Protein AF-0000000079102203 (afdb_homodimer)

Structure (mmCIF, N/CA/C/O backbone):
data_AF-0000000079102203-model_v1
#
loop_
_entity.id
_entity.type
_entity.pdbx_description
1 polymer 'LAS1-like protein'
#
loop_
_atom_site.group_PDB
_atom_site.id
_atom_site.type_symbol
_atom_site.label_atom_id
_atom_site.label_alt_id
_atom_site.label_comp_id
_atom_site.label_asym_id
_atom_site.label_entity_id
_atom_site.label_seq_id
_atom_site.pdbx_PDB_ins_code
_atom_site.Cartn_x
_atom_site.Cartn_y
_atom_site.Cartn_z
_atom_site.occupancy
_atom_site.B_iso_or_equiv
_atom_site.auth_seq_id
_atom_site.auth_comp_id
_atom_site.auth_asym_id
_atom_site.auth_atom_id
_atom_site.pdbx_PDB_model_num
ATOM 1 N N . MET A 1 1 ? -0.448 58.562 21.469 1 28.11 1 MET A N 1
ATOM 2 C CA . MET A 1 1 ? -1.255 57.844 20.484 1 28.11 1 MET A CA 1
ATOM 3 C C . MET A 1 1 ? -0.781 56.406 20.359 1 28.11 1 MET A C 1
ATOM 5 O O . MET A 1 1 ? 0.325 56.125 19.875 1 28.11 1 MET A O 1
ATOM 9 N N . LYS A 1 2 ? -1.13 55.5 21.234 1 33.19 2 LYS A N 1
ATOM 10 C CA . LYS A 1 2 ? -0.641 54.156 21.516 1 33.19 2 LYS A CA 1
ATOM 11 C C . LYS A 1 2 ? -0.864 53.219 20.328 1 33.19 2 LYS A C 1
ATOM 13 O O . LYS A 1 2 ? -1.946 53.219 19.734 1 33.19 2 LYS A O 1
ATOM 18 N N . LYS A 1 3 ? 0.173 52.969 19.484 1 35.94 3 LYS A N 1
ATOM 19 C CA . LYS A 1 3 ? 0.248 52.094 18.344 1 35.94 3 LYS A CA 1
ATOM 20 C C . LYS A 1 3 ? -0.412 50.75 18.641 1 35.94 3 LYS A C 1
ATOM 22 O O . LYS A 1 3 ? -0.075 50.094 19.625 1 35.94 3 LYS A O 1
ATOM 27 N N . ARG A 1 4 ? -1.721 50.625 18.359 1 34 4 ARG A N 1
ATOM 28 C CA . ARG A 1 4 ? -2.488 49.406 18.453 1 34 4 ARG A CA 1
ATOM 29 C C . ARG A 1 4 ? -1.663 48.219 17.953 1 34 4 ARG A C 1
ATOM 31 O O . ARG A 1 4 ? -1.161 48.219 16.828 1 34 4 ARG A O 1
ATOM 38 N N . SER A 1 5 ? -0.929 47.594 18.812 1 31 5 SER A N 1
ATOM 39 C CA . SER A 1 5 ? -0.184 46.375 18.547 1 31 5 SER A CA 1
ATOM 40 C C . SER A 1 5 ? -0.985 45.406 17.672 1 31 5 SER A C 1
ATOM 42 O O . SER A 1 5 ? -2.139 45.094 17.984 1 31 5 SER A O 1
ATOM 44 N N . ALA A 1 6 ? -0.836 45.5 16.375 1 34.16 6 ALA A N 1
ATOM 45 C CA . ALA A 1 6 ? -1.381 44.594 15.359 1 34.16 6 ALA A CA 1
ATOM 46 C C . ALA A 1 6 ? -1.396 43.156 15.867 1 34.16 6 ALA A C 1
ATOM 48 O O . ALA A 1 6 ? -0.342 42.562 16.156 1 34.16 6 ALA A O 1
ATOM 49 N N . GLU A 1 7 ? -2.279 42.875 16.812 1 32.47 7 GLU A N 1
ATOM 50 C CA . GLU A 1 7 ? -2.506 41.469 17.172 1 32.47 7 GLU A CA 1
ATOM 51 C C . GLU A 1 7 ? -2.424 40.562 15.953 1 32.47 7 GLU A C 1
ATOM 53 O O . GLU A 1 7 ? -3.174 40.75 14.992 1 32.47 7 GLU A O 1
ATOM 58 N N . LYS A 1 8 ? -1.341 40.344 15.469 1 34.75 8 LYS A N 1
ATOM 59 C CA . LYS A 1 8 ? -1.077 39.312 14.453 1 34.75 8 LYS A CA 1
ATOM 60 C C . LYS A 1 8 ? -2.014 38.125 14.609 1 34.75 8 LYS A C 1
ATOM 62 O O . LYS A 1 8 ? -1.978 37.438 15.633 1 34.75 8 LYS A O 1
ATOM 67 N N . ARG A 1 9 ? -3.256 38.312 14.297 1 35.44 9 ARG A N 1
ATOM 68 C CA . ARG A 1 9 ? -4.168 37.188 14.148 1 35.44 9 ARG A CA 1
ATOM 69 C C . ARG A 1 9 ? -3.445 35.969 13.57 1 35.44 9 ARG A C 1
ATOM 71 O O . ARG A 1 9 ? -2.891 36.031 12.469 1 35.44 9 ARG A O 1
ATOM 78 N N . ARG A 1 10 ? -2.697 35.312 14.359 1 38.47 10 ARG A N 1
ATOM 79 C CA . ARG A 1 10 ? -2.053 34.031 14.062 1 38.47 10 ARG A CA 1
ATOM 80 C C . ARG A 1 10 ? -2.941 33.156 13.172 1 38.47 10 ARG A C 1
ATOM 82 O O . ARG A 1 10 ? -4.051 32.781 13.57 1 38.47 10 ARG A O 1
ATOM 89 N N . HIS A 1 11 ? -3.072 33.5 11.969 1 37 11 HIS A N 1
ATOM 90 C CA . HIS A 1 11 ? -3.807 32.688 11 1 37 11 HIS A CA 1
ATOM 91 C C . HIS A 1 11 ? -3.469 31.203 11.141 1 37 11 HIS A C 1
ATOM 93 O O . HIS A 1 11 ? -2.383 30.766 10.75 1 37 11 HIS A O 1
ATOM 99 N N . VAL A 1 12 ? -3.523 30.578 12.266 1 45.22 12 VAL A N 1
ATOM 100 C CA . VAL A 1 12 ? -3.615 29.125 12.258 1 45.22 12 VAL A CA 1
ATOM 101 C C . VAL A 1 12 ? -4.355 28.656 11.008 1 45.22 12 VAL A C 1
ATOM 103 O O . VAL A 1 12 ? -5.262 29.344 10.523 1 45.22 12 VAL A O 1
ATOM 106 N N . VAL A 1 13 ? -3.803 27.641 10.227 1 52.44 13 VAL A N 1
ATOM 107 C CA . VAL A 1 13 ? -4.484 27.156 9.023 1 52.44 13 VAL A CA 1
ATOM 108 C C . VAL A 1 13 ? -5.996 27.188 9.242 1 52.44 13 VAL A C 1
ATOM 110 O O . VAL A 1 13 ? -6.469 27.094 10.375 1 52.44 13 VAL A O 1
ATOM 113 N N . ALA A 1 14 ? -6.707 27.844 8.32 1 53.03 14 ALA A N 1
ATOM 114 C CA . ALA A 1 14 ? -8.141 28.125 8.305 1 53.03 14 ALA A CA 1
ATOM 115 C C . ALA A 1 14 ? -8.922 27 8.992 1 53.03 14 ALA A C 1
ATOM 117 O O . ALA A 1 14 ? -10.102 27.172 9.328 1 53.03 14 ALA A O 1
ATOM 118 N N . TRP A 1 15 ? -8.359 25.766 9.07 1 54.78 15 TRP A N 1
ATOM 119 C CA . TRP A 1 15 ? -9.25 24.641 9.359 1 54.78 15 TRP A CA 1
ATOM 120 C C . TRP A 1 15 ? -9.367 24.406 10.859 1 54.78 15 TRP A C 1
ATOM 122 O O . TRP A 1 15 ? -10.211 23.625 11.305 1 54.78 15 TRP A O 1
ATOM 132 N N . THR A 1 16 ? -8.438 24.859 11.719 1 63.5 16 THR A N 1
ATOM 133 C CA . THR A 1 16 ? -8.648 24.547 13.125 1 63.5 16 THR A CA 1
ATOM 134 C C . THR A 1 16 ? -8.062 25.641 14.016 1 63.5 16 THR A C 1
ATOM 136 O O . THR A 1 16 ? -7.18 26.391 13.586 1 63.5 16 THR A O 1
ATOM 139 N N . ASN A 1 17 ? -8.695 25.891 15.109 1 77.81 17 ASN A N 1
ATOM 140 C CA . ASN A 1 17 ? -8.094 26.781 16.078 1 77.81 17 ASN A CA 1
ATOM 141 C C . ASN A 1 17 ? -6.824 26.188 16.688 1 77.81 17 ASN A C 1
ATOM 143 O O . ASN A 1 17 ? -6.613 24.969 16.609 1 77.81 17 ASN A O 1
ATOM 147 N N . LYS A 1 18 ? -5.961 26.969 17.156 1 82.06 18 LYS A N 1
ATOM 148 C CA . LYS A 1 18 ? -4.648 26.578 17.656 1 82.06 18 LYS A CA 1
ATOM 149 C C . LYS A 1 18 ? -4.777 25.578 18.797 1 82.06 18 LYS A C 1
ATOM 151 O O . LYS A 1 18 ? -3.979 24.641 18.906 1 82.06 18 LYS A O 1
ATOM 156 N N . ALA A 1 19 ? -5.715 25.812 19.625 1 86.12 19 ALA A N 1
ATOM 157 C CA . ALA A 1 19 ? -5.906 24.906 20.75 1 86.12 19 ALA A CA 1
ATOM 158 C C . ALA A 1 19 ? -6.238 23.5 20.281 1 86.12 19 ALA A C 1
ATOM 160 O O . ALA A 1 19 ? -5.699 22.516 20.812 1 86.12 19 ALA A O 1
ATOM 161 N N . GLU A 1 20 ? -7.082 23.438 19.344 1 87.94 20 GLU A N 1
ATOM 162 C CA . GLU A 1 20 ? -7.441 22.125 18.797 1 87.94 20 GLU A CA 1
ATOM 163 C C . GLU A 1 20 ? -6.246 21.469 18.125 1 87.94 20 GLU A C 1
ATOM 165 O O . GLU A 1 20 ? -6.043 20.266 18.25 1 87.94 20 GLU A O 1
ATOM 170 N N . TRP A 1 21 ? -5.555 22.266 17.484 1 87.69 21 TRP A N 1
ATOM 171 C CA . TRP A 1 21 ? -4.363 21.781 16.797 1 87.69 21 TRP A CA 1
ATOM 172 C C . TRP A 1 21 ? -3.381 21.156 17.781 1 87.69 21 TRP A C 1
ATOM 174 O O . TRP A 1 21 ? -2.92 20.031 17.594 1 87.69 21 TRP A O 1
ATOM 184 N N . ASP A 1 22 ? -3.121 21.844 18.859 1 90.06 22 ASP A N 1
ATOM 185 C CA . ASP A 1 22 ? -2.178 21.375 19.875 1 90.06 22 ASP A CA 1
ATOM 186 C C . ASP A 1 22 ? -2.678 20.109 20.547 1 90.06 22 ASP A C 1
ATOM 188 O O . ASP A 1 22 ? -1.892 19.203 20.844 1 90.06 22 ASP A O 1
ATOM 192 N N . GLN A 1 23 ? -3.895 20.125 20.781 1 93.12 23 GLN A N 1
ATOM 193 C CA . GLN A 1 23 ? -4.484 18.953 21.422 1 93.12 23 GLN A CA 1
ATOM 194 C C . GLN A 1 23 ? -4.379 17.734 20.516 1 93.12 23 GLN A C 1
ATOM 196 O O . GLN A 1 23 ? -4.031 16.641 20.984 1 93.12 23 GLN A O 1
ATOM 201 N N . VAL A 1 24 ? -4.727 17.906 19.25 1 93.94 24 VAL A N 1
ATOM 202 C CA . VAL A 1 24 ? -4.66 16.812 18.297 1 93.94 24 VAL A CA 1
ATOM 203 C C . VAL A 1 24 ? -3.221 16.312 18.172 1 93.94 24 VAL A C 1
ATOM 205 O O . VAL A 1 24 ? -2.977 15.109 18.156 1 93.94 24 VAL A O 1
ATOM 208 N N . LEU A 1 25 ? -2.336 17.25 18.141 1 93.81 25 LEU A N 1
ATOM 209 C CA . LEU A 1 25 ? -0.928 16.875 18.078 1 93.81 25 LEU A CA 1
ATOM 210 C C . LEU A 1 25 ? -0.533 16.047 19.297 1 93.81 25 LEU A C 1
ATOM 212 O O . LEU A 1 25 ? 0.079 14.984 19.156 1 93.81 25 LEU A O 1
ATOM 216 N N . GLU A 1 26 ? -0.83 16.484 20.438 1 95.25 26 GLU A N 1
ATOM 217 C CA . GLU A 1 26 ? -0.5 15.789 21.672 1 95.25 26 GLU A CA 1
ATOM 218 C C . GLU A 1 26 ? -1.1 14.383 21.703 1 95.25 26 GLU A C 1
ATOM 220 O O . GLU A 1 26 ? -0.438 13.422 22.109 1 95.25 26 GLU A O 1
ATOM 225 N N . TYR A 1 27 ? -2.305 14.297 21.266 1 97.06 27 TYR A N 1
ATOM 226 C CA . TYR A 1 27 ? -3.014 13.016 21.312 1 97.06 27 TYR A CA 1
ATOM 227 C C . TYR A 1 27 ? -2.486 12.062 20.25 1 97.06 27 TYR A C 1
ATOM 229 O O . TYR A 1 27 ? -2.436 10.852 20.469 1 97.06 27 TYR A O 1
ATOM 237 N N . LEU A 1 28 ? -2.066 12.539 19.109 1 96.75 28 LEU A N 1
ATOM 238 C CA . LEU A 1 28 ? -1.5 11.719 18.047 1 96.75 28 LEU A CA 1
ATOM 239 C C . LEU A 1 28 ? -0.235 11.008 18.516 1 96.75 28 LEU A C 1
ATOM 241 O O . LEU A 1 28 ? 0.002 9.852 18.172 1 96.75 28 LEU A O 1
ATOM 245 N N . TYR A 1 29 ? 0.5 11.742 19.281 1 96.62 29 TYR A N 1
ATOM 246 C CA . TYR A 1 29 ? 1.805 11.219 19.672 1 96.62 29 TYR A CA 1
ATOM 247 C C . TYR A 1 29 ? 1.761 10.641 21.078 1 96.62 29 TYR A C 1
ATOM 249 O O . TYR A 1 29 ? 2.805 10.406 21.688 1 96.62 29 TYR A O 1
ATOM 257 N N . SER A 1 30 ? 0.544 10.445 21.547 1 96.75 30 SER A N 1
ATOM 258 C CA . SER A 1 30 ? 0.355 9.82 22.844 1 96.75 30 SER A CA 1
ATOM 259 C C . SER A 1 30 ? 0.557 8.305 22.766 1 96.75 30 SER A C 1
ATOM 261 O O . SER A 1 30 ? 0.446 7.719 21.688 1 96.75 30 SER A O 1
ATOM 263 N N . LYS A 1 31 ? 0.833 7.621 23.875 1 93.88 31 LYS A N 1
ATOM 264 C CA . LYS A 1 31 ? 0.969 6.168 23.938 1 93.88 31 LYS A CA 1
ATOM 265 C C . LYS A 1 31 ? -0.377 5.5 24.203 1 93.88 31 LYS A C 1
ATOM 267 O O . LYS A 1 31 ? -0.498 4.277 24.125 1 93.88 31 LYS A O 1
ATOM 272 N N . ASP A 1 32 ? -1.382 6.277 24.422 1 95.94 32 ASP A N 1
ATOM 273 C CA . ASP A 1 32 ? -2.721 5.77 24.703 1 95.94 32 ASP A CA 1
ATOM 274 C C . ASP A 1 32 ? -3.551 5.676 23.422 1 95.94 32 ASP A C 1
ATOM 276 O O . ASP A 1 32 ? -3.908 6.695 22.828 1 95.94 32 ASP A O 1
ATOM 280 N N . PRO A 1 33 ? -3.945 4.465 23.125 1 95.62 33 PRO A N 1
ATOM 281 C CA . PRO A 1 33 ? -4.699 4.293 21.891 1 95.62 33 PRO A CA 1
ATOM 282 C C . PRO A 1 33 ? -6.027 5.051 21.891 1 95.62 33 PRO A C 1
ATOM 284 O O . PRO A 1 33 ? -6.504 5.477 20.844 1 95.62 33 PRO A O 1
ATOM 287 N N . ALA A 1 34 ? -6.617 5.23 23.031 1 96.69 34 ALA A N 1
ATOM 288 C CA . ALA A 1 34 ? -7.887 5.949 23.109 1 96.69 34 ALA A CA 1
ATOM 289 C C . ALA A 1 34 ? -7.711 7.414 22.703 1 96.69 34 ALA A C 1
ATOM 291 O O . ALA A 1 34 ? -8.547 7.973 22 1 96.69 34 ALA A O 1
ATOM 292 N N . LEU A 1 35 ? -6.648 7.941 23.234 1 97.44 35 LEU A N 1
ATOM 293 C CA . LEU A 1 35 ? -6.352 9.32 22.875 1 97.44 35 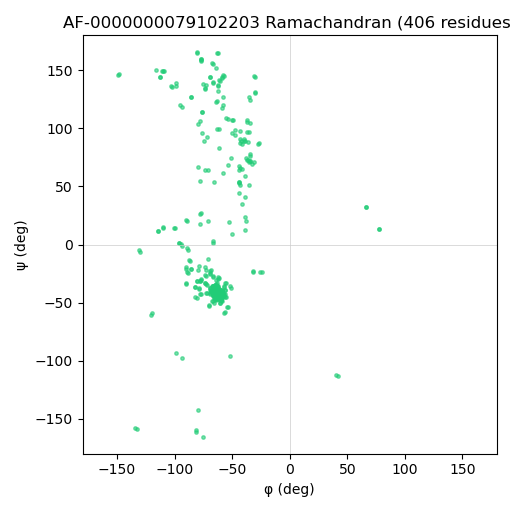LEU A CA 1
ATOM 294 C C . LEU A 1 35 ? -6 9.438 21.391 1 97.44 35 LEU A C 1
ATOM 296 O O . LEU A 1 35 ? -6.402 10.391 20.719 1 97.44 35 LEU A O 1
ATOM 300 N N . GLN A 1 36 ? -5.277 8.5 20.891 1 97.5 36 GLN A N 1
ATOM 301 C CA . GLN A 1 36 ? -4.953 8.484 19.469 1 97.5 36 GLN A CA 1
ATOM 302 C C . GLN A 1 36 ? -6.215 8.383 18.609 1 97.5 36 GLN A C 1
ATOM 304 O O . GLN A 1 36 ? -6.344 9.07 17.594 1 97.5 36 GLN A O 1
ATOM 309 N N . ARG A 1 37 ? -7.129 7.57 19.031 1 95.88 37 ARG A N 1
ATOM 310 C CA . ARG A 1 37 ? -8.383 7.406 18.297 1 95.88 37 ARG A CA 1
ATOM 311 C C . ARG A 1 37 ? -9.172 8.711 18.266 1 95.88 37 ARG A C 1
ATOM 313 O O . ARG A 1 37 ? -9.773 9.055 17.25 1 95.88 37 ARG A O 1
ATOM 320 N N . TYR A 1 38 ? -9.156 9.328 19.391 1 96.38 38 TYR A N 1
ATOM 321 C CA . TYR A 1 38 ? -9.836 10.625 19.438 1 96.38 38 TYR A CA 1
ATOM 322 C C . TYR A 1 38 ? -9.211 11.602 18.453 1 96.38 38 TYR A C 1
ATOM 324 O O . TYR A 1 38 ? -9.93 12.297 17.719 1 96.38 38 TYR A O 1
ATOM 332 N N . ALA A 1 39 ? -7.914 11.688 18.438 1 96.5 39 ALA A N 1
ATOM 333 C CA . ALA A 1 39 ? -7.211 12.57 17.516 1 96.5 39 ALA A CA 1
ATOM 334 C C . ALA A 1 39 ? -7.52 12.219 16.078 1 96.5 39 ALA A C 1
ATOM 336 O O . ALA A 1 39 ? -7.719 13.102 15.234 1 96.5 39 ALA A O 1
ATOM 337 N N . LEU A 1 40 ? -7.566 10.961 15.789 1 95.06 40 LEU A N 1
ATOM 338 C CA . LEU A 1 40 ? -7.871 10.5 14.438 1 95.06 40 LEU A CA 1
ATOM 339 C C . LEU A 1 40 ? -9.289 10.906 14.031 1 95.06 40 LEU A C 1
ATOM 341 O O . LEU A 1 40 ? -9.531 11.258 12.883 1 95.06 40 LEU A O 1
ATOM 345 N N . GLN A 1 41 ? -10.18 10.828 14.906 1 94.12 41 GLN A N 1
ATOM 346 C CA . GLN A 1 41 ? -11.555 11.266 14.641 1 94.12 41 GLN A CA 1
ATOM 347 C C . GLN A 1 41 ? -11.609 12.758 14.352 1 94.12 41 GLN A C 1
ATOM 349 O O . GLN A 1 41 ? -12.359 13.203 13.477 1 94.12 41 GLN A O 1
ATOM 354 N N . ARG A 1 42 ? -10.852 13.477 15.086 1 92.75 42 ARG A N 1
ATOM 355 C CA . ARG A 1 42 ? -10.805 14.922 14.867 1 92.75 42 ARG A CA 1
ATOM 356 C C . ARG A 1 42 ? -10.242 15.242 13.484 1 92.75 42 ARG A C 1
ATOM 358 O O . ARG A 1 42 ? -10.766 16.109 12.781 1 92.75 42 ARG A O 1
ATOM 365 N N . ILE A 1 43 ? -9.188 14.555 13.141 1 90.94 43 ILE A N 1
ATOM 366 C CA . ILE A 1 43 ? -8.594 14.766 11.82 1 90.94 43 ILE A CA 1
ATOM 367 C C . ILE A 1 43 ? -9.602 14.398 10.734 1 90.94 43 ILE A C 1
ATOM 369 O O . ILE A 1 43 ? -9.695 15.078 9.711 1 90.94 43 ILE A O 1
ATOM 373 N N . SER A 1 44 ? -10.344 13.328 10.93 1 89.5 44 SER A N 1
ATOM 374 C CA . SER A 1 44 ? -11.391 12.938 9.984 1 89.5 44 SER A CA 1
ATOM 375 C C . SER A 1 44 ? -12.43 14.039 9.828 1 89.5 44 SER A C 1
ATOM 377 O O . SER A 1 44 ? -12.906 14.297 8.727 1 89.5 44 SER A O 1
ATOM 379 N N . ALA A 1 45 ? -12.781 14.633 10.906 1 88.5 45 ALA A N 1
ATOM 380 C CA . ALA A 1 45 ? -13.727 15.742 10.867 1 88.5 45 ALA A CA 1
ATOM 381 C C . ALA A 1 45 ? -13.156 16.922 10.109 1 88.5 45 ALA A C 1
ATOM 383 O O . ALA A 1 45 ? -13.875 17.594 9.359 1 88.5 45 ALA A O 1
ATOM 384 N N . TRP A 1 46 ? -11.812 17.188 10.328 1 85.5 46 TRP A N 1
ATOM 385 C CA . TRP A 1 46 ? -11.141 18.25 9.578 1 85.5 46 TRP A CA 1
ATOM 386 C C . TRP A 1 46 ? -11.227 17.984 8.078 1 85.5 46 TRP A C 1
ATOM 388 O O . TRP A 1 46 ? -11.508 18.891 7.297 1 85.5 46 TRP A O 1
ATOM 398 N N . ARG A 1 47 ? -10.992 16.781 7.688 1 82.75 47 ARG A N 1
ATOM 399 C CA . ARG A 1 47 ? -10.984 16.375 6.285 1 82.75 47 ARG A CA 1
ATOM 400 C C . ARG A 1 47 ? -12.367 16.562 5.656 1 82.75 47 ARG A C 1
ATOM 402 O O . ARG A 1 47 ? -12.477 16.953 4.492 1 82.75 47 ARG A O 1
ATOM 409 N N . GLY A 1 48 ? -13.406 16.203 6.375 1 80.56 48 GLY A N 1
ATOM 410 C CA . GLY A 1 48 ? -14.766 16.391 5.898 1 80.56 48 GLY A CA 1
ATOM 411 C C . GLY A 1 48 ? -15.117 17.859 5.676 1 80.56 48 GLY A C 1
ATOM 412 O O . GLY A 1 48 ? -15.852 18.188 4.742 1 80.56 48 GLY A O 1
ATOM 413 N N . ARG A 1 49 ? -14.609 18.656 6.508 1 79 49 ARG A N 1
ATOM 414 C CA . ARG A 1 49 ? -14.938 20.078 6.445 1 79 49 ARG A CA 1
ATOM 415 C C . ARG A 1 49 ? -14.148 20.766 5.344 1 79 49 ARG A C 1
ATOM 417 O O . ARG A 1 49 ? -14.664 21.672 4.676 1 79 49 ARG A O 1
ATOM 424 N N . TYR A 1 50 ? -12.906 20.359 5.191 1 70.25 50 TYR A N 1
ATOM 425 C CA . TYR A 1 50 ? -12.047 21.109 4.285 1 70.25 50 TYR A CA 1
ATOM 426 C C . TYR A 1 50 ? -11.742 20.297 3.025 1 70.25 50 TYR A C 1
ATOM 428 O O . TYR A 1 50 ? -11.07 20.781 2.115 1 70.25 50 TYR A O 1
ATOM 436 N N . ALA A 1 51 ? -12.461 19.297 2.85 1 61.03 51 ALA A N 1
ATOM 437 C CA . ALA A 1 51 ? -12.422 18.422 1.686 1 61.03 51 ALA A CA 1
ATOM 438 C C . ALA A 1 51 ? -10.984 18.141 1.25 1 61.03 51 ALA A C 1
ATOM 440 O O . ALA A 1 51 ? -10.188 17.625 2.025 1 61.03 51 ALA A O 1
ATOM 441 N N . ASN A 1 52 ? -10.594 18.641 0.055 1 61.88 52 ASN A N 1
ATOM 442 C CA . ASN A 1 52 ? -9.359 18.312 -0.66 1 61.88 52 ASN A CA 1
ATOM 443 C C . ASN A 1 52 ? -8.219 19.25 -0.266 1 61.88 52 ASN A C 1
ATOM 445 O O . ASN A 1 52 ? -7.148 19.219 -0.876 1 61.88 52 ASN A O 1
ATOM 449 N N . SER A 1 53 ? -8.398 19.891 0.945 1 68.19 53 SER A N 1
ATOM 450 C CA . SER A 1 53 ? -7.383 20.891 1.27 1 68.19 53 SER A CA 1
ATOM 451 C C . SER A 1 53 ? -6.559 20.469 2.482 1 68.19 53 SER A C 1
ATOM 453 O O . SER A 1 53 ? -5.719 21.219 2.965 1 68.19 53 SER A O 1
ATOM 455 N N . SER A 1 54 ? -6.703 19.281 2.863 1 76.69 54 SER A N 1
ATOM 456 C CA . SER A 1 54 ? -5.922 18.875 4.027 1 76.69 54 SER A CA 1
ATOM 457 C C . SER A 1 54 ? -4.449 18.703 3.674 1 76.69 54 SER A C 1
ATOM 459 O O . SER A 1 54 ? -4.113 18.109 2.646 1 76.69 54 SER A O 1
ATOM 461 N N . PRO A 1 55 ? -3.559 19.25 4.551 1 83.56 55 PRO A N 1
ATOM 462 C CA . PRO A 1 55 ? -2.129 19.094 4.277 1 83.56 55 PRO A CA 1
ATOM 463 C C . PRO A 1 55 ? -1.695 17.625 4.25 1 83.56 55 PRO A C 1
ATOM 465 O O . PRO A 1 55 ? -2.166 16.828 5.062 1 83.56 55 PRO A O 1
ATOM 468 N N . VAL A 1 56 ? -0.866 17.375 3.381 1 87.69 56 VAL A N 1
ATOM 469 C CA . VAL A 1 56 ? -0.357 16.016 3.172 1 87.69 56 VAL A CA 1
ATOM 470 C C . VAL A 1 56 ? 0.255 15.492 4.469 1 87.69 56 VAL A C 1
ATOM 472 O O . VAL A 1 56 ? 0.091 14.32 4.805 1 87.69 56 VAL A O 1
ATOM 475 N N . ALA A 1 57 ? 0.893 16.375 5.211 1 90.44 57 ALA A N 1
ATOM 476 C CA . ALA A 1 57 ? 1.554 15.969 6.449 1 90.44 57 ALA A CA 1
ATOM 477 C C . ALA A 1 57 ? 0.541 15.469 7.477 1 90.44 57 ALA A C 1
ATOM 479 O O . ALA A 1 57 ? 0.818 14.531 8.227 1 90.44 57 ALA A O 1
ATOM 480 N N . VAL A 1 58 ? -0.598 16.094 7.52 1 91 58 VAL A N 1
ATOM 481 C CA . VAL A 1 58 ? -1.646 15.68 8.453 1 91 58 VAL A CA 1
ATOM 482 C C . VAL A 1 58 ? -2.197 14.312 8.047 1 91 58 VAL A C 1
ATOM 484 O O . VAL A 1 58 ? -2.352 13.43 8.891 1 91 58 VAL A O 1
ATOM 487 N N . ASP A 1 59 ? -2.365 14.117 6.801 1 90.44 59 ASP A N 1
ATOM 488 C CA . ASP A 1 59 ? -2.887 12.852 6.285 1 90.44 59 ASP A CA 1
ATOM 489 C C . ASP A 1 59 ? -1.908 11.711 6.539 1 90.44 59 ASP A C 1
ATOM 491 O O . ASP A 1 59 ? -2.309 10.625 6.98 1 90.44 59 ASP A O 1
ATOM 495 N N . CYS A 1 60 ? -0.709 11.992 6.293 1 94.19 60 CYS A N 1
ATOM 496 C CA . CYS A 1 60 ? 0.306 10.969 6.512 1 94.19 60 CYS A CA 1
ATOM 497 C C . CYS A 1 60 ? 0.41 10.609 7.988 1 94.19 60 CYS A C 1
ATOM 499 O O . CYS A 1 60 ? 0.526 9.43 8.336 1 94.19 60 CYS A O 1
ATOM 501 N N . THR A 1 61 ? 0.369 11.609 8.836 1 96.5 61 THR A N 1
ATOM 502 C CA . THR A 1 61 ? 0.432 11.352 10.273 1 96.5 61 THR A CA 1
ATOM 503 C C . THR A 1 61 ? -0.744 10.492 10.719 1 96.5 61 THR A C 1
ATOM 505 O O . THR A 1 61 ? -0.563 9.523 11.469 1 96.5 61 THR A O 1
ATOM 508 N N . ALA A 1 62 ? -1.875 10.859 10.203 1 94.94 62 ALA A N 1
ATOM 509 C CA . ALA A 1 62 ? -3.072 10.109 10.57 1 94.94 62 ALA A CA 1
ATOM 510 C C . ALA A 1 62 ? -2.957 8.648 10.141 1 94.94 62 ALA A C 1
ATOM 512 O O . ALA A 1 62 ? -3.295 7.738 10.906 1 94.94 62 ALA A O 1
ATOM 513 N N . ASP A 1 63 ? -2.488 8.398 8.977 1 94.44 63 ASP A N 1
ATOM 514 C CA . ASP A 1 63 ? -2.35 7.047 8.453 1 94.44 63 ASP A CA 1
ATOM 515 C C . ASP A 1 63 ? -1.377 6.227 9.297 1 94.44 63 ASP A C 1
ATOM 517 O O . ASP A 1 63 ? -1.65 5.07 9.617 1 94.44 63 ASP A O 1
ATOM 521 N N . LEU A 1 64 ? -0.311 6.832 9.656 1 97.19 64 LEU A N 1
ATOM 522 C CA . LEU A 1 64 ? 0.708 6.133 10.43 1 97.19 64 LEU A CA 1
ATOM 523 C C . LEU A 1 64 ? 0.211 5.832 11.844 1 97.19 64 LEU A C 1
ATOM 525 O O . LEU A 1 64 ? 0.421 4.734 12.359 1 97.19 64 LEU A O 1
ATOM 529 N N . VAL A 1 65 ? -0.443 6.777 12.438 1 97.69 65 VAL A N 1
ATOM 530 C CA . VAL A 1 65 ? -0.972 6.59 13.781 1 97.69 65 VAL A CA 1
ATOM 531 C C . VAL A 1 65 ? -2.068 5.527 13.766 1 97.69 65 VAL A C 1
ATOM 533 O O . VAL A 1 65 ? -2.174 4.723 14.695 1 97.69 65 VAL A O 1
ATOM 536 N N . ARG A 1 66 ? -2.842 5.504 12.727 1 95.12 66 ARG A N 1
ATOM 537 C CA . ARG A 1 66 ? -3.855 4.469 12.578 1 95.12 66 ARG A CA 1
ATOM 538 C C . ARG A 1 66 ? -3.225 3.078 12.586 1 95.12 66 ARG A C 1
ATOM 540 O O . ARG A 1 66 ? -3.744 2.156 13.219 1 95.12 66 ARG A O 1
ATOM 547 N N . CYS A 1 67 ? -2.145 2.977 11.867 1 95.75 67 CYS A N 1
ATOM 548 C CA . CYS A 1 67 ? -1.434 1.704 11.844 1 95.75 67 CYS A CA 1
ATOM 549 C C . CYS A 1 67 ? -0.984 1.31 13.25 1 95.75 67 CYS A C 1
ATOM 551 O O . CYS A 1 67 ? -1.092 0.144 13.633 1 95.75 67 CYS A O 1
ATOM 553 N N . GLN A 1 68 ? -0.513 2.27 14 1 96.75 68 GLN A N 1
ATOM 554 C CA . GLN A 1 68 ? -0.068 1.993 15.359 1 96.75 68 GLN A CA 1
AT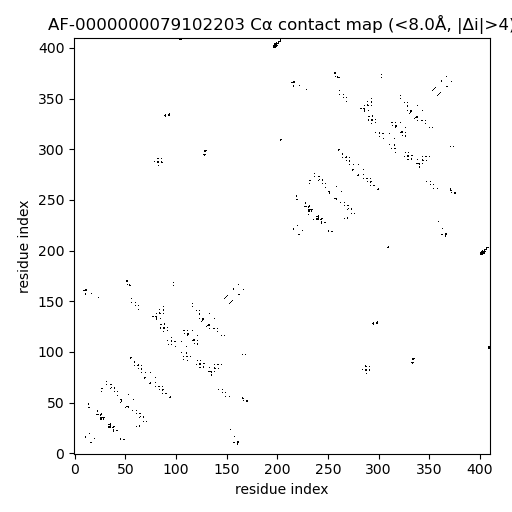OM 555 C C . GLN A 1 68 ? -1.223 1.502 16.234 1 96.75 68 GLN A C 1
ATOM 557 O O . GLN A 1 68 ? -1.063 0.563 17.016 1 96.75 68 GLN A O 1
ATOM 562 N N . VAL A 1 69 ? -2.342 2.146 16.109 1 95.69 69 VAL A N 1
ATOM 563 C CA . VAL A 1 69 ? -3.518 1.787 16.891 1 95.69 69 VAL A CA 1
ATOM 564 C C . VAL A 1 69 ? -3.949 0.362 16.562 1 95.69 69 VAL A C 1
ATOM 566 O O . VAL A 1 69 ? -4.234 -0.435 17.453 1 95.69 69 VAL A O 1
ATOM 569 N N . LEU A 1 70 ? -3.951 0.025 15.32 1 93.25 70 LEU A N 1
ATOM 570 C CA . LEU A 1 70 ? -4.32 -1.316 14.883 1 93.25 70 LEU A CA 1
ATOM 571 C C . LEU A 1 70 ? -3.305 -2.346 15.359 1 93.25 70 LEU A C 1
ATOM 573 O O . LEU A 1 70 ? -3.68 -3.443 15.781 1 93.25 70 LEU A O 1
ATOM 577 N N . ASP A 1 71 ? -2.1 -1.981 15.289 1 95.56 71 ASP A N 1
ATOM 578 C CA . ASP A 1 71 ? -1.025 -2.859 15.734 1 95.56 71 ASP A CA 1
ATOM 579 C C . ASP A 1 71 ? -1.169 -3.184 17.219 1 95.56 71 ASP A C 1
ATOM 581 O O . ASP A 1 71 ? -1.067 -4.344 17.625 1 95.56 71 ASP A O 1
ATOM 585 N N . ARG A 1 72 ? -1.47 -2.207 18 1 94.5 72 ARG A N 1
ATOM 586 C CA . ARG A 1 72 ? -1.572 -2.365 19.438 1 94.5 72 ARG A CA 1
ATOM 587 C C . ARG A 1 72 ? -2.832 -3.137 19.812 1 94.5 72 ARG A C 1
ATOM 589 O O . ARG A 1 72 ? -2.898 -3.738 20.891 1 94.5 72 ARG A O 1
ATOM 596 N N . SER A 1 73 ? -3.803 -3.055 18.984 1 91.56 73 SER A N 1
ATOM 597 C CA . SER A 1 73 ? -5.047 -3.762 19.266 1 91.56 73 SER A CA 1
ATOM 598 C C . SER A 1 73 ? -4.848 -5.273 19.219 1 91.56 73 SER A C 1
ATOM 600 O O . SER A 1 73 ? -5.629 -6.027 19.797 1 91.56 73 SER A O 1
ATOM 602 N N . GLY A 1 74 ? -3.873 -5.785 18.422 1 89.56 74 GLY A N 1
ATOM 603 C CA . GLY A 1 74 ? -3.568 -7.203 18.328 1 89.56 74 GLY A CA 1
ATOM 604 C C . GLY A 1 74 ? -4.555 -7.969 17.469 1 89.56 74 GLY A C 1
ATOM 605 O O . GLY A 1 74 ? -4.551 -9.203 17.469 1 89.56 74 GLY A O 1
ATOM 606 N N . GLN A 1 75 ? -5.328 -7.285 16.75 1 84.88 75 GLN A N 1
ATOM 607 C CA . GLN A 1 75 ? -6.387 -7.918 15.969 1 84.88 75 GLN A CA 1
ATOM 608 C C . GLN A 1 75 ? -5.871 -8.398 14.609 1 84.88 75 GLN A C 1
ATOM 610 O O . GLN A 1 75 ? -6.469 -9.266 13.984 1 84.88 75 GLN A O 1
ATOM 615 N N . LEU A 1 76 ? -4.793 -7.852 14.156 1 88.06 76 LEU A N 1
ATOM 616 C CA . LEU A 1 76 ? -4.281 -8.148 12.82 1 88.06 76 LEU A CA 1
ATOM 617 C C . LEU A 1 76 ? -3.004 -8.977 12.906 1 88.06 76 LEU A C 1
ATOM 619 O O . LEU A 1 76 ? -2.219 -8.828 13.844 1 88.06 76 LEU A O 1
ATOM 623 N N . ASP A 1 77 ? -2.861 -9.797 11.836 1 87.94 77 ASP A N 1
ATOM 624 C CA . ASP A 1 77 ? -1.635 -10.586 11.758 1 87.94 77 ASP A CA 1
ATOM 625 C C . ASP A 1 77 ? -0.479 -9.75 11.211 1 87.94 77 ASP A C 1
ATOM 627 O O . ASP A 1 77 ? -0.684 -8.641 10.734 1 87.94 77 ASP A O 1
ATOM 631 N N . GLY A 1 78 ? 0.69 -10.289 11.398 1 90.19 78 GLY A N 1
ATOM 632 C CA . GLY A 1 78 ? 1.892 -9.586 10.969 1 90.19 78 GLY A CA 1
ATOM 633 C C . GLY A 1 78 ? 1.88 -9.234 9.5 1 90.19 78 GLY A C 1
ATOM 634 O O . GLY A 1 78 ? 2.291 -8.133 9.117 1 90.19 78 GLY A O 1
ATOM 635 N N . ASP A 1 79 ? 1.4 -10.078 8.719 1 85.56 79 ASP A N 1
ATOM 636 C CA . ASP A 1 79 ? 1.379 -9.852 7.273 1 85.56 79 ASP A CA 1
ATOM 637 C C . ASP A 1 79 ? 0.463 -8.688 6.914 1 85.56 79 ASP A C 1
ATOM 639 O O . ASP A 1 79 ? 0.795 -7.875 6.047 1 85.56 79 ASP A O 1
ATOM 643 N N . ASP A 1 80 ? -0.645 -8.664 7.602 1 88.75 80 ASP A N 1
ATOM 644 C CA . ASP A 1 80 ? -1.588 -7.578 7.371 1 88.75 80 ASP A CA 1
ATOM 645 C C . ASP A 1 80 ? -1.003 -6.242 7.82 1 88.75 80 ASP A C 1
ATOM 647 O O . ASP A 1 80 ? -1.167 -5.227 7.141 1 88.75 80 ASP A O 1
ATOM 651 N N . LEU A 1 81 ? -0.312 -6.316 8.914 1 93.75 81 LEU A N 1
ATOM 652 C CA . LEU A 1 81 ? 0.288 -5.102 9.461 1 93.75 81 LEU A CA 1
ATOM 653 C C . LEU A 1 81 ? 1.384 -4.578 8.539 1 93.75 81 LEU A C 1
ATOM 655 O O . LEU A 1 81 ? 1.518 -3.365 8.352 1 93.75 81 LEU A O 1
ATOM 659 N N . VAL A 1 82 ? 2.092 -5.473 7.969 1 94.12 82 VAL A N 1
ATOM 660 C CA . VAL A 1 82 ? 3.145 -5.078 7.039 1 94.12 82 VAL A CA 1
ATOM 661 C C . VAL A 1 82 ? 2.531 -4.348 5.844 1 94.12 82 VAL A C 1
ATOM 663 O O . VAL A 1 82 ? 3.072 -3.342 5.383 1 94.12 82 VAL A O 1
ATOM 666 N N . LEU A 1 83 ? 1.455 -4.84 5.422 1 92.12 83 LEU A N 1
ATOM 667 C CA . LEU A 1 83 ? 0.785 -4.207 4.293 1 92.12 83 LEU A CA 1
ATOM 668 C C . LEU A 1 83 ? 0.275 -2.82 4.672 1 92.12 83 LEU A C 1
ATOM 670 O O . LEU A 1 83 ? 0.425 -1.868 3.902 1 92.12 83 LEU A O 1
ATOM 674 N N . LEU A 1 84 ? -0.236 -2.686 5.832 1 94.31 84 LEU A N 1
ATOM 675 C CA . LEU A 1 84 ? -0.775 -1.409 6.285 1 94.31 84 LEU A CA 1
ATOM 676 C C . LEU A 1 84 ? 0.342 -0.396 6.512 1 94.31 84 LEU A C 1
ATOM 678 O O . LEU A 1 84 ? 0.309 0.705 5.957 1 94.31 84 LEU A O 1
ATOM 682 N N . TYR A 1 85 ? 1.355 -0.8 7.305 1 96.69 85 TYR A N 1
ATOM 683 C CA . TYR A 1 85 ? 2.5 0.068 7.551 1 96.69 85 TYR A CA 1
ATOM 684 C C . TYR A 1 85 ? 3.209 0.421 6.246 1 96.69 85 TYR A C 1
ATOM 686 O O . TYR A 1 85 ? 3.561 1.581 6.02 1 96.69 85 TYR A O 1
ATOM 694 N N . GLY A 1 86 ? 3.43 -0.611 5.48 1 96.19 86 GLY A N 1
ATOM 695 C CA . GLY A 1 86 ? 4.098 -0.394 4.207 1 96.19 86 GLY A CA 1
ATOM 696 C C . GLY A 1 86 ? 3.369 0.593 3.314 1 96.19 86 GLY A C 1
ATOM 697 O O . GLY A 1 86 ? 3.994 1.47 2.713 1 96.19 86 GLY A O 1
ATOM 698 N N . ALA A 1 87 ? 2.082 0.454 3.236 1 95.25 87 ALA A N 1
ATOM 699 C CA . ALA A 1 87 ? 1.27 1.358 2.426 1 95.25 87 ALA A CA 1
ATOM 700 C C . ALA A 1 87 ? 1.373 2.793 2.934 1 95.25 87 ALA A C 1
ATOM 702 O O . ALA A 1 87 ? 1.533 3.729 2.146 1 95.25 87 ALA A O 1
ATOM 703 N N . ALA A 1 88 ? 1.255 2.918 4.227 1 96.19 88 ALA A N 1
ATOM 704 C CA . ALA A 1 88 ? 1.331 4.25 4.82 1 96.19 88 ALA A CA 1
ATOM 705 C C . ALA A 1 88 ? 2.701 4.879 4.582 1 96.19 88 ALA A C 1
ATOM 707 O O . ALA A 1 88 ? 2.799 6.055 4.23 1 96.19 88 ALA A O 1
ATOM 708 N N . LEU A 1 89 ? 3.754 4.113 4.754 1 96.75 89 LEU A N 1
ATOM 709 C CA . LEU A 1 89 ? 5.117 4.594 4.559 1 96.75 89 LEU A CA 1
ATOM 710 C C . LEU A 1 89 ? 5.367 4.941 3.096 1 96.75 89 LEU A C 1
ATOM 712 O O . LEU A 1 89 ? 5.969 5.973 2.791 1 96.75 89 LEU A O 1
ATOM 716 N N . MET A 1 90 ? 4.902 4.086 2.254 1 95.38 90 MET A N 1
ATOM 717 C CA . MET A 1 90 ? 5.035 4.328 0.82 1 95.38 90 MET A CA 1
ATOM 718 C C . MET A 1 90 ? 4.324 5.617 0.419 1 95.38 90 MET A C 1
ATOM 720 O O . MET A 1 90 ? 4.887 6.445 -0.299 1 95.38 90 MET A O 1
ATOM 724 N N . ARG A 1 91 ? 3.188 5.801 0.848 1 94.06 91 ARG A N 1
ATOM 725 C CA . ARG A 1 91 ? 2.424 7 0.526 1 94.06 91 ARG A CA 1
ATOM 726 C C . ARG A 1 91 ? 3.107 8.25 1.076 1 94.06 91 ARG A C 1
ATOM 728 O O . ARG A 1 91 ? 3.164 9.281 0.403 1 94.06 91 ARG A O 1
ATOM 735 N N . PHE A 1 92 ? 3.557 8.125 2.324 1 96.06 92 PHE A N 1
ATOM 736 C CA . PHE A 1 92 ? 4.289 9.242 2.906 1 96.06 92 PHE A CA 1
ATOM 737 C C . PHE A 1 92 ? 5.449 9.656 2.008 1 96.06 92 PHE A C 1
ATOM 739 O O . PHE A 1 92 ? 5.578 10.828 1.655 1 96.06 92 PHE A O 1
ATOM 746 N N . VAL A 1 93 ? 6.324 8.711 1.646 1 95.31 93 VAL A N 1
ATOM 747 C CA . VAL A 1 93 ? 7.512 8.984 0.844 1 95.31 93 VAL A CA 1
ATOM 748 C C . VAL A 1 93 ? 7.098 9.578 -0.502 1 95.31 93 VAL A C 1
ATOM 750 O O . VAL A 1 93 ? 7.652 10.586 -0.939 1 95.31 93 VAL A O 1
ATOM 753 N N . ASN A 1 94 ? 6.078 9.016 -1.102 1 92.19 94 ASN A N 1
ATOM 754 C CA . ASN A 1 94 ? 5.625 9.477 -2.41 1 92.19 94 ASN A CA 1
ATOM 755 C C . ASN A 1 94 ? 5.047 10.883 -2.342 1 92.19 94 ASN A C 1
ATOM 757 O O . ASN A 1 94 ? 5.453 11.766 -3.1 1 92.19 94 ASN A O 1
ATOM 761 N N . LEU A 1 95 ? 4.215 11.109 -1.444 1 90.5 95 LEU A N 1
ATOM 762 C CA . LEU A 1 95 ? 3.479 12.367 -1.388 1 90.5 95 LEU A CA 1
ATOM 763 C C . LEU A 1 95 ? 4.387 13.516 -0.952 1 90.5 95 LEU A C 1
ATOM 765 O O . LEU A 1 95 ? 4.324 14.609 -1.509 1 90.5 95 LEU A O 1
ATOM 769 N N . ILE A 1 96 ? 5.207 13.195 0.032 1 91.06 96 ILE A N 1
ATOM 770 C CA . ILE A 1 96 ? 6.055 14.242 0.585 1 91.06 96 ILE A CA 1
ATOM 771 C C . ILE A 1 96 ? 7.113 14.648 -0.438 1 91.06 96 ILE A C 1
ATOM 773 O O . ILE A 1 96 ? 7.484 15.82 -0.529 1 91.06 96 ILE A O 1
ATOM 777 N N . THR A 1 97 ? 7.645 13.719 -1.189 1 90.62 97 THR A N 1
ATOM 778 C CA . THR A 1 97 ? 8.695 14 -2.166 1 90.62 97 THR A CA 1
ATOM 779 C C . THR A 1 97 ? 8.102 14.617 -3.43 1 90.62 97 THR A C 1
ATOM 781 O O . THR A 1 97 ? 8.781 15.359 -4.141 1 90.62 97 THR A O 1
ATOM 784 N N . GLU A 1 98 ? 6.895 14.242 -3.736 1 86.88 98 GLU A N 1
ATOM 785 C CA . GLU A 1 98 ? 6.223 14.812 -4.902 1 86.88 98 GLU A CA 1
ATOM 786 C C . GLU A 1 98 ? 6.172 16.328 -4.824 1 86.88 98 GLU A C 1
ATOM 788 O O . GLU A 1 98 ? 6.246 17.016 -5.848 1 86.88 98 GLU A O 1
ATOM 793 N N . ARG A 1 99 ? 6.078 16.781 -3.695 1 81.31 99 ARG A N 1
ATOM 794 C CA . ARG A 1 99 ? 6 18.219 -3.48 1 81.31 99 ARG A CA 1
ATOM 795 C C . ARG A 1 99 ? 7.324 18.906 -3.822 1 81.31 99 ARG A C 1
ATOM 797 O O . ARG A 1 99 ? 7.367 20.109 -4.062 1 81.31 99 ARG A O 1
ATOM 804 N N . GLN A 1 100 ? 8.289 18.141 -3.789 1 82.38 100 GLN A N 1
ATOM 805 C CA . GLN A 1 100 ? 9.617 18.672 -4.074 1 82.38 100 GLN A CA 1
ATOM 806 C C . GLN A 1 100 ? 9.977 18.484 -5.543 1 82.38 100 GLN A C 1
ATOM 808 O O . GLN A 1 100 ? 11.039 18.922 -5.988 1 82.38 100 GLN A O 1
ATOM 813 N N . GLN A 1 101 ? 8.914 17.859 -6.203 1 80.75 101 GLN A N 1
ATOM 814 C CA . GLN A 1 101 ? 9.211 17.594 -7.605 1 80.75 101 GLN A CA 1
ATOM 815 C C . GLN A 1 101 ? 9.109 18.859 -8.438 1 80.75 101 GLN A C 1
ATOM 817 O O . GLN A 1 101 ? 8.133 19.609 -8.32 1 80.75 101 GLN A O 1
ATOM 822 N N . GLY A 1 102 ? 10.172 19.391 -9.023 1 73.94 102 GLY A N 1
ATOM 823 C CA . GLY A 1 102 ? 10.211 20.547 -9.914 1 73.94 102 GLY A CA 1
ATOM 824 C C . GLY A 1 102 ? 9.836 20.203 -11.344 1 73.94 102 GLY A C 1
ATOM 825 O O . GLY A 1 102 ? 9.062 19.281 -11.586 1 73.94 102 GLY A O 1
ATOM 826 N N . LYS A 1 103 ? 10.156 20.969 -12.164 1 74.75 103 LYS A N 1
ATOM 827 C CA . LYS A 1 103 ? 9.844 20.828 -1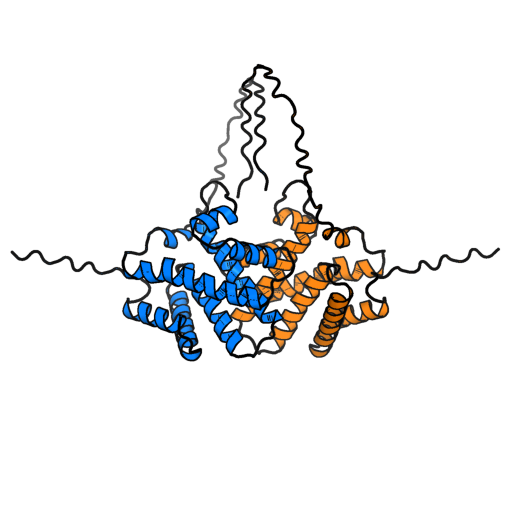3.586 1 74.75 103 LYS A CA 1
ATOM 828 C C . LYS A 1 103 ? 10.508 19.594 -14.172 1 74.75 103 LYS A C 1
ATOM 830 O O . LYS A 1 103 ? 9.945 18.938 -15.055 1 74.75 103 LYS A O 1
ATOM 835 N N . THR A 1 104 ? 11.672 19.297 -13.648 1 72.88 104 THR A N 1
ATOM 836 C CA . THR A 1 104 ? 12.375 18.109 -14.109 1 72.88 104 THR A CA 1
ATOM 837 C C . THR A 1 104 ? 12.234 16.969 -13.102 1 72.88 104 THR A C 1
ATOM 839 O O . THR A 1 104 ? 12.391 17.188 -11.898 1 72.88 104 THR A O 1
ATOM 842 N N . ALA A 1 105 ? 11.977 15.898 -13.711 1 77.75 105 ALA A N 1
ATOM 843 C CA . ALA A 1 105 ? 11.836 14.719 -12.852 1 77.75 105 ALA A CA 1
ATOM 844 C C . ALA A 1 105 ? 13.148 14.406 -12.133 1 77.75 105 ALA A C 1
ATOM 846 O O . ALA A 1 105 ? 14.211 14.359 -12.758 1 77.75 105 ALA A O 1
ATOM 847 N N . ARG A 1 106 ? 13.07 14.367 -10.812 1 84.81 106 ARG A N 1
ATOM 848 C CA . ARG A 1 106 ? 14.219 14.031 -9.977 1 84.81 106 ARG A CA 1
ATOM 849 C C . ARG A 1 106 ? 14 12.695 -9.266 1 84.81 106 ARG A C 1
ATOM 851 O O . ARG A 1 106 ? 12.867 12.352 -8.922 1 84.81 106 ARG A O 1
ATOM 858 N N . PRO A 1 107 ? 15.133 11.938 -9.133 1 86.81 107 PRO A N 1
ATOM 859 C CA . PRO A 1 107 ? 15 10.664 -8.422 1 86.81 107 PRO A CA 1
ATOM 860 C C . PRO A 1 107 ? 14.477 10.836 -6.996 1 86.81 107 PRO A C 1
ATOM 862 O O . PRO A 1 107 ? 14.828 11.805 -6.32 1 86.81 107 PRO A O 1
ATOM 865 N N . LEU A 1 108 ? 13.727 9.969 -6.59 1 88.56 108 LEU A N 1
ATOM 866 C CA . LEU A 1 108 ? 13.07 9.992 -5.289 1 88.56 108 LEU A CA 1
ATOM 867 C C . LEU A 1 108 ? 14.102 10.031 -4.164 1 88.56 108 LEU A C 1
ATOM 869 O O . LEU A 1 108 ? 13.922 10.742 -3.172 1 88.56 108 LEU A O 1
ATOM 873 N N . ARG A 1 109 ? 15.133 9.273 -4.285 1 90.19 109 ARG A N 1
ATOM 874 C CA . ARG A 1 109 ? 16.156 9.219 -3.25 1 90.19 109 ARG A CA 1
ATOM 875 C C . ARG A 1 109 ? 16.766 10.594 -3.002 1 90.19 109 ARG A C 1
ATOM 877 O O . ARG A 1 109 ? 17.016 10.969 -1.854 1 90.19 109 ARG A O 1
ATOM 884 N N . ARG A 1 110 ? 17.016 11.305 -4.07 1 90.38 110 ARG A N 1
ATOM 885 C CA . ARG A 1 110 ? 17.562 12.656 -3.963 1 90.38 110 ARG A CA 1
ATOM 886 C C . ARG A 1 110 ? 16.578 13.594 -3.297 1 90.38 110 ARG A C 1
ATOM 888 O O . ARG A 1 110 ? 16.938 14.359 -2.402 1 90.38 110 ARG A O 1
ATOM 895 N N . LEU A 1 111 ? 15.359 13.531 -3.727 1 90.75 111 LEU A N 1
ATOM 896 C CA . LEU A 1 111 ? 14.32 14.375 -3.158 1 90.75 111 LEU A CA 1
ATOM 897 C C . LEU A 1 111 ? 14.164 14.117 -1.663 1 90.75 111 LEU A C 1
ATOM 899 O O . LEU A 1 111 ? 14.039 15.055 -0.875 1 90.75 111 LEU A O 1
ATOM 903 N N . ALA A 1 112 ? 14.234 12.844 -1.298 1 92.75 112 ALA A N 1
ATOM 904 C CA . ALA A 1 112 ? 14.117 12.469 0.108 1 92.75 112 ALA A CA 1
ATOM 905 C C . ALA A 1 112 ? 15.312 12.977 0.911 1 92.75 112 ALA A C 1
ATOM 907 O O . ALA A 1 112 ? 15.164 13.391 2.061 1 92.75 112 ALA A O 1
ATOM 908 N N . GLY A 1 113 ? 16.453 12.898 0.269 1 91.81 113 GLY A N 1
ATOM 909 C CA . GLY A 1 113 ? 17.641 13.438 0.903 1 91.81 113 GLY A CA 1
ATOM 910 C C . GLY A 1 113 ? 17.531 14.914 1.224 1 91.81 113 GLY A C 1
ATOM 911 O O . GLY A 1 113 ? 17.938 15.352 2.303 1 91.81 113 GLY A O 1
ATOM 912 N N . ASN A 1 114 ? 16.938 15.672 0.365 1 90.38 114 ASN A N 1
ATOM 913 C CA . ASN A 1 114 ? 16.719 17.094 0.573 1 90.38 114 ASN A CA 1
ATOM 914 C C . ASN A 1 114 ? 15.82 17.359 1.782 1 90.38 114 ASN A C 1
ATOM 916 O O . ASN A 1 114 ? 15.891 18.438 2.393 1 90.38 114 ASN A O 1
ATOM 920 N N . LEU A 1 115 ? 15 16.469 2.078 1 92.62 115 LEU A N 1
ATOM 921 C CA . LEU A 1 115 ? 14.039 16.609 3.168 1 92.62 115 LEU A CA 1
ATOM 922 C C . LEU A 1 115 ? 14.562 15.961 4.445 1 92.62 115 LEU A C 1
ATOM 924 O O . LEU A 1 115 ? 13.844 15.883 5.445 1 92.62 115 LEU A O 1
ATOM 928 N N . ASN A 1 116 ? 15.789 15.414 4.395 1 93.62 116 ASN A N 1
ATOM 929 C CA . ASN A 1 116 ? 16.438 14.773 5.535 1 93.62 116 ASN A CA 1
ATOM 930 C C . ASN A 1 116 ? 15.703 13.508 5.953 1 93.62 116 ASN A C 1
ATOM 932 O O . ASN A 1 116 ? 15.57 13.227 7.148 1 93.62 116 ASN A O 1
ATOM 936 N N . ILE A 1 117 ? 15.117 12.82 5.055 1 94.75 117 ILE A N 1
ATOM 937 C CA . ILE A 1 117 ? 14.531 11.508 5.285 1 94.75 117 ILE A CA 1
ATOM 938 C C . ILE A 1 117 ? 15.602 10.43 5.125 1 94.75 117 ILE A C 1
ATOM 940 O O . ILE A 1 117 ? 16.266 10.352 4.09 1 94.75 117 ILE A O 1
ATOM 944 N N . PRO A 1 118 ? 15.742 9.609 6.102 1 95.31 118 PRO A N 1
ATOM 945 C CA . PRO A 1 118 ? 16.781 8.586 6.016 1 95.31 118 PRO A CA 1
ATOM 946 C C . PRO A 1 118 ? 16.625 7.695 4.781 1 95.31 118 PRO A C 1
ATOM 948 O O . PRO A 1 118 ? 15.508 7.328 4.414 1 95.31 118 PRO A O 1
ATOM 951 N N . ALA A 1 119 ? 17.75 7.277 4.223 1 94.88 119 ALA A N 1
ATOM 952 C CA . ALA A 1 119 ? 17.781 6.492 2.99 1 94.88 119 ALA A CA 1
ATOM 953 C C . ALA A 1 119 ? 17.078 5.148 3.188 1 94.88 119 ALA A C 1
ATOM 955 O O . ALA A 1 119 ? 16.438 4.637 2.273 1 94.88 119 ALA A O 1
ATOM 956 N N . TRP A 1 120 ? 17.219 4.625 4.293 1 95.06 120 TRP A N 1
ATOM 957 C CA . TRP A 1 120 ? 16.672 3.295 4.535 1 95.06 120 TRP A CA 1
ATOM 958 C C . TRP A 1 120 ? 15.148 3.33 4.547 1 95.06 120 TRP A C 1
ATOM 960 O O . TRP A 1 120 ? 14.5 2.32 4.273 1 95.06 120 TRP A O 1
ATOM 970 N N . VAL A 1 121 ? 14.508 4.469 4.855 1 96.12 121 VAL A N 1
ATOM 971 C CA . VAL A 1 121 ? 13.062 4.621 4.75 1 96.12 121 VAL A CA 1
ATOM 972 C C . VAL A 1 121 ? 12.633 4.559 3.287 1 96.12 121 VAL A C 1
ATOM 974 O O . VAL A 1 121 ? 11.625 3.938 2.951 1 96.12 121 VAL A O 1
ATOM 977 N N . VAL A 1 122 ? 13.438 5.176 2.492 1 95.25 122 VAL A N 1
ATOM 978 C CA . VAL A 1 122 ? 13.188 5.148 1.055 1 95.25 122 VAL A CA 1
ATOM 979 C C . VAL A 1 122 ? 13.359 3.727 0.528 1 95.25 122 VAL A C 1
ATOM 981 O O . VAL A 1 122 ? 12.609 3.287 -0.346 1 95.25 122 VAL A O 1
ATOM 984 N N . ASP A 1 123 ? 14.297 3.031 1.095 1 94.56 123 ASP A N 1
ATOM 985 C CA . ASP A 1 123 ? 14.492 1.635 0.72 1 94.56 123 ASP A CA 1
ATOM 986 C C . ASP A 1 123 ? 13.289 0.783 1.109 1 94.56 123 ASP A C 1
ATOM 988 O O . ASP A 1 123 ? 12.938 -0.161 0.4 1 94.56 123 ASP A O 1
ATOM 992 N N . LEU A 1 124 ? 12.664 1.104 2.223 1 94.81 124 LEU A N 1
ATOM 993 C CA . LEU A 1 124 ? 11.469 0.381 2.633 1 94.81 124 LEU A CA 1
ATOM 994 C C . LEU A 1 124 ? 10.352 0.537 1.599 1 94.81 124 LEU A C 1
ATOM 996 O O . LEU A 1 124 ? 9.672 -0.432 1.266 1 94.81 124 LEU A O 1
ATOM 1000 N N . ARG A 1 125 ? 10.227 1.72 1.195 1 93.69 125 ARG A N 1
ATOM 1001 C CA . ARG A 1 125 ? 9.234 1.989 0.158 1 93.69 125 ARG A CA 1
ATOM 1002 C C . ARG A 1 125 ? 9.523 1.174 -1.099 1 93.69 125 ARG A C 1
ATOM 1004 O O . ARG A 1 125 ? 8.609 0.608 -1.7 1 93.69 125 ARG A O 1
ATOM 1011 N N . HIS A 1 126 ? 10.773 1.161 -1.507 1 91.12 126 HIS A N 1
ATOM 1012 C CA . HIS A 1 126 ? 11.172 0.397 -2.686 1 91.12 126 HIS A CA 1
ATOM 1013 C C . HIS A 1 126 ? 10.875 -1.088 -2.502 1 91.12 126 HIS A C 1
ATOM 1015 O O . HIS A 1 126 ? 10.305 -1.726 -3.389 1 91.12 126 HIS A O 1
ATOM 1021 N N . ASP A 1 127 ? 11.266 -1.583 -1.389 1 91.56 127 ASP A N 1
ATOM 1022 C CA . ASP A 1 127 ? 11.016 -2.988 -1.08 1 91.56 127 ASP A CA 1
ATOM 1023 C C . ASP A 1 127 ? 9.523 -3.303 -1.128 1 91.56 127 ASP A C 1
ATOM 1025 O O . ASP A 1 127 ? 9.109 -4.293 -1.733 1 91.56 127 ASP A O 1
ATOM 1029 N N . PHE A 1 128 ? 8.766 -2.473 -0.593 1 92.94 128 PHE A N 1
ATOM 1030 C CA . PHE A 1 128 ? 7.316 -2.66 -0.517 1 92.94 128 PHE A CA 1
ATOM 1031 C C . PHE A 1 128 ? 6.695 -2.65 -1.908 1 92.94 128 PHE A C 1
ATOM 1033 O O . PHE A 1 128 ? 5.715 -3.354 -2.16 1 92.94 128 PHE A O 1
ATOM 1040 N N . THR A 1 129 ? 7.227 -1.876 -2.785 1 90.12 129 THR A N 1
ATOM 1041 C CA . THR A 1 129 ? 6.613 -1.66 -4.09 1 90.12 129 THR A CA 1
ATOM 1042 C C . THR A 1 129 ? 7.125 -2.678 -5.105 1 90.12 129 THR A C 1
ATOM 1044 O O . THR A 1 129 ? 6.402 -3.064 -6.023 1 90.12 129 THR A O 1
ATOM 1047 N N . HIS A 1 130 ? 8.352 -3.121 -5.051 1 82.38 130 HIS A N 1
ATOM 1048 C CA . HIS A 1 130 ? 8.93 -3.857 -6.168 1 82.38 130 HIS A CA 1
ATOM 1049 C C . HIS A 1 130 ? 9.578 -5.156 -5.695 1 82.38 130 HIS A C 1
ATOM 1051 O O . HIS A 1 130 ? 10.008 -5.973 -6.512 1 82.38 130 HIS A O 1
ATOM 1057 N N . ARG A 1 131 ? 9.664 -5.395 -4.441 1 74.62 131 ARG A N 1
ATOM 1058 C CA . ARG A 1 131 ? 10.422 -6.551 -3.984 1 74.62 131 ARG A CA 1
ATOM 1059 C C . ARG A 1 131 ? 9.641 -7.348 -2.947 1 74.62 131 ARG A C 1
ATOM 1061 O O . ARG A 1 131 ? 8.414 -7.422 -3.012 1 74.62 131 ARG A O 1
ATOM 1068 N N . LYS A 1 132 ? 10.477 -8.062 -2.246 1 81.5 132 LYS A N 1
ATOM 1069 C CA . LYS A 1 132 ? 9.891 -8.758 -1.1 1 81.5 132 LYS A CA 1
ATOM 1070 C C . LYS A 1 132 ? 9.477 -7.766 -0.014 1 81.5 132 LYS A C 1
ATOM 1072 O O . LYS A 1 132 ? 10.172 -6.781 0.237 1 81.5 132 LYS A O 1
ATOM 1077 N N . LEU A 1 133 ? 8.461 -8.109 0.552 1 88.5 133 LEU A N 1
ATOM 1078 C CA . LEU A 1 133 ? 7.918 -7.25 1.593 1 88.5 133 LEU A CA 1
ATOM 1079 C C . LEU A 1 133 ? 8.898 -7.117 2.758 1 88.5 133 LEU A C 1
ATOM 1081 O O . LEU A 1 133 ? 9.555 -8.094 3.135 1 88.5 133 LEU A O 1
ATOM 1085 N N . PRO A 1 134 ? 9.039 -5.906 3.252 1 92.12 134 PRO A N 1
ATOM 1086 C CA . PRO A 1 134 ? 9.867 -5.742 4.453 1 92.12 134 PRO A CA 1
ATOM 1087 C C . PRO A 1 134 ? 9.297 -6.48 5.664 1 92.12 134 PRO A C 1
ATOM 1089 O O . PRO A 1 134 ? 8.156 -6.953 5.625 1 92.12 134 PRO A O 1
ATOM 1092 N N . THR A 1 135 ? 10.125 -6.625 6.629 1 93.94 135 THR A N 1
ATOM 1093 C CA . THR A 1 135 ? 9.656 -7.242 7.867 1 93.94 135 THR A CA 1
ATOM 1094 C C . THR A 1 135 ? 8.844 -6.25 8.688 1 93.94 135 THR A C 1
ATOM 1096 O O . THR A 1 135 ? 8.992 -5.035 8.531 1 93.94 135 THR A O 1
ATOM 1099 N N . LEU A 1 136 ? 8.055 -6.805 9.539 1 95.75 136 LEU A N 1
ATOM 1100 C CA . LEU A 1 136 ? 7.215 -5.98 10.398 1 95.75 136 LEU A CA 1
ATOM 1101 C C . LEU A 1 136 ? 8.07 -5.086 11.297 1 95.75 136 LEU A C 1
ATOM 1103 O O . LEU A 1 136 ? 7.711 -3.938 11.555 1 95.75 136 LEU A O 1
ATOM 1107 N N . LYS A 1 137 ? 9.148 -5.637 11.773 1 97.38 137 LYS A N 1
ATOM 1108 C CA . LYS A 1 137 ? 10.062 -4.875 12.625 1 97.38 137 LYS A CA 1
ATOM 1109 C C . LYS A 1 137 ? 10.516 -3.592 11.938 1 97.38 137 LYS A C 1
ATOM 1111 O O . LYS A 1 137 ? 10.492 -2.514 12.531 1 97.38 137 LYS A O 1
ATOM 1116 N N . TRP A 1 138 ? 10.875 -3.688 10.711 1 96.69 138 TRP A N 1
ATOM 1117 C CA . TRP A 1 138 ? 11.359 -2.535 9.961 1 96.69 138 TRP A CA 1
ATOM 1118 C C . TRP A 1 138 ? 10.219 -1.577 9.633 1 96.69 138 TRP A C 1
ATOM 1120 O O . TRP A 1 138 ? 10.414 -0.359 9.609 1 96.69 138 TRP A O 1
ATOM 1130 N N . CYS A 1 139 ? 9.047 -2.111 9.398 1 97.19 139 CYS A N 1
ATOM 1131 C CA . CYS A 1 139 ? 7.879 -1.269 9.172 1 97.19 139 CYS A CA 1
ATOM 1132 C C . CYS A 1 139 ? 7.547 -0.449 10.414 1 97.19 139 CYS A C 1
ATOM 1134 O O . CYS A 1 139 ? 7.27 0.747 10.32 1 97.19 139 CYS A O 1
ATOM 1136 N N . ARG A 1 140 ? 7.652 -1.131 11.516 1 97.88 140 ARG A N 1
ATOM 1137 C CA . ARG A 1 140 ? 7.414 -0.456 12.789 1 97.88 140 ARG A CA 1
ATOM 1138 C C . ARG A 1 140 ? 8.445 0.638 13.031 1 97.88 140 ARG A C 1
ATOM 1140 O O . ARG A 1 140 ? 8.102 1.749 13.438 1 97.88 140 ARG A O 1
ATOM 1147 N N . LYS A 1 141 ? 9.664 0.324 12.812 1 98.19 141 LYS A N 1
ATOM 1148 C CA . LYS A 1 141 ? 10.734 1.301 12.977 1 98.19 141 LYS A CA 1
ATOM 1149 C C . LYS A 1 141 ? 10.555 2.479 12.023 1 98.19 141 LYS A C 1
ATOM 1151 O O . LYS A 1 141 ? 10.727 3.635 12.414 1 98.19 141 LYS A O 1
ATOM 1156 N N . GLY A 1 142 ? 10.266 2.125 10.766 1 98.12 142 GLY A N 1
ATOM 1157 C CA . GLY A 1 142 ? 10 3.176 9.797 1 98.12 142 GLY A CA 1
ATOM 1158 C C . GLY A 1 142 ? 8.867 4.098 10.203 1 98.12 142 GLY A C 1
ATOM 1159 O O . GLY A 1 142 ? 8.969 5.316 10.055 1 98.12 142 GLY A O 1
ATOM 1160 N N . CYS A 1 143 ? 7.832 3.529 10.711 1 98.06 143 CYS A N 1
ATOM 1161 C CA . CYS A 1 143 ? 6.691 4.305 11.188 1 98.06 143 CYS A CA 1
ATOM 1162 C C . CYS A 1 143 ? 7.117 5.293 12.266 1 98.06 143 CYS A C 1
ATOM 1164 O O . CYS A 1 143 ? 6.742 6.469 12.227 1 98.06 143 CYS A O 1
ATOM 1166 N N . LYS A 1 144 ? 7.922 4.855 13.188 1 97.81 144 LYS A N 1
ATOM 1167 C CA . LYS A 1 144 ? 8.398 5.703 14.281 1 97.81 144 LYS A CA 1
ATOM 1168 C C . LYS A 1 144 ? 9.25 6.852 13.758 1 97.81 144 LYS A C 1
ATOM 1170 O O . LYS A 1 144 ? 9.039 8.008 14.117 1 97.81 144 LYS A O 1
ATOM 1175 N N . VAL A 1 145 ? 10.148 6.57 12.93 1 98 145 VAL A N 1
ATOM 1176 C CA . VAL A 1 145 ? 11.086 7.555 12.398 1 98 145 VAL A CA 1
ATOM 1177 C C . VAL A 1 145 ? 10.32 8.609 11.602 1 98 145 VAL A C 1
ATOM 1179 O O . VAL A 1 145 ? 10.586 9.805 11.734 1 98 145 VAL A O 1
ATOM 1182 N N . VAL A 1 146 ? 9.391 8.188 10.812 1 97.94 146 VAL A N 1
ATOM 1183 C CA . VAL A 1 146 ? 8.633 9.102 9.961 1 97.94 146 VAL A CA 1
ATOM 1184 C C . VAL A 1 146 ? 7.73 9.977 10.828 1 97.94 146 VAL A C 1
ATOM 1186 O O . VAL A 1 146 ? 7.582 11.172 10.562 1 97.94 146 VAL A O 1
ATOM 1189 N N . LEU A 1 147 ? 7.148 9.383 11.844 1 98 147 LEU A N 1
ATOM 1190 C CA . LEU A 1 147 ? 6.316 10.172 12.75 1 98 147 LEU A CA 1
ATOM 1191 C C . LEU A 1 147 ? 7.141 11.25 13.445 1 98 147 LEU A C 1
ATOM 1193 O O . LEU A 1 147 ? 6.68 12.383 13.609 1 98 147 LEU A O 1
ATOM 1197 N N . GLU A 1 148 ? 8.32 10.898 13.805 1 97.06 148 GLU A N 1
ATOM 1198 C CA . GLU A 1 148 ? 9.211 11.883 14.414 1 97.06 148 GLU A CA 1
ATOM 1199 C C . GLU A 1 148 ? 9.586 12.984 13.422 1 97.06 148 GLU A C 1
ATOM 1201 O O . GLU A 1 148 ? 9.609 14.164 13.781 1 97.06 148 GLU A O 1
ATOM 1206 N N . TRP A 1 149 ? 9.836 12.578 12.281 1 96.56 149 TRP A N 1
ATOM 1207 C CA . TRP A 1 149 ? 10.133 13.531 11.219 1 96.56 149 TRP A CA 1
ATOM 1208 C C . TRP A 1 149 ? 8.969 14.5 11.016 1 96.56 149 TRP A C 1
ATOM 1210 O O . TRP A 1 149 ? 9.172 15.711 10.945 1 96.56 149 TRP A O 1
ATOM 1220 N N . LEU A 1 150 ? 7.809 13.984 10.914 1 96.06 150 LEU A N 1
ATOM 1221 C CA . LEU A 1 150 ? 6.605 14.789 10.711 1 96.06 150 LEU A CA 1
ATOM 1222 C C . LEU A 1 150 ? 6.387 15.742 11.875 1 96.06 150 LEU A C 1
ATOM 1224 O O . LEU A 1 150 ? 5.977 16.891 11.68 1 96.06 150 LEU A O 1
ATOM 1228 N N . GLN A 1 151 ? 6.629 15.234 13.039 1 94.69 151 GLN A N 1
ATOM 1229 C CA . GLN A 1 151 ? 6.473 16.062 14.227 1 94.69 151 GLN A CA 1
ATOM 1230 C C . GLN A 1 151 ? 7.434 17.25 14.195 1 94.69 151 GLN A C 1
ATOM 1232 O O . GLN A 1 151 ? 7.027 18.391 14.422 1 94.69 151 GLN A O 1
ATOM 1237 N N . HIS A 1 152 ? 8.609 17.016 13.844 1 92.62 152 HIS A N 1
ATOM 1238 C CA . HIS A 1 152 ? 9.656 18.047 13.867 1 92.62 152 HIS A CA 1
ATOM 1239 C C . HIS A 1 152 ? 9.539 18.984 12.672 1 92.62 152 HIS A C 1
ATOM 1241 O O . HIS A 1 152 ? 9.641 20.203 12.828 1 92.62 152 HIS A O 1
ATOM 1247 N N . GLU A 1 153 ? 9.289 18.422 11.523 1 89.56 153 GLU A N 1
ATOM 1248 C CA . GLU A 1 153 ? 9.398 19.203 10.297 1 89.56 153 GLU A CA 1
ATOM 1249 C C . GLU A 1 153 ? 8.078 19.906 9.969 1 89.56 153 GLU A C 1
ATOM 1251 O O . GLU A 1 153 ? 8.07 20.984 9.352 1 89.56 153 GLU A O 1
ATOM 1256 N N . TYR A 1 154 ? 7.047 19.406 10.43 1 87.38 154 TYR A N 1
ATOM 1257 C CA . TYR A 1 154 ? 5.766 19.984 10.039 1 87.38 154 TYR A CA 1
ATOM 1258 C C . TYR A 1 154 ? 5.008 20.5 11.258 1 87.38 154 TYR A C 1
ATOM 1260 O O . TYR A 1 154 ? 4.688 21.688 11.344 1 87.38 154 TYR A O 1
ATOM 1268 N N . TRP A 1 155 ? 4.727 19.625 12.188 1 87.94 155 TRP A N 1
ATOM 1269 C CA . TRP A 1 155 ? 3.82 19.953 13.281 1 87.94 155 TRP A CA 1
ATOM 1270 C C . TRP A 1 155 ? 4.438 21 14.195 1 87.94 155 TRP A C 1
ATOM 1272 O O . TRP A 1 155 ? 3.738 21.891 14.688 1 87.94 155 TRP A O 1
ATOM 1282 N N . SER A 1 156 ? 5.688 20.984 14.422 1 83.31 156 SER A N 1
ATOM 1283 C CA . SER A 1 156 ? 6.367 21.938 15.297 1 83.31 156 SER A CA 1
ATOM 1284 C C . SER A 1 156 ? 6.543 23.281 14.609 1 83.31 156 SER A C 1
ATOM 1286 O O . SER A 1 156 ? 6.648 24.312 15.281 1 83.31 156 SER A O 1
ATOM 1288 N N . ARG A 1 157 ? 6.66 23.312 13.305 1 75.12 157 ARG A N 1
ATOM 1289 C CA . ARG A 1 157 ? 6.867 24.562 12.562 1 75.12 157 ARG A CA 1
ATOM 1290 C C . ARG A 1 157 ? 5.547 25.281 12.328 1 75.12 157 ARG A C 1
ATOM 1292 O O . ARG A 1 157 ? 5.52 26.516 12.211 1 75.12 157 ARG A O 1
ATOM 1299 N N . GLN A 1 158 ? 4.523 24.625 11.922 1 62.31 158 GLN A N 1
ATOM 1300 C CA . GLN A 1 158 ? 3.229 25.234 11.672 1 62.31 158 GLN A CA 1
ATOM 1301 C C . GLN A 1 158 ? 2.764 26.062 12.867 1 62.31 158 GLN A C 1
ATOM 1303 O O . GLN A 1 158 ? 2.027 27.031 12.719 1 62.31 158 GLN A O 1
ATOM 1308 N N . LEU A 1 159 ? 3.02 25.688 14.109 1 53.91 159 LEU A N 1
ATOM 1309 C CA . LEU A 1 159 ? 2.658 26.516 15.25 1 53.91 159 LEU A CA 1
ATOM 1310 C C . LEU A 1 159 ? 3.301 27.891 15.141 1 53.91 159 LEU A C 1
ATOM 1312 O O . LEU A 1 159 ? 2.697 28.891 15.531 1 53.91 159 LEU A O 1
ATOM 1316 N N . GLY A 1 160 ? 4.73 27.875 15.062 1 44.94 160 GLY A N 1
ATOM 1317 C CA . GLY A 1 160 ? 5.387 29.156 15.234 1 44.94 160 GLY A CA 1
ATOM 1318 C C . GLY A 1 160 ? 5.102 30.141 14.109 1 44.94 160 GLY A C 1
ATOM 1319 O O . GLY A 1 160 ? 5.195 31.359 14.297 1 44.94 160 GLY A O 1
ATOM 1320 N N . GLY A 1 161 ? 5.129 29.766 12.617 1 44.59 161 GLY A N 1
ATOM 1321 C CA . GLY A 1 161 ? 4.957 30.609 11.453 1 44.59 161 GLY A CA 1
ATOM 1322 C C . GLY A 1 161 ? 3.734 30.266 10.625 1 44.59 161 GLY A C 1
ATOM 1323 O O . GLY A 1 161 ? 3.117 29.219 10.844 1 44.59 161 GLY A O 1
ATOM 1324 N N . GLY A 1 162 ? 2.959 31.234 9.82 1 42.5 162 GLY A N 1
ATOM 1325 C CA . GLY A 1 162 ? 1.932 31.094 8.805 1 42.5 162 GLY A CA 1
ATOM 1326 C C . GLY A 1 162 ? 2.078 29.828 7.988 1 42.5 162 GLY A C 1
ATOM 1327 O O . GLY A 1 162 ? 3.115 29.156 8.047 1 42.5 162 GLY A O 1
ATOM 1328 N N . PRO A 1 163 ? 0.925 29.172 7.551 1 44.81 163 PRO A N 1
ATOM 1329 C CA . PRO A 1 163 ? 1.088 28.031 6.641 1 44.81 163 PRO A CA 1
ATOM 1330 C C . PRO A 1 163 ? 2.357 28.141 5.797 1 44.81 163 PRO A C 1
ATOM 1332 O O . PRO A 1 163 ? 2.611 29.172 5.176 1 44.81 163 PRO A O 1
ATOM 1335 N N . SER A 1 164 ? 3.383 27.75 6.195 1 43.66 164 SER A N 1
ATOM 1336 C CA . SER A 1 164 ? 4.48 27.797 5.23 1 43.66 164 SER A CA 1
ATOM 1337 C C . SER A 1 164 ? 3.998 27.453 3.828 1 43.66 164 SER A C 1
ATOM 1339 O O . SER A 1 164 ? 3.23 26.5 3.646 1 43.66 164 SER A O 1
ATOM 1341 N N . GLU A 1 165 ? 3.871 28.359 2.891 1 45.84 165 GLU A N 1
ATOM 1342 C CA . GLU A 1 165 ? 3.516 28.344 1.476 1 45.84 165 GLU A CA 1
ATOM 1343 C C . GLU A 1 165 ? 3.84 26.984 0.853 1 45.84 165 GLU A C 1
ATOM 1345 O O . GLU A 1 165 ? 3.199 26.562 -0.115 1 45.84 165 GLU A O 1
ATOM 1350 N N . ASP A 1 166 ? 4.719 26.297 1.419 1 48.41 166 ASP A N 1
ATOM 1351 C CA . ASP A 1 166 ? 5.316 25.203 0.662 1 48.41 166 ASP A CA 1
ATOM 1352 C C . ASP A 1 166 ? 4.434 23.953 0.716 1 48.41 166 ASP A C 1
ATOM 1354 O O . ASP A 1 166 ? 4.363 23.203 -0.252 1 48.41 166 ASP A O 1
ATOM 1358 N N . TRP A 1 167 ? 3.787 23.672 1.838 1 54.84 167 TRP A N 1
ATOM 1359 C CA . TRP A 1 167 ? 3.096 22.391 1.897 1 54.84 167 TRP A CA 1
ATOM 1360 C C . TRP A 1 167 ? 1.684 22.5 1.333 1 54.84 167 TRP A C 1
ATOM 1362 O O . TRP A 1 167 ? 1.023 21.484 1.087 1 54.84 167 TRP A O 1
ATOM 1372 N N . GLU A 1 168 ? 1.121 23.781 1.112 1 47.44 168 GLU A N 1
ATOM 1373 C CA . GLU A 1 168 ? -0.253 23.953 0.65 1 47.44 168 GLU A CA 1
ATOM 1374 C C . GLU A 1 168 ? -0.356 23.75 -0.859 1 47.44 168 GLU A C 1
ATOM 1376 O O . GLU A 1 168 ? -1.455 23.609 -1.399 1 47.44 168 GLU A O 1
ATOM 1381 N N . SER A 1 169 ? 0.688 24.078 -1.701 1 42.34 169 SER A N 1
ATOM 1382 C CA . SER A 1 169 ? 0.515 24.297 -3.133 1 42.34 169 SER A CA 1
ATOM 1383 C C . SER A 1 169 ? 0.127 23.016 -3.852 1 42.34 169 SER A C 1
ATOM 1385 O O . SER A 1 169 ? 0.017 23 -5.078 1 42.34 169 SER A O 1
ATOM 1387 N N . GLU A 1 170 ? -0.018 22.062 -3.291 1 42.03 170 GLU A N 1
ATOM 1388 C CA . GLU A 1 170 ? -0.06 20.953 -4.242 1 42.03 170 GLU A CA 1
ATOM 1389 C C . GLU A 1 170 ? -1.377 20.938 -5.012 1 42.03 170 GLU A C 1
ATOM 1391 O O . GLU A 1 170 ? -1.555 20.125 -5.93 1 42.03 170 GLU A O 1
ATOM 1396 N N . SER A 1 171 ? -2.461 21.562 -4.578 1 39.47 171 SER A N 1
ATOM 1397 C CA . SER A 1 171 ? -3.688 21.109 -5.219 1 39.47 171 SER A CA 1
ATOM 1398 C C . SER A 1 171 ? -3.855 21.734 -6.602 1 39.47 171 SER A C 1
ATOM 1400 O O . SER A 1 171 ? -4.871 21.516 -7.266 1 39.47 171 SER A O 1
ATOM 1402 N N . ASP A 1 172 ? -3.23 22.797 -7 1 33.94 172 ASP A N 1
ATOM 1403 C CA . ASP A 1 172 ? -3.684 23.359 -8.273 1 33.94 172 ASP A CA 1
ATOM 1404 C C . ASP A 1 172 ? -3.23 22.5 -9.445 1 33.94 172 ASP A C 1
ATOM 1406 O O . ASP A 1 172 ? -2.057 22.516 -9.82 1 33.94 172 ASP A O 1
ATOM 1410 N N . GLY A 1 173 ? -3.66 21.359 -9.523 1 32.84 173 GLY A N 1
ATOM 1411 C CA . GLY A 1 173 ? -3.463 20.656 -10.789 1 32.84 173 GLY A CA 1
ATOM 1412 C C . GLY A 1 173 ? -3.723 21.547 -12 1 32.84 173 GLY A C 1
ATOM 1413 O O . GLY A 1 173 ? -4.758 22.203 -12.078 1 32.84 173 GLY A O 1
ATOM 1414 N N . GLU A 1 174 ? -2.732 22.297 -12.547 1 29.69 174 GLU A N 1
ATOM 1415 C CA . GLU A 1 174 ? -2.818 22.906 -13.867 1 29.69 174 GLU A CA 1
ATOM 1416 C C . GLU A 1 174 ? -3.549 21.984 -14.852 1 29.69 174 GLU A C 1
ATOM 1418 O O . GLU A 1 174 ? -3.186 20.828 -15.008 1 29.69 174 GLU A O 1
ATOM 1423 N N . ASP A 1 175 ? -4.867 22.188 -15.078 1 28.66 175 ASP A N 1
ATOM 1424 C CA . ASP A 1 175 ? -5.672 21.828 -16.234 1 28.66 175 ASP A CA 1
ATOM 1425 C C . ASP A 1 175 ? -4.941 22.141 -17.531 1 28.66 175 ASP A C 1
ATOM 1427 O O . ASP A 1 175 ? -4.691 23.312 -17.844 1 28.66 175 ASP A O 1
ATOM 1431 N N . GLU A 1 176 ? -3.873 21.562 -17.922 1 28.25 176 GLU A N 1
ATOM 1432 C CA . GLU A 1 176 ? -3.418 21.703 -19.297 1 28.25 176 GLU A CA 1
ATOM 1433 C C . GLU A 1 176 ? -4.578 21.562 -20.281 1 28.25 176 GLU A C 1
ATOM 1435 O O . GLU A 1 176 ? -5 20.438 -20.594 1 28.25 176 GLU A O 1
ATOM 1440 N N . ASP A 1 177 ? -5.672 22.281 -20.172 1 24.66 177 ASP A N 1
ATOM 1441 C CA . ASP A 1 177 ? -6.582 22.5 -21.297 1 24.66 177 ASP A CA 1
ATOM 1442 C C . ASP A 1 177 ? -5.828 23 -22.516 1 24.66 177 ASP A C 1
ATOM 1444 O O . ASP A 1 177 ? -5.312 24.125 -22.516 1 24.66 177 ASP A O 1
ATOM 1448 N N . ALA A 1 178 ? -5.102 22.109 -23.172 1 22.27 178 ALA A N 1
ATOM 1449 C CA . ALA A 1 178 ? -4.676 22.344 -24.547 1 22.27 178 ALA A CA 1
ATOM 1450 C C . ALA A 1 178 ? -5.836 22.828 -25.406 1 22.27 178 ALA A C 1
ATOM 1452 O O . ALA A 1 178 ? -6.898 22.203 -25.438 1 22.27 178 ALA A O 1
ATOM 1453 N N . ASP A 1 179 ? -5.996 24.031 -25.562 1 23.92 179 ASP A N 1
ATOM 1454 C CA . ASP A 1 179 ? -6.672 24.766 -26.609 1 23.92 179 ASP A CA 1
ATOM 1455 C C . ASP A 1 179 ? -6.312 24.203 -27.984 1 23.92 179 ASP A C 1
ATOM 1457 O O . ASP A 1 179 ? -5.152 24.25 -28.406 1 23.92 179 ASP A O 1
ATOM 1461 N N . LEU A 1 180 ? -6.777 22.922 -28.281 1 21.41 180 LEU A N 1
ATOM 1462 C CA . LEU A 1 180 ? -6.945 22.531 -29.688 1 21.41 180 LEU A CA 1
ATOM 1463 C C . LEU A 1 180 ? -7.559 23.672 -30.5 1 21.41 180 LEU A C 1
ATOM 1465 O O . LEU A 1 180 ? -8.594 23.484 -31.141 1 21.41 180 LEU A O 1
ATOM 1469 N N . LYS A 1 181 ? -7.242 24.844 -30.203 1 22.03 181 LYS A N 1
ATOM 1470 C CA . LYS A 1 181 ? -7.574 25.766 -31.281 1 22.03 181 LYS A CA 1
ATOM 1471 C C . LYS A 1 181 ? -7.035 25.266 -32.625 1 22.03 181 LYS A C 1
ATOM 1473 O O . LYS A 1 181 ? -5.891 24.812 -32.688 1 22.03 181 LYS A O 1
ATOM 1478 N N . GLY A 1 182 ? -7.949 24.75 -33.562 1 19.61 182 GLY A N 1
ATOM 1479 C CA . GLY A 1 182 ? -7.965 24.438 -35 1 19.61 182 GLY A CA 1
ATOM 1480 C C . GLY A 1 182 ? -7.203 25.438 -35.844 1 19.61 182 GLY A C 1
ATOM 1481 O O . GLY A 1 182 ? -7.477 25.594 -37.031 1 19.61 182 GLY A O 1
ATOM 1482 N N . GLY A 1 183 ? -6.312 26.172 -35.188 1 17.86 183 GLY A N 1
ATOM 1483 C CA . GLY A 1 183 ? -5.652 27.078 -36.125 1 17.86 183 GLY A CA 1
ATOM 1484 C C . GLY A 1 183 ? -5.07 26.359 -37.312 1 17.86 183 GLY A C 1
ATOM 1485 O O . GLY A 1 183 ? -4.66 25.203 -37.219 1 17.86 183 GLY A O 1
ATOM 1486 N N . GLY A 1 184 ? -5.777 26.578 -38.5 1 17.89 184 GLY A N 1
ATOM 1487 C CA . GLY A 1 184 ? -5.461 26.469 -39.906 1 17.89 184 GLY A CA 1
ATOM 1488 C C . GLY A 1 184 ? -4.031 26.859 -40.25 1 17.89 184 GLY A C 1
ATOM 1489 O O . GLY A 1 184 ? -3.695 28.047 -40.25 1 17.89 184 GLY A O 1
ATOM 1490 N N . ALA A 1 185 ? -3.15 26.297 -39.562 1 17.94 185 ALA A N 1
ATOM 1491 C CA . ALA A 1 185 ? -1.851 26.625 -40.156 1 17.94 185 ALA A CA 1
ATOM 1492 C C . ALA A 1 185 ? -1.84 26.359 -41.656 1 17.94 185 ALA A C 1
ATOM 1494 O O . ALA A 1 185 ? -2.391 25.359 -42.125 1 17.94 185 ALA A O 1
ATOM 1495 N N . HIS A 1 186 ? -2.094 27.453 -42.469 1 16.92 186 HIS A N 1
ATOM 1496 C CA . HIS A 1 186 ? -1.535 27.578 -43.812 1 16.92 186 HIS A CA 1
ATOM 1497 C C . HIS A 1 186 ? -0.144 26.969 -43.875 1 16.92 186 HIS A C 1
ATOM 1499 O O . HIS A 1 186 ? 0.668 27.141 -42.969 1 16.92 186 HIS A O 1
ATOM 1505 N N . CYS A 1 187 ? -0.176 25.781 -44.5 1 16.47 187 CYS A N 1
ATOM 1506 C CA . CYS A 1 187 ? 0.954 24.984 -44.969 1 16.47 187 CYS A CA 1
ATOM 1507 C C . CYS A 1 187 ? 2.039 25.875 -45.562 1 16.47 187 CYS A C 1
ATOM 1509 O O . CYS A 1 187 ? 1.963 26.25 -46.75 1 16.47 187 CYS A O 1
ATOM 1511 N N . LYS A 1 188 ? 2.213 27.016 -44.812 1 16.39 188 LYS A N 1
ATOM 1512 C CA . LYS A 1 188 ? 3.279 27.578 -45.625 1 16.39 188 LYS A CA 1
ATOM 1513 C C . LYS A 1 188 ? 4.469 26.625 -45.719 1 16.39 188 LYS A C 1
ATOM 1515 O O . LYS A 1 188 ? 4.832 25.984 -44.75 1 16.39 188 LYS A O 1
ATOM 1520 N N . ALA A 1 189 ? 4.746 26.266 -46.875 1 15.6 189 ALA A N 1
ATOM 1521 C CA . ALA A 1 189 ? 5.691 25.391 -47.562 1 15.6 189 ALA A CA 1
ATOM 1522 C C . ALA A 1 189 ? 7.121 25.656 -47.125 1 15.6 189 ALA A C 1
ATOM 1524 O O . ALA A 1 189 ? 8.07 25.062 -47.625 1 15.6 189 ALA A O 1
ATOM 1525 N N . LYS A 1 190 ? 7.254 26.547 -46 1 16.69 190 LYS A N 1
ATOM 1526 C CA . LYS A 1 190 ? 8.617 26.891 -46.406 1 16.69 190 LYS A CA 1
ATOM 1527 C C . LYS A 1 190 ? 9.547 25.688 -46.281 1 16.69 190 LYS A C 1
ATOM 1529 O O . LYS A 1 190 ? 9.336 24.812 -45.406 1 16.69 190 LYS A O 1
ATOM 1534 N N . ARG A 1 191 ? 10.43 25.484 -47.188 1 15.88 191 ARG A N 1
ATOM 1535 C CA . ARG A 1 191 ? 11.375 24.547 -47.781 1 15.88 191 ARG A CA 1
ATOM 1536 C C . ARG A 1 191 ? 12.461 24.156 -46.781 1 15.88 191 ARG A C 1
ATOM 1538 O O . ARG A 1 191 ? 12.93 23.016 -46.781 1 15.88 191 ARG A O 1
ATOM 1545 N N . ASN A 1 192 ? 12.953 25.172 -45.938 1 16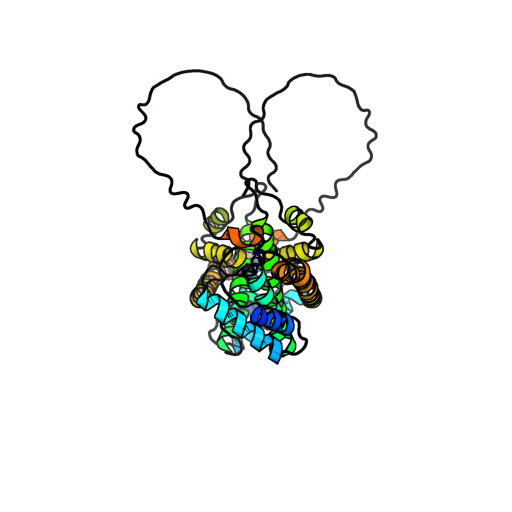.02 192 ASN A N 1
ATOM 1546 C CA . ASN A 1 192 ? 14.391 24.984 -46.125 1 16.02 192 ASN A CA 1
ATOM 1547 C C . ASN A 1 192 ? 14.906 23.812 -45.281 1 16.02 192 ASN A C 1
ATOM 1549 O O . ASN A 1 192 ? 14.211 23.328 -44.375 1 16.02 192 ASN A O 1
ATOM 1553 N N . GLY A 1 193 ? 16.141 23.969 -44.719 1 16.42 193 GLY A N 1
ATOM 1554 C CA . GLY A 1 193 ? 17.438 23.297 -44.812 1 16.42 193 GLY A CA 1
ATOM 1555 C C . GLY A 1 193 ? 17.688 22.312 -43.688 1 16.42 193 GLY A C 1
ATOM 1556 O O . GLY A 1 193 ? 18 21.141 -43.938 1 16.42 193 GLY A O 1
ATOM 1557 N N . SER A 1 194 ? 18.359 22.703 -42.531 1 17.44 194 SER A N 1
ATOM 1558 C CA . SER A 1 194 ? 19.641 22.156 -42.094 1 17.44 194 SER A CA 1
ATOM 1559 C C . SER A 1 194 ? 19.422 21.094 -41.031 1 17.44 194 SER A C 1
ATOM 1561 O O . SER A 1 194 ? 18.469 21.156 -40.25 1 17.44 194 SER A O 1
ATOM 1563 N N . LEU 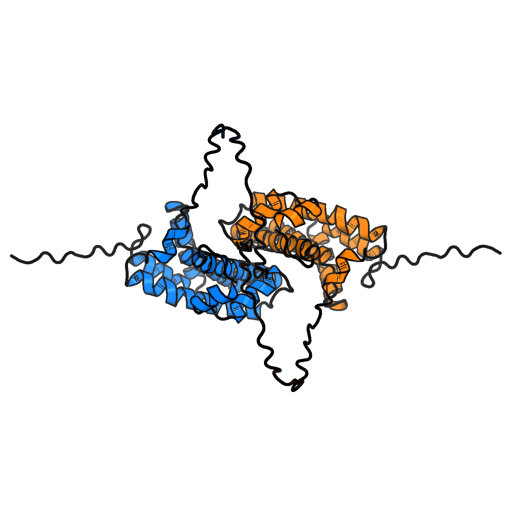A 1 195 ? 20.109 19.953 -41.094 1 17.41 195 LEU A N 1
ATOM 1564 C CA . LEU A 1 195 ? 20.297 18.562 -40.656 1 17.41 195 LEU A CA 1
ATOM 1565 C C . LEU A 1 195 ? 20.797 18.531 -39.219 1 17.41 195 LEU A C 1
ATOM 1567 O O . LEU A 1 195 ? 21.094 17.453 -38.688 1 17.41 195 LEU A O 1
ATOM 1571 N N . GLN A 1 196 ? 20.688 19.547 -38.312 1 16.92 196 GLN A N 1
ATOM 1572 C CA . GLN A 1 196 ? 21.734 19.406 -37.312 1 16.92 196 GLN A CA 1
ATOM 1573 C C . GLN A 1 196 ? 21.406 18.281 -36.344 1 16.92 196 GLN A C 1
ATOM 1575 O O . GLN A 1 196 ? 20.234 18.078 -36 1 16.92 196 GLN A O 1
ATOM 1580 N N . GLU A 1 197 ? 22.422 17.406 -35.938 1 17.03 197 GLU A N 1
ATOM 1581 C CA . GLU A 1 197 ? 22.75 16.109 -35.344 1 17.03 197 GLU A CA 1
ATOM 1582 C C . GLU A 1 197 ? 22.578 16.141 -33.844 1 17.03 197 GLU A C 1
ATOM 1584 O O . GLU A 1 197 ? 22.891 15.156 -33.156 1 17.03 197 GLU A O 1
ATOM 1589 N N . CYS A 1 198 ? 21.406 16.516 -33.219 1 16.88 198 CYS A N 1
ATOM 1590 C CA . CYS A 1 198 ? 21.531 16.719 -31.781 1 16.88 198 CYS A CA 1
ATOM 1591 C C . CYS A 1 198 ? 21.562 15.375 -31.047 1 16.88 198 CYS A C 1
ATOM 1593 O O . CYS A 1 198 ? 20.688 14.539 -31.234 1 16.88 198 CYS A O 1
ATOM 1595 N N . THR A 1 199 ? 22.688 14.859 -30.516 1 17.5 199 THR A N 1
ATOM 1596 C CA . THR A 1 199 ? 23.141 13.617 -29.891 1 17.5 199 THR A CA 1
ATOM 1597 C C . THR A 1 199 ? 22.672 13.531 -28.438 1 17.5 199 THR A C 1
ATOM 1599 O O . THR A 1 199 ? 22.953 12.547 -27.75 1 17.5 199 THR A O 1
ATOM 1602 N N . GLY A 1 200 ? 21.688 14.25 -27.891 1 16.81 200 GLY A N 1
ATOM 1603 C CA . GLY A 1 200 ? 21.797 14.289 -26.438 1 16.81 200 GLY A CA 1
ATOM 1604 C C . GLY A 1 200 ? 21.266 13.039 -25.766 1 16.81 200 GLY A C 1
ATOM 1605 O O . GLY A 1 200 ? 20.188 12.547 -26.125 1 16.81 200 GLY A O 1
ATOM 1606 N N . ALA A 1 201 ? 22.062 12.047 -25.25 1 17.53 201 ALA A N 1
ATOM 1607 C CA . ALA A 1 201 ? 21.891 10.758 -24.578 1 17.53 201 ALA A CA 1
ATOM 1608 C C . ALA A 1 201 ? 21.25 10.938 -23.203 1 17.53 201 ALA A C 1
ATOM 1610 O O . ALA A 1 201 ? 21.906 11.398 -22.266 1 17.53 201 ALA A O 1
ATOM 1611 N N . ALA A 1 202 ? 20.109 11.578 -22.984 1 18.27 202 ALA A N 1
ATOM 1612 C CA . ALA A 1 202 ? 19.656 11.852 -21.625 1 18.27 202 ALA A CA 1
ATOM 1613 C C . ALA A 1 202 ? 19.375 10.555 -20.859 1 18.27 202 ALA A C 1
ATOM 1615 O O . ALA A 1 202 ? 19.078 9.523 -21.469 1 18.27 202 ALA A O 1
ATOM 1616 N N . ASP A 1 203 ? 19.516 10.578 -19.453 1 17.75 203 ASP A N 1
ATOM 1617 C CA . ASP A 1 203 ? 19.625 9.742 -18.266 1 17.75 203 ASP A CA 1
ATOM 1618 C C . ASP A 1 203 ? 18.281 9.086 -17.938 1 17.75 203 ASP A C 1
ATOM 1620 O O . ASP A 1 203 ? 17.266 9.773 -17.75 1 17.75 203 ASP A O 1
ATOM 1624 N N . ILE A 1 204 ? 17.859 7.918 -18.328 1 19.77 204 ILE A N 1
ATOM 1625 C CA . ILE A 1 204 ? 16.703 7.035 -18.312 1 19.77 204 ILE A CA 1
ATOM 1626 C C . ILE A 1 204 ? 16.406 6.59 -16.875 1 19.77 204 ILE A C 1
ATOM 1628 O O . ILE A 1 204 ? 15.273 6.273 -16.531 1 19.77 204 ILE A O 1
ATOM 1632 N N . LEU A 1 205 ? 17.328 6.316 -15.914 1 18.25 205 LEU A N 1
ATOM 1633 C CA . LEU A 1 205 ? 16.828 5.594 -14.742 1 18.25 205 LEU A CA 1
ATOM 1634 C C . LEU A 1 205 ? 16.031 6.52 -13.836 1 18.25 205 LEU A C 1
ATOM 1636 O O . LEU A 1 205 ? 16.438 7.664 -13.594 1 18.25 205 LEU A O 1
ATOM 1640 N N . MET B 1 1 ? 8.156 -52.781 -32.594 1 28.27 1 MET B N 1
ATOM 1641 C CA . MET B 1 1 ? 8.922 -52.062 -31.578 1 28.27 1 MET B CA 1
ATOM 1642 C C . MET B 1 1 ? 8.156 -50.812 -31.094 1 28.27 1 MET B C 1
ATOM 1644 O O . MET B 1 1 ? 7.902 -49.906 -31.875 1 28.27 1 MET B O 1
ATOM 1648 N N . LYS B 1 2 ? 7.25 -50.969 -30.172 1 34.03 2 LYS B N 1
ATOM 1649 C CA . LYS B 1 2 ? 6.227 -50.031 -29.688 1 34.03 2 LYS B CA 1
ATOM 1650 C C . LYS B 1 2 ? 6.855 -48.781 -29.094 1 34.03 2 LYS B C 1
ATOM 1652 O O . LYS B 1 2 ? 7.805 -48.844 -28.312 1 34.03 2 LYS B O 1
ATOM 1657 N N . LYS B 1 3 ? 6.91 -47.688 -29.859 1 36.72 3 LYS B N 1
ATOM 1658 C CA . LYS B 1 3 ? 7.387 -46.344 -29.531 1 36.72 3 LYS B CA 1
ATOM 1659 C C . LYS B 1 3 ? 6.891 -45.906 -28.141 1 36.72 3 LYS B C 1
ATOM 1661 O O . LYS B 1 3 ? 5.688 -45.938 -27.875 1 36.72 3 LYS B O 1
ATOM 1666 N N . ARG B 1 4 ? 7.656 -46.25 -27.078 1 34.09 4 ARG B N 1
ATOM 1667 C CA . ARG B 1 4 ? 7.441 -45.781 -25.719 1 34.09 4 ARG B CA 1
ATOM 1668 C C . ARG B 1 4 ? 6.961 -44.344 -25.688 1 34.09 4 ARG B C 1
ATOM 1670 O O . ARG B 1 4 ? 7.621 -43.469 -26.234 1 34.09 4 ARG B O 1
ATOM 1677 N N . SER B 1 5 ? 5.695 -44.156 -25.766 1 30.77 5 SER B N 1
ATOM 1678 C CA . SER B 1 5 ? 5.055 -42.844 -25.609 1 30.77 5 SER B CA 1
ATOM 1679 C C . SER B 1 5 ? 5.719 -42.031 -24.516 1 30.77 5 SER B C 1
ATOM 1681 O O . SER B 1 5 ? 5.879 -42.5 -23.391 1 30.77 5 SER B O 1
ATOM 1683 N N . ALA B 1 6 ? 6.734 -41.25 -24.828 1 34.34 6 ALA B N 1
ATOM 1684 C CA . ALA B 1 6 ? 7.41 -40.281 -23.969 1 34.34 6 ALA B CA 1
ATOM 1685 C C . ALA B 1 6 ? 6.43 -39.625 -23.016 1 34.34 6 ALA B C 1
ATOM 1687 O O . ALA B 1 6 ? 5.477 -38.938 -23.438 1 34.34 6 ALA B O 1
ATOM 1688 N N . GLU B 1 7 ? 5.969 -40.375 -22.016 1 32.53 7 GLU B N 1
ATOM 1689 C CA . GLU B 1 7 ? 5.219 -39.75 -20.922 1 32.53 7 GLU B CA 1
ATOM 1690 C C . GLU B 1 7 ? 5.781 -38.375 -20.578 1 32.53 7 GLU B C 1
ATOM 1692 O O . GLU B 1 7 ? 6.953 -38.25 -20.234 1 32.53 7 GLU B O 1
ATOM 1697 N N . LYS B 1 8 ? 5.598 -37.438 -21.344 1 35.25 8 LYS B N 1
ATOM 1698 C CA . LYS B 1 8 ? 5.875 -36.062 -21.047 1 35.25 8 LYS B CA 1
ATOM 1699 C C . LYS B 1 8 ? 5.656 -35.75 -19.562 1 35.25 8 LYS B C 1
ATOM 1701 O O . LYS B 1 8 ? 4.535 -35.844 -19.062 1 35.25 8 LYS B O 1
ATOM 1706 N N . ARG B 1 9 ? 6.504 -36.281 -18.719 1 35.72 9 ARG B N 1
ATOM 1707 C CA . ARG B 1 9 ? 6.547 -35.844 -17.328 1 35.72 9 ARG B CA 1
ATOM 1708 C C . ARG B 1 9 ? 6.242 -34.344 -17.219 1 35.72 9 ARG B C 1
ATOM 1710 O O . ARG B 1 9 ? 6.957 -33.531 -17.797 1 35.72 9 ARG B O 1
ATOM 1717 N N . ARG B 1 10 ? 5.027 -34 -17.312 1 38.94 10 ARG B N 1
ATOM 1718 C CA . ARG B 1 10 ? 4.504 -32.656 -17.094 1 38.94 10 ARG B CA 1
ATOM 1719 C C . ARG B 1 10 ? 5.234 -31.953 -15.938 1 38.94 10 ARG B C 1
ATOM 1721 O O . ARG B 1 10 ? 5.203 -32.438 -14.805 1 38.94 10 ARG B O 1
ATOM 1728 N N . HIS B 1 11 ? 6.402 -31.531 -16.141 1 37.53 11 HIS B N 1
ATOM 1729 C CA . HIS B 1 11 ? 7.152 -30.766 -15.148 1 37.53 11 HIS B CA 1
ATOM 1730 C C . HIS B 1 11 ? 6.273 -29.703 -14.5 1 37.53 11 HIS B C 1
ATOM 1732 O O . HIS B 1 11 ? 5.973 -28.672 -15.109 1 37.53 11 HIS B O 1
ATOM 1738 N N . VAL B 1 12 ? 5.121 -29.969 -13.938 1 45.94 12 VAL B N 1
ATOM 1739 C CA . VAL B 1 12 ? 4.539 -29.047 -12.977 1 45.94 12 VAL B CA 1
ATOM 1740 C C . VAL B 1 12 ? 5.648 -28.312 -12.227 1 45.94 12 VAL B C 1
ATOM 1742 O O . VAL B 1 12 ? 6.711 -28.891 -11.969 1 45.94 12 VAL B O 1
ATOM 1745 N N . VAL B 1 13 ? 5.598 -26.922 -12.117 1 52.94 13 VAL B N 1
ATOM 1746 C CA . VAL B 1 13 ? 6.625 -26.172 -11.398 1 52.94 13 VAL B CA 1
ATOM 1747 C C . VAL B 1 13 ? 7.121 -26.984 -10.203 1 52.94 13 VAL B C 1
ATOM 1749 O O . VAL B 1 13 ? 6.383 -27.797 -9.648 1 52.94 13 VAL B O 1
ATOM 1752 N N . ALA B 1 14 ? 8.414 -27.203 -10.148 1 53.72 14 ALA B N 1
ATOM 1753 C CA . ALA B 1 14 ? 9.156 -28.016 -9.18 1 53.72 14 ALA B CA 1
ATOM 1754 C C . ALA B 1 14 ? 8.484 -28 -7.812 1 53.72 14 ALA B C 1
ATOM 1756 O O . ALA B 1 14 ? 8.758 -28.844 -6.965 1 53.72 14 ALA B O 1
ATOM 1757 N N . TRP B 1 15 ? 7.664 -26.953 -7.52 1 55.56 15 TRP B N 1
ATOM 1758 C CA . TRP B 1 15 ? 7.328 -26.766 -6.113 1 55.56 15 TRP B CA 1
ATOM 1759 C C . TRP B 1 15 ? 6.066 -27.531 -5.742 1 55.56 15 TRP B C 1
ATOM 1761 O O . TRP B 1 15 ? 5.738 -27.672 -4.559 1 55.56 15 TRP B O 1
ATOM 1771 N N . THR B 1 16 ? 5.191 -27.938 -6.707 1 63.56 16 THR B N 1
ATOM 1772 C CA . THR B 1 16 ? 4.008 -28.641 -6.238 1 63.56 16 THR B CA 1
ATOM 1773 C C . THR B 1 16 ? 3.547 -29.672 -7.27 1 63.56 16 THR B C 1
ATOM 1775 O O . THR B 1 16 ? 3.857 -29.547 -8.453 1 63.56 16 THR B O 1
ATOM 1778 N N . ASN B 1 17 ? 3.021 -30.75 -6.801 1 78.25 17 ASN B N 1
ATOM 1779 C CA . ASN B 1 17 ? 2.383 -31.672 -7.734 1 78.25 17 ASN B CA 1
ATOM 1780 C C . ASN B 1 17 ? 1.118 -31.062 -8.336 1 78.25 17 ASN B C 1
ATOM 1782 O O . ASN B 1 17 ? 0.562 -30.109 -7.797 1 78.25 17 ASN B O 1
ATOM 1786 N N . LYS B 1 18 ? 0.72 -31.5 -9.445 1 82.19 18 LYS B N 1
ATOM 1787 C CA . LYS B 1 18 ? -0.398 -30.969 -10.211 1 82.19 18 LYS B CA 1
ATOM 1788 C C . LYS B 1 18 ? -1.693 -31.016 -9.406 1 82.19 18 LYS B C 1
ATOM 1790 O O . LYS B 1 18 ? -2.514 -30.094 -9.484 1 82.19 18 LYS B O 1
ATOM 1795 N N . ALA B 1 19 ? -1.866 -32.062 -8.695 1 86.12 19 ALA B N 1
ATOM 1796 C CA . ALA B 1 19 ? -3.082 -32.188 -7.898 1 86.12 19 ALA B CA 1
ATOM 1797 C C . ALA B 1 19 ? -3.176 -31.094 -6.844 1 86.12 19 ALA B C 1
ATOM 1799 O O . ALA B 1 19 ? -4.238 -30.5 -6.648 1 86.12 19 ALA B O 1
ATOM 1800 N N . GLU B 1 20 ? -2.096 -30.875 -6.227 1 88.06 20 GLU B N 1
ATOM 1801 C CA . GLU B 1 20 ? -2.07 -29.812 -5.223 1 88.06 20 GLU B CA 1
ATOM 1802 C C . GLU B 1 20 ? -2.299 -28.438 -5.855 1 88.06 20 GLU B C 1
ATOM 1804 O O . GLU B 1 20 ? -3.004 -27.609 -5.293 1 88.06 20 GLU B O 1
ATOM 1809 N N . TRP B 1 21 ? -1.738 -28.312 -6.945 1 87.81 21 TRP B N 1
ATOM 1810 C CA . TRP B 1 21 ? -1.888 -27.062 -7.68 1 87.81 21 TRP B CA 1
ATOM 1811 C C . TRP B 1 21 ? -3.354 -26.797 -8 1 87.81 21 TRP B C 1
ATOM 1813 O O . TRP B 1 21 ? -3.867 -25.703 -7.727 1 87.81 21 TRP B O 1
ATOM 1823 N N . ASP B 1 22 ? -4.02 -27.781 -8.5 1 90.06 22 ASP B N 1
ATOM 1824 C CA . ASP B 1 22 ? -5.422 -27.656 -8.883 1 90.06 22 ASP B CA 1
ATOM 1825 C C . ASP B 1 22 ? -6.305 -27.406 -7.664 1 90.06 22 ASP B C 1
ATOM 1827 O O . ASP B 1 22 ? -7.254 -26.609 -7.734 1 90.06 22 ASP B O 1
ATOM 1831 N N . GLN B 1 23 ? -5.98 -28.078 -6.688 1 93.19 23 GLN B N 1
ATOM 1832 C CA . GLN B 1 23 ? -6.75 -27.906 -5.461 1 93.19 23 GLN B CA 1
ATOM 1833 C C . GLN B 1 23 ? -6.598 -26.484 -4.906 1 93.19 23 GLN B C 1
ATOM 1835 O O . GLN B 1 23 ? -7.578 -25.859 -4.496 1 93.19 23 GLN B O 1
ATOM 1840 N N . VAL B 1 24 ? -5.367 -26.031 -4.863 1 94 24 VAL B N 1
ATOM 1841 C CA . VAL B 1 24 ? -5.09 -24.688 -4.363 1 94 24 VAL B CA 1
ATOM 1842 C C . VAL B 1 24 ? -5.809 -23.656 -5.234 1 94 24 VAL B C 1
ATOM 1844 O O . VAL B 1 24 ? -6.414 -22.719 -4.719 1 94 24 VAL B O 1
ATOM 1847 N N . LEU B 1 25 ? -5.742 -23.891 -6.496 1 93.81 25 LEU B N 1
ATOM 1848 C CA . LEU B 1 25 ? -6.438 -22.984 -7.41 1 93.81 25 LEU B CA 1
ATOM 1849 C C . LEU B 1 25 ? -7.934 -22.969 -7.121 1 93.81 25 LEU B C 1
ATOM 1851 O O . LEU B 1 25 ? -8.531 -21.891 -7 1 93.81 25 LEU B O 1
ATOM 1855 N N . GLU B 1 26 ? -8.531 -24.062 -7.031 1 95.31 26 GLU B N 1
ATOM 1856 C CA . GLU B 1 26 ? -9.961 -24.172 -6.766 1 95.31 26 GLU B CA 1
ATOM 1857 C C . GLU B 1 26 ? -10.336 -23.484 -5.457 1 95.31 26 GLU B C 1
ATOM 1859 O O . GLU B 1 26 ? -11.344 -22.781 -5.383 1 95.31 26 GLU B O 1
ATOM 1864 N N . TYR B 1 27 ? -9.539 -23.688 -4.48 1 97.06 27 TYR B N 1
ATOM 1865 C CA . TYR B 1 27 ? -9.836 -23.156 -3.154 1 97.06 27 TYR B CA 1
ATOM 1866 C C . TYR B 1 27 ? -9.609 -21.641 -3.111 1 97.06 27 TYR B C 1
ATOM 1868 O O . TYR B 1 27 ? -10.328 -20.922 -2.412 1 97.06 27 TYR B O 1
ATOM 1876 N N . LEU B 1 28 ? -8.656 -21.125 -3.844 1 96.81 28 LEU B N 1
ATOM 1877 C CA . LEU B 1 28 ? -8.398 -19.688 -3.91 1 96.81 28 LEU B CA 1
ATOM 1878 C C . LEU B 1 28 ? -9.609 -18.938 -4.461 1 96.81 28 LEU B C 1
ATOM 1880 O O . LEU B 1 28 ? -9.93 -17.844 -4 1 96.81 28 LEU B O 1
ATOM 1884 N N . TYR B 1 29 ? -10.195 -19.562 -5.406 1 96.62 29 TYR B N 1
ATOM 1885 C CA . TYR B 1 29 ? -11.273 -18.875 -6.105 1 96.62 29 TYR B CA 1
ATOM 1886 C C . TYR B 1 29 ? -12.633 -19.328 -5.598 1 96.62 29 TYR B C 1
ATOM 1888 O O . TYR B 1 29 ? -13.664 -19.078 -6.234 1 96.62 29 TYR B O 1
ATOM 1896 N N . SER B 1 30 ? -12.586 -20 -4.461 1 96.69 30 SER B N 1
ATOM 1897 C CA . SER B 1 30 ? -13.828 -20.422 -3.814 1 96.69 30 SER B CA 1
ATOM 1898 C C . SER B 1 30 ? -14.5 -19.25 -3.094 1 96.69 30 SER B C 1
ATOM 1900 O O . SER B 1 30 ? -13.844 -18.266 -2.754 1 96.69 30 SER B O 1
ATOM 1902 N N . LYS B 1 31 ? -15.781 -19.328 -2.805 1 93.88 31 LYS B N 1
ATOM 1903 C CA . LYS B 1 31 ? -16.516 -18.312 -2.053 1 93.88 31 LYS B CA 1
ATOM 1904 C C . LYS B 1 31 ? -16.469 -18.594 -0.554 1 93.88 31 LYS B C 1
ATOM 1906 O O . LYS B 1 31 ? -16.875 -17.75 0.255 1 93.88 31 LYS B O 1
ATOM 1911 N N . ASP B 1 32 ? -15.875 -19.672 -0.181 1 95.88 32 ASP B N 1
ATOM 1912 C CA . ASP B 1 32 ? -15.766 -20.062 1.22 1 95.88 32 ASP B CA 1
ATOM 1913 C C . ASP B 1 32 ? -14.438 -19.609 1.817 1 95.88 32 ASP B C 1
ATOM 1915 O O . ASP B 1 32 ? -13.375 -20.125 1.446 1 95.88 32 ASP B O 1
ATOM 1919 N N . PRO B 1 33 ? -14.57 -18.797 2.822 1 95.69 33 PRO B N 1
ATOM 1920 C CA . PRO B 1 33 ? -13.336 -18.266 3.408 1 95.69 33 PRO B CA 1
ATOM 1921 C C . PRO B 1 33 ? -12.469 -19.375 4.023 1 95.69 33 PRO B C 1
ATOM 1923 O O . PRO B 1 33 ? -11.242 -19.25 4.051 1 95.69 33 PRO B O 1
ATOM 1926 N N . ALA B 1 34 ? -13.062 -20.406 4.504 1 96.69 34 ALA B N 1
ATOM 1927 C CA . ALA B 1 34 ? -12.289 -21.484 5.105 1 96.69 34 ALA B CA 1
ATOM 1928 C C . ALA B 1 34 ? -11.414 -22.188 4.062 1 96.69 34 ALA B C 1
ATOM 1930 O O . ALA B 1 34 ? -10.258 -22.5 4.336 1 96.69 34 ALA B O 1
ATOM 1931 N N . LEU B 1 35 ? -12.047 -22.391 2.949 1 97.44 35 LEU B N 1
ATOM 1932 C CA . LEU B 1 35 ? -11.289 -23 1.861 1 97.44 35 LEU B CA 1
ATOM 1933 C C . LEU B 1 35 ? -10.195 -22.047 1.37 1 97.44 35 LEU B C 1
ATOM 1935 O O . LEU B 1 35 ? -9.086 -22.484 1.062 1 97.44 35 LEU B O 1
ATOM 1939 N N . GLN B 1 36 ? -10.492 -20.797 1.294 1 97.56 36 GLN B N 1
ATOM 1940 C CA . GLN B 1 36 ? -9.492 -19.812 0.908 1 97.56 36 GLN B CA 1
ATOM 1941 C C . GLN B 1 36 ? -8.328 -19.797 1.899 1 97.56 36 GLN B C 1
ATOM 1943 O O . GLN B 1 36 ? -7.168 -19.719 1.499 1 97.56 36 GLN B O 1
ATOM 1948 N N . ARG B 1 37 ? -8.633 -19.875 3.158 1 95.94 37 ARG B N 1
ATOM 1949 C CA . ARG B 1 37 ? -7.602 -19.875 4.188 1 95.94 37 ARG B CA 1
ATOM 1950 C C . ARG B 1 37 ? -6.691 -21.094 4.051 1 95.94 37 ARG B C 1
ATOM 1952 O O . ARG B 1 37 ? -5.477 -20.984 4.227 1 95.94 37 ARG B O 1
ATOM 1959 N N . TYR B 1 38 ? -7.324 -22.156 3.773 1 96.44 38 TYR B N 1
ATOM 1960 C CA . TYR B 1 38 ? -6.535 -23.375 3.555 1 96.44 38 TYR B CA 1
ATOM 1961 C C . TYR B 1 38 ? -5.574 -23.188 2.389 1 96.44 38 TYR B C 1
ATOM 1963 O O . TYR B 1 38 ? -4.398 -23.547 2.484 1 96.44 38 TYR B O 1
ATOM 1971 N N . ALA B 1 39 ? -6.074 -22.672 1.299 1 96.56 39 ALA B N 1
ATOM 1972 C CA . ALA B 1 39 ? -5.242 -22.438 0.122 1 96.56 39 ALA B CA 1
ATOM 1973 C C . ALA B 1 39 ? -4.102 -21.484 0.443 1 96.56 39 ALA B C 1
ATOM 1975 O O . ALA B 1 39 ? -2.967 -21.688 -0 1 96.56 39 ALA B O 1
ATOM 1976 N N . LEU B 1 40 ? -4.398 -20.484 1.192 1 95.19 40 LEU B N 1
ATOM 1977 C CA . LEU B 1 40 ? -3.383 -19.516 1.579 1 95.19 40 LEU B CA 1
ATOM 1978 C C . LEU B 1 40 ? -2.305 -20.156 2.438 1 95.19 40 LEU B C 1
ATOM 1980 O O . LEU B 1 40 ? -1.123 -19.828 2.314 1 95.19 40 LEU B O 1
ATOM 1984 N N . GLN B 1 41 ? -2.664 -21 3.279 1 94.19 41 GLN B N 1
ATOM 1985 C CA . GLN B 1 41 ? -1.705 -21.734 4.098 1 94.19 41 GLN B CA 1
ATOM 1986 C C . GLN B 1 41 ? -0.805 -22.609 3.232 1 94.19 41 GLN B C 1
ATOM 1988 O O . GLN B 1 41 ? 0.396 -22.719 3.49 1 94.19 41 GLN B O 1
ATOM 1993 N N . ARG B 1 42 ? -1.394 -23.203 2.27 1 92.75 42 ARG B N 1
ATOM 1994 C CA . ARG B 1 42 ? -0.618 -24.047 1.356 1 92.75 42 ARG B CA 1
ATOM 1995 C C . ARG B 1 42 ? 0.397 -23.203 0.583 1 92.75 42 ARG B C 1
ATOM 1997 O O . ARG B 1 42 ? 1.551 -23.609 0.424 1 92.75 42 ARG B O 1
ATOM 2004 N N . ILE B 1 43 ? -0.051 -22.094 0.112 1 91.06 43 ILE B N 1
ATOM 2005 C CA . ILE B 1 43 ? 0.851 -21.203 -0.613 1 91.06 43 ILE B CA 1
ATOM 2006 C C . ILE B 1 43 ? 1.982 -20.75 0.308 1 91.06 43 ILE B C 1
ATOM 2008 O O . ILE B 1 43 ? 3.137 -20.641 -0.118 1 91.06 43 ILE B O 1
ATOM 2012 N N . SER B 1 44 ? 1.672 -20.453 1.561 1 89.5 44 SER B N 1
ATOM 2013 C CA . SER B 1 44 ? 2.693 -20.078 2.535 1 89.5 44 SER B CA 1
ATOM 2014 C C . SER B 1 44 ? 3.721 -21.203 2.707 1 89.5 44 SER B C 1
ATOM 2016 O O . SER B 1 44 ? 4.918 -20.922 2.83 1 89.5 44 SER B O 1
ATOM 2018 N N . ALA B 1 45 ? 3.26 -22.375 2.73 1 88.62 45 ALA B N 1
ATOM 2019 C CA . ALA B 1 45 ? 4.156 -23.516 2.832 1 88.62 45 ALA B CA 1
ATOM 2020 C C . ALA B 1 45 ? 5.043 -23.641 1.596 1 88.62 45 ALA B C 1
ATOM 2022 O O . ALA B 1 45 ? 6.227 -23.969 1.701 1 88.62 45 ALA B O 1
ATOM 2023 N N . TRP B 1 46 ? 4.418 -23.359 0.392 1 85.56 46 TRP B N 1
ATOM 2024 C CA . TRP B 1 46 ? 5.195 -23.344 -0.842 1 85.56 46 TRP B CA 1
ATOM 2025 C C . TRP B 1 46 ? 6.324 -22.328 -0.762 1 85.56 46 TRP B C 1
ATOM 2027 O O . TRP B 1 46 ? 7.457 -22.609 -1.152 1 85.56 46 TRP B O 1
ATOM 2037 N N . ARG B 1 47 ? 6.02 -21.172 -0.275 1 82.81 47 ARG B N 1
ATOM 2038 C CA . ARG B 1 47 ? 6.973 -20.062 -0.179 1 82.81 47 ARG B CA 1
ATOM 2039 C C . ARG B 1 47 ? 8.125 -20.422 0.752 1 82.81 47 ARG B C 1
ATOM 2041 O O . ARG B 1 47 ? 9.273 -20.047 0.5 1 82.81 47 ARG B O 1
ATOM 2048 N N . GLY B 1 48 ? 7.832 -21.062 1.869 1 81 48 GLY B N 1
ATOM 2049 C CA . GLY B 1 48 ? 8.859 -21.5 2.801 1 81 48 GLY B CA 1
ATOM 2050 C C . GLY B 1 48 ? 9.812 -22.516 2.199 1 81 48 GLY B C 1
ATOM 2051 O O . GLY B 1 48 ? 11.008 -22.516 2.508 1 81 48 GLY B O 1
ATOM 2052 N N . ARG B 1 49 ? 9.273 -23.328 1.396 1 79.12 49 ARG B N 1
ATOM 2053 C CA . ARG B 1 49 ? 10.062 -24.406 0.812 1 79.12 49 ARG B CA 1
ATOM 2054 C C . ARG B 1 49 ? 10.922 -23.891 -0.339 1 79.12 49 ARG B C 1
ATOM 2056 O O . ARG B 1 49 ? 12.055 -24.344 -0.522 1 79.12 49 ARG B O 1
ATOM 2063 N N . TYR B 1 50 ? 10.344 -22.969 -1.095 1 70.25 50 TYR B N 1
ATOM 2064 C CA . TYR B 1 50 ? 11.039 -22.578 -2.314 1 70.25 50 TYR B CA 1
ATOM 2065 C C . TYR B 1 50 ? 11.578 -21.156 -2.201 1 70.25 50 TYR B C 1
ATOM 2067 O O . TYR B 1 50 ? 12.211 -20.656 -3.129 1 70.25 50 TYR B O 1
ATOM 2075 N N . ALA B 1 51 ? 11.617 -20.688 -1.066 1 61.06 51 ALA B N 1
ATOM 2076 C CA . ALA B 1 51 ? 12.156 -19.391 -0.688 1 61.06 51 ALA B CA 1
ATOM 2077 C C . ALA B 1 51 ? 11.789 -18.328 -1.72 1 61.06 51 ALA B C 1
ATOM 2079 O O . ALA B 1 51 ? 10.609 -18.078 -1.977 1 61.06 51 ALA B O 1
ATOM 2080 N N . ASN B 1 52 ? 12.805 -17.797 -2.463 1 62 52 ASN B N 1
ATOM 2081 C CA . ASN B 1 52 ? 12.742 -16.625 -3.322 1 62 52 ASN B CA 1
ATOM 2082 C C . ASN B 1 52 ? 12.336 -17 -4.75 1 62 52 ASN B C 1
ATOM 2084 O O . ASN B 1 52 ? 12.383 -16.156 -5.648 1 62 52 ASN B O 1
ATOM 2088 N N . SER B 1 53 ? 11.703 -18.203 -4.867 1 68.38 53 SER B N 1
ATOM 2089 C CA . SER B 1 53 ? 11.445 -18.641 -6.238 1 68.38 53 SER B CA 1
ATOM 2090 C C . SER B 1 53 ? 9.945 -18.703 -6.527 1 68.38 53 SER B C 1
ATOM 2092 O O . SER B 1 53 ? 9.531 -19.125 -7.605 1 68.38 53 SER B O 1
ATOM 2094 N N . SER B 1 54 ? 9.195 -18.172 -5.672 1 76.81 54 SER B N 1
ATOM 2095 C CA . SER B 1 54 ? 7.762 -18.234 -5.938 1 76.81 54 SER B CA 1
ATOM 2096 C C . SER B 1 54 ? 7.363 -17.281 -7.055 1 76.81 54 SER B C 1
ATOM 2098 O O . SER B 1 54 ? 7.801 -16.125 -7.074 1 76.81 54 SER B O 1
ATOM 2100 N N . PRO B 1 55 ? 6.527 -17.797 -8.016 1 83.62 55 PRO B N 1
ATOM 2101 C CA . PRO B 1 55 ? 6.082 -16.906 -9.086 1 83.62 55 PRO B CA 1
ATOM 2102 C C . PRO B 1 55 ? 5.293 -15.711 -8.57 1 83.62 55 PRO B C 1
ATOM 2104 O O . PRO B 1 55 ? 4.492 -15.844 -7.641 1 83.62 55 PRO B O 1
ATOM 2107 N N . VAL B 1 56 ? 5.539 -14.664 -9.164 1 87.56 56 VAL B N 1
ATOM 2108 C CA . VAL B 1 56 ? 4.918 -13.398 -8.789 1 87.56 56 VAL B CA 1
ATOM 2109 C C . VAL B 1 56 ? 3.396 -13.531 -8.844 1 87.56 56 VAL B C 1
ATOM 2111 O O . VAL B 1 56 ? 2.688 -13 -7.984 1 87.56 56 VAL B O 1
ATOM 2114 N N . ALA B 1 57 ? 2.916 -14.297 -9.805 1 90.38 57 ALA B N 1
ATOM 2115 C CA . ALA B 1 57 ? 1.476 -14.469 -9.977 1 90.38 57 ALA B CA 1
ATOM 2116 C C . ALA B 1 57 ? 0.855 -15.164 -8.773 1 90.38 57 ALA B C 1
ATOM 2118 O O . ALA B 1 57 ? -0.266 -14.852 -8.367 1 90.38 57 ALA B O 1
ATOM 2119 N N . VAL B 1 58 ? 1.556 -16.109 -8.211 1 91 58 VAL B N 1
ATOM 2120 C CA . VAL B 1 58 ? 1.069 -16.828 -7.043 1 91 58 VAL B CA 1
ATOM 2121 C C . VAL B 1 58 ? 1.032 -15.898 -5.832 1 91 58 VAL B C 1
ATOM 2123 O O . VAL B 1 58 ? 0.038 -15.852 -5.105 1 91 58 VAL B O 1
ATOM 2126 N N . ASP B 1 59 ? 2.02 -15.094 -5.707 1 90.38 59 ASP B N 1
ATOM 2127 C CA . ASP B 1 59 ? 2.105 -14.156 -4.594 1 90.38 59 ASP B CA 1
ATOM 2128 C C . ASP B 1 59 ? 1.007 -13.102 -4.68 1 90.38 59 ASP B C 1
ATOM 2130 O O . ASP B 1 59 ? 0.357 -12.789 -3.678 1 90.38 59 ASP B O 1
ATOM 2134 N N . CYS B 1 60 ? 0.83 -12.641 -5.824 1 94.19 60 CYS B N 1
ATOM 2135 C CA . CYS B 1 60 ? -0.203 -11.625 -6.016 1 94.19 60 CYS B CA 1
ATOM 2136 C C . CYS B 1 60 ? -1.588 -12.203 -5.742 1 94.19 60 CYS B C 1
ATOM 2138 O O . CYS B 1 60 ? -2.42 -11.555 -5.105 1 94.19 60 CYS B O 1
ATOM 2140 N N . THR B 1 61 ? -1.816 -13.391 -6.215 1 96.56 61 THR B 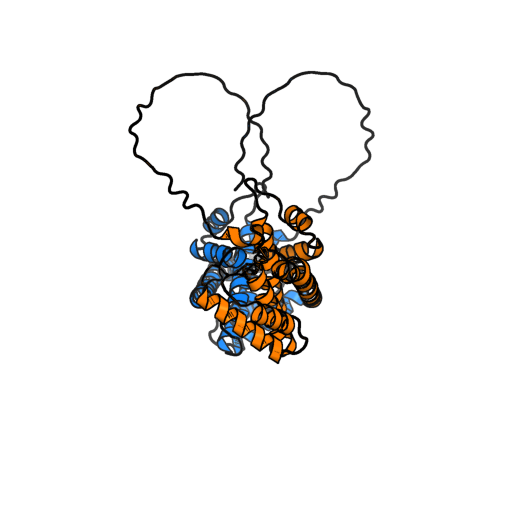N 1
ATOM 2141 C CA . THR B 1 61 ? -3.105 -14.031 -5.977 1 96.56 61 THR B CA 1
ATOM 2142 C C . THR B 1 61 ? -3.352 -14.211 -4.484 1 96.56 61 THR B C 1
ATOM 2144 O O . THR B 1 61 ? -4.441 -13.914 -3.986 1 96.56 61 THR B O 1
ATOM 2147 N N . ALA B 1 62 ? -2.318 -14.656 -3.846 1 94.94 62 ALA B N 1
ATOM 2148 C CA . ALA B 1 62 ? -2.441 -14.875 -2.408 1 94.94 62 ALA B CA 1
ATOM 2149 C C . ALA B 1 62 ? -2.771 -13.578 -1.681 1 94.94 62 ALA B C 1
ATOM 2151 O O . ALA B 1 62 ? -3.635 -13.555 -0.801 1 94.94 62 ALA B O 1
ATOM 2152 N N . ASP B 1 63 ? -2.127 -12.523 -2.023 1 94.38 63 ASP B N 1
ATOM 2153 C CA . ASP B 1 63 ? -2.344 -11.227 -1.386 1 94.38 63 ASP B CA 1
ATOM 2154 C C . ASP B 1 63 ? -3.775 -10.742 -1.599 1 94.38 63 ASP B C 1
ATOM 2156 O O . ASP B 1 63 ? -4.418 -10.258 -0.665 1 94.38 63 ASP B O 1
ATOM 2160 N N . LEU B 1 64 ? -4.25 -10.906 -2.773 1 97.19 64 LEU B N 1
ATOM 2161 C CA . LEU B 1 64 ? -5.594 -10.445 -3.104 1 97.19 64 LEU B CA 1
ATOM 2162 C C . LEU B 1 64 ? -6.648 -11.281 -2.391 1 97.19 64 LEU B C 1
ATOM 2164 O O . LEU B 1 64 ? -7.625 -10.742 -1.859 1 97.19 64 LEU B O 1
ATOM 2168 N N . VAL B 1 65 ? -6.441 -12.555 -2.363 1 97.69 65 VAL B N 1
ATOM 2169 C CA . VAL B 1 65 ? -7.387 -13.453 -1.698 1 97.69 65 VAL B CA 1
ATOM 2170 C C . VAL B 1 65 ? -7.375 -13.188 -0.195 1 97.69 65 VAL B C 1
ATOM 2172 O O . VAL B 1 65 ? -8.422 -13.227 0.455 1 97.69 65 VAL B O 1
ATOM 2175 N N . ARG B 1 66 ? -6.234 -12.898 0.343 1 95.12 66 ARG B N 1
ATOM 2176 C CA . ARG B 1 66 ? -6.145 -12.547 1.755 1 95.12 66 ARG B CA 1
ATOM 2177 C C . ARG B 1 66 ? -7.008 -11.328 2.066 1 95.12 66 ARG B C 1
ATOM 2179 O O . ARG B 1 66 ? -7.695 -11.289 3.088 1 95.12 66 ARG B O 1
ATOM 2186 N N . CYS B 1 67 ? -6.918 -10.367 1.188 1 95.75 67 CYS B N 1
ATOM 2187 C CA . CYS B 1 67 ? -7.746 -9.18 1.367 1 95.75 67 CYS B CA 1
ATOM 2188 C C . CYS B 1 67 ? -9.227 -9.539 1.373 1 95.75 67 CYS B C 1
ATOM 2190 O O . CYS B 1 67 ? -9.992 -9.016 2.184 1 95.75 67 CYS B O 1
ATOM 2192 N N . GLN B 1 68 ? -9.602 -10.438 0.506 1 96.75 68 GLN B N 1
ATOM 2193 C CA . GLN B 1 68 ? -11 -10.859 0.443 1 96.75 68 GLN B CA 1
ATOM 2194 C C . GLN B 1 68 ? -11.43 -11.531 1.743 1 96.75 68 GLN B C 1
ATOM 2196 O O . GLN B 1 68 ? -12.531 -11.281 2.244 1 96.75 68 GLN B O 1
ATOM 2201 N N . VAL B 1 69 ? -10.594 -12.383 2.248 1 95.69 69 VAL B N 1
ATOM 2202 C CA . VAL B 1 69 ? -10.898 -13.109 3.477 1 95.69 69 VAL B CA 1
ATOM 2203 C C . VAL B 1 69 ? -11.062 -12.117 4.633 1 95.69 69 VAL B C 1
ATOM 2205 O O . VAL B 1 69 ? -12.016 -12.227 5.414 1 95.69 69 VAL B O 1
ATOM 2208 N N . LEU B 1 70 ? -10.219 -11.156 4.719 1 93.25 70 LEU B N 1
ATOM 2209 C CA . LEU B 1 70 ? -10.289 -10.141 5.766 1 93.25 70 LEU B CA 1
ATOM 2210 C C . LEU B 1 70 ? -11.539 -9.281 5.602 1 93.25 70 LEU B C 1
ATOM 2212 O O . LEU B 1 70 ? -12.195 -8.938 6.586 1 93.25 70 LEU B O 1
ATOM 2216 N N . ASP B 1 71 ? -11.82 -8.969 4.402 1 95.5 71 ASP B N 1
ATOM 2217 C CA . ASP B 1 71 ? -13 -8.172 4.102 1 95.5 71 ASP B CA 1
ATOM 2218 C C . ASP B 1 71 ? -14.273 -8.883 4.551 1 95.5 71 ASP B C 1
ATOM 2220 O O . ASP B 1 71 ? -15.133 -8.273 5.188 1 95.5 71 ASP B O 1
ATOM 2224 N N . ARG B 1 72 ? -14.336 -10.133 4.297 1 94.56 72 ARG B N 1
ATOM 2225 C CA . ARG B 1 72 ? -15.531 -10.914 4.609 1 94.56 72 ARG B CA 1
ATOM 2226 C C . ARG B 1 72 ? -15.648 -11.156 6.113 1 94.56 72 ARG B C 1
ATOM 2228 O O . ARG B 1 72 ? -16.734 -11.391 6.625 1 94.56 72 ARG B O 1
ATOM 2235 N N . SER B 1 73 ? -14.539 -11.148 6.762 1 91.56 73 SER B N 1
ATOM 2236 C CA . SER B 1 73 ? -14.562 -11.375 8.203 1 91.56 73 SER B CA 1
ATOM 2237 C C . SER B 1 73 ? -15.25 -10.227 8.93 1 91.56 73 SER B C 1
ATOM 2239 O O . SER B 1 73 ? -15.719 -10.398 10.062 1 91.56 73 SER B O 1
ATOM 2241 N N . GLY B 1 74 ? -15.234 -8.977 8.367 1 89.62 74 GLY B N 1
ATOM 2242 C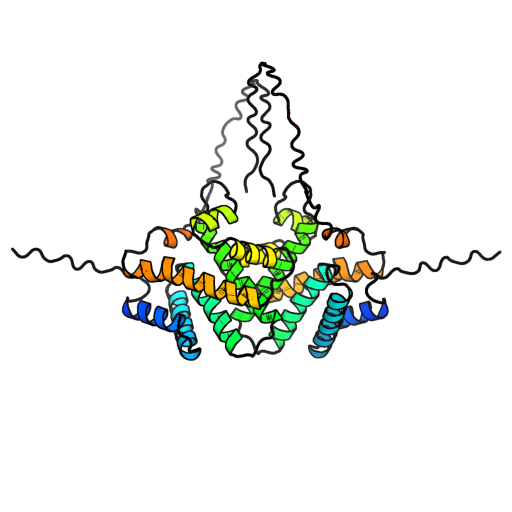 CA . GLY B 1 74 ? -15.891 -7.816 8.961 1 89.62 74 GLY B CA 1
ATOM 2243 C C . GLY B 1 74 ? -15.109 -7.219 10.117 1 89.62 74 GLY B C 1
ATOM 2244 O O . GLY B 1 74 ? -15.625 -6.371 10.852 1 89.62 74 GLY B O 1
ATOM 2245 N N . GLN B 1 75 ? -13.906 -7.605 10.258 1 85.06 75 GLN B N 1
ATOM 2246 C CA . GLN B 1 75 ? -13.109 -7.18 11.398 1 85.06 75 GLN B CA 1
ATOM 2247 C C . GLN B 1 75 ? -12.445 -5.832 11.141 1 85.06 75 GLN B C 1
ATOM 2249 O O . GLN B 1 75 ? -12.055 -5.133 12.078 1 85.06 75 GLN B O 1
ATOM 2254 N N . LEU B 1 76 ? -12.305 -5.465 9.906 1 88.12 76 LEU B N 1
ATOM 2255 C CA . LEU B 1 76 ? -11.578 -4.25 9.547 1 88.12 76 LEU B CA 1
ATOM 2256 C C . LEU B 1 76 ? -12.531 -3.184 9.016 1 88.12 76 LEU B C 1
ATOM 2258 O O . LEU B 1 76 ? -13.539 -3.506 8.391 1 88.12 76 LEU B O 1
ATOM 2262 N N . ASP B 1 77 ? -12.094 -1.932 9.289 1 87.94 77 ASP B N 1
ATOM 2263 C CA . ASP B 1 77 ? -12.883 -0.823 8.766 1 87.94 77 ASP B CA 1
ATOM 2264 C C . ASP B 1 77 ? -12.555 -0.567 7.297 1 87.94 77 ASP B C 1
ATOM 2266 O O . ASP B 1 77 ? -11.602 -1.136 6.758 1 87.94 77 ASP B O 1
ATOM 2270 N N . GLY B 1 78 ? -13.422 0.188 6.684 1 90.25 78 GLY B N 1
ATOM 2271 C CA . GLY B 1 78 ? -13.266 0.482 5.27 1 90.25 78 GLY B CA 1
ATOM 2272 C C . GLY B 1 78 ? -11.93 1.104 4.926 1 90.25 78 GLY B C 1
ATOM 2273 O O . GLY B 1 78 ? -11.312 0.755 3.914 1 90.25 78 GLY B O 1
ATOM 2274 N N . ASP B 1 79 ? -11.469 1.933 5.73 1 85.69 79 ASP B N 1
ATOM 2275 C CA . ASP B 1 79 ? -10.203 2.619 5.477 1 85.69 79 ASP B CA 1
ATOM 2276 C C . ASP B 1 79 ? -9.031 1.639 5.492 1 85.69 79 ASP B C 1
ATOM 2278 O O . ASP B 1 79 ? -8.125 1.735 4.66 1 85.69 79 ASP B O 1
ATOM 2282 N N . ASP B 1 80 ? -9.109 0.747 6.434 1 88.69 80 ASP B N 1
ATOM 2283 C CA . ASP B 1 80 ? -8.07 -0.271 6.527 1 88.69 80 ASP B CA 1
ATOM 2284 C C . ASP B 1 80 ? -8.094 -1.2 5.316 1 88.69 80 ASP B C 1
ATOM 2286 O O . ASP B 1 80 ? -7.047 -1.567 4.785 1 88.69 80 ASP B O 1
ATOM 2290 N N . LEU B 1 81 ? -9.297 -1.494 4.922 1 93.81 81 LEU B N 1
ATOM 2291 C CA . LEU B 1 81 ? -9.461 -2.385 3.781 1 93.81 81 LEU B CA 1
ATOM 2292 C C . LEU B 1 81 ? -8.945 -1.729 2.502 1 93.81 81 LEU B C 1
ATOM 2294 O O . LEU B 1 81 ? -8.336 -2.393 1.662 1 93.81 81 LEU B O 1
ATOM 2298 N N . VAL B 1 82 ? -9.164 -0.475 2.4 1 94.06 82 VAL B N 1
ATOM 2299 C CA . VAL B 1 82 ? -8.68 0.258 1.234 1 94.06 82 VAL B CA 1
ATOM 2300 C C . VAL B 1 82 ? -7.152 0.196 1.182 1 94.06 82 VAL B C 1
ATOM 2302 O O . VAL B 1 82 ? -6.57 0.013 0.111 1 94.06 82 VAL B O 1
ATOM 2305 N N . LEU B 1 83 ? -6.574 0.323 2.289 1 92.12 83 LEU B N 1
ATOM 2306 C CA . LEU B 1 83 ? -5.117 0.261 2.346 1 92.12 83 LEU B CA 1
ATOM 2307 C C . LEU B 1 83 ? -4.617 -1.13 1.973 1 92.12 83 LEU B C 1
ATOM 2309 O O . LEU B 1 83 ? -3.656 -1.264 1.213 1 92.12 83 LEU B O 1
ATOM 2313 N N . LEU B 1 84 ? -5.293 -2.127 2.418 1 94.31 84 LEU B N 1
ATOM 2314 C CA . LEU B 1 84 ? -4.887 -3.5 2.139 1 94.31 84 LEU B CA 1
ATOM 2315 C C . LEU B 1 84 ? -5.094 -3.84 0.667 1 94.31 84 LEU B C 1
ATOM 2317 O O . LEU B 1 84 ? -4.16 -4.277 -0.011 1 94.31 84 LEU B O 1
ATOM 2321 N N . TYR B 1 85 ? -6.324 -3.594 0.17 1 96.62 85 TYR B N 1
ATOM 2322 C CA . TYR B 1 85 ? -6.621 -3.836 -1.237 1 96.62 85 TYR B CA 1
ATOM 2323 C C . TYR B 1 85 ? -5.715 -3.006 -2.139 1 96.62 85 TYR B C 1
ATOM 2325 O O . TYR B 1 85 ? -5.18 -3.514 -3.127 1 96.62 85 TYR B O 1
ATOM 2333 N N . GLY B 1 86 ? -5.629 -1.747 -1.777 1 96.12 86 GLY B N 1
ATOM 2334 C CA . GLY B 1 86 ? -4.789 -0.859 -2.564 1 96.12 86 GLY B CA 1
ATOM 2335 C C . GLY B 1 86 ? -3.348 -1.323 -2.65 1 96.12 86 GLY B C 1
ATOM 2336 O O . GLY B 1 86 ? -2.746 -1.3 -3.727 1 96.12 86 GLY B O 1
ATOM 2337 N N . ALA B 1 87 ? -2.82 -1.739 -1.547 1 95.25 87 ALA B N 1
ATOM 2338 C CA . ALA B 1 87 ? -1.446 -2.232 -1.509 1 95.25 87 ALA B CA 1
ATOM 2339 C C . ALA B 1 87 ? -1.281 -3.467 -2.391 1 95.25 87 ALA B C 1
ATOM 2341 O O . ALA B 1 87 ? -0.313 -3.572 -3.146 1 95.25 87 ALA B O 1
ATOM 2342 N N . ALA B 1 88 ? -2.221 -4.355 -2.244 1 96.19 88 ALA B N 1
ATOM 2343 C CA . ALA B 1 88 ? -2.156 -5.586 -3.033 1 96.19 88 ALA B CA 1
ATOM 2344 C C . ALA B 1 88 ? -2.262 -5.281 -4.527 1 96.19 88 ALA B C 1
ATOM 2346 O O . ALA B 1 88 ? -1.515 -5.84 -5.332 1 96.19 88 ALA B O 1
ATOM 2347 N N . LEU B 1 89 ? -3.168 -4.402 -4.898 1 96.81 89 LEU B N 1
ATOM 2348 C CA . LEU B 1 89 ? -3.367 -4.031 -6.297 1 96.81 89 LEU B CA 1
ATOM 2349 C C . LEU B 1 89 ? -2.146 -3.297 -6.84 1 96.81 89 LEU B C 1
ATOM 2351 O O . LEU B 1 89 ? -1.707 -3.562 -7.961 1 96.81 89 LEU B O 1
ATOM 2355 N N . MET B 1 90 ? -1.648 -2.41 -6.059 1 95.44 90 MET B N 1
ATOM 2356 C CA . MET B 1 90 ? -0.449 -1.677 -6.453 1 95.44 90 MET B CA 1
ATOM 2357 C C . MET B 1 90 ? 0.721 -2.629 -6.68 1 95.44 90 MET B C 1
ATOM 2359 O O . MET B 1 90 ? 1.421 -2.529 -7.688 1 95.44 90 MET B O 1
ATOM 2363 N N . ARG B 1 91 ? 0.915 -3.492 -5.82 1 94.12 91 ARG B N 1
ATOM 2364 C CA . ARG B 1 91 ? 2.006 -4.453 -5.945 1 94.12 91 ARG B CA 1
ATOM 2365 C C . ARG B 1 91 ? 1.816 -5.336 -7.176 1 94.12 91 ARG B C 1
ATOM 2367 O O . ARG B 1 91 ? 2.775 -5.613 -7.898 1 94.12 91 ARG B O 1
ATOM 2374 N N . PHE B 1 92 ? 0.588 -5.793 -7.352 1 95.94 92 PHE B N 1
ATOM 2375 C CA . PHE B 1 92 ? 0.301 -6.586 -8.539 1 95.94 92 PHE B CA 1
ATOM 2376 C C . PHE B 1 92 ? 0.713 -5.836 -9.805 1 95.94 92 PHE B C 1
ATOM 2378 O O . PHE B 1 92 ? 1.455 -6.367 -10.633 1 95.94 92 PHE B O 1
ATOM 2385 N N . VAL B 1 93 ? 0.228 -4.598 -9.992 1 95.25 93 VAL B N 1
ATOM 2386 C CA . VAL B 1 93 ? 0.502 -3.797 -11.188 1 95.25 93 VAL B CA 1
ATOM 2387 C C . VAL B 1 93 ? 2.008 -3.592 -11.336 1 95.25 93 VAL B C 1
ATOM 2389 O O . VAL B 1 93 ? 2.564 -3.787 -12.414 1 95.25 93 VAL B O 1
ATOM 2392 N N . ASN B 1 94 ? 2.682 -3.303 -10.227 1 92.31 94 ASN B N 1
ATOM 2393 C CA . ASN B 1 94 ? 4.117 -3.043 -10.258 1 92.31 94 ASN B CA 1
ATOM 2394 C C . ASN B 1 94 ? 4.906 -4.297 -10.625 1 92.31 94 ASN B C 1
ATOM 2396 O O . ASN B 1 94 ? 5.727 -4.277 -11.547 1 92.31 94 ASN B O 1
ATOM 2400 N N . LEU B 1 95 ? 4.621 -5.344 -10.008 1 90.62 95 LEU B N 1
ATOM 2401 C CA . LEU B 1 95 ? 5.418 -6.555 -10.164 1 90.62 95 LEU B CA 1
ATOM 2402 C C . LEU B 1 95 ? 5.184 -7.195 -11.523 1 90.62 95 LEU B C 1
ATOM 2404 O O . LEU B 1 95 ? 6.129 -7.648 -12.172 1 90.62 95 LEU B O 1
ATOM 2408 N N . ILE B 1 96 ? 3.93 -7.191 -11.891 1 91 96 ILE B N 1
ATOM 2409 C CA . ILE B 1 96 ? 3.588 -7.867 -13.141 1 91 96 ILE B CA 1
ATOM 2410 C C . ILE B 1 96 ? 4.148 -7.082 -14.32 1 91 96 ILE B C 1
ATOM 2412 O O . ILE B 1 96 ? 4.574 -7.668 -15.32 1 91 96 ILE B O 1
ATOM 2416 N N . THR B 1 97 ? 4.129 -5.785 -14.273 1 90.56 97 THR B N 1
ATOM 2417 C CA . THR B 1 97 ? 4.602 -4.949 -15.375 1 90.56 97 THR B CA 1
ATOM 2418 C C . THR B 1 97 ? 6.125 -4.883 -15.391 1 90.56 97 THR B C 1
ATOM 2420 O O . THR B 1 97 ? 6.734 -4.676 -16.438 1 90.56 97 THR B O 1
ATOM 2423 N N . GLU B 1 98 ? 6.715 -4.957 -14.227 1 86.88 98 GLU B N 1
ATOM 2424 C CA . GLU B 1 98 ? 8.172 -4.949 -14.133 1 86.88 98 GLU B CA 1
ATOM 2425 C C . GLU B 1 98 ? 8.781 -6.059 -14.984 1 86.88 98 GLU B C 1
ATOM 2427 O O . GLU B 1 98 ? 9.867 -5.887 -15.555 1 86.88 98 GLU B O 1
ATOM 2432 N N . ARG B 1 99 ? 8.102 -7.066 -15.062 1 81.44 99 ARG B N 1
ATOM 2433 C CA . ARG B 1 99 ? 8.578 -8.211 -15.828 1 81.44 99 ARG B CA 1
ATOM 2434 C C . ARG B 1 99 ? 8.594 -7.906 -17.328 1 81.44 99 ARG B C 1
ATOM 2436 O O . ARG B 1 99 ? 9.281 -8.57 -18.094 1 81.44 99 ARG B O 1
ATOM 2443 N N . GLN B 1 100 ? 7.84 -7.004 -17.641 1 82.56 100 GLN B N 1
ATOM 2444 C CA . GLN B 1 100 ? 7.738 -6.629 -19.047 1 82.56 100 GLN B CA 1
ATOM 2445 C C . GLN B 1 100 ? 8.695 -5.484 -19.375 1 82.56 100 GLN B C 1
ATOM 2447 O O . GLN B 1 100 ? 8.797 -5.066 -20.531 1 82.56 100 GLN B O 1
ATOM 2452 N N . GLN B 1 101 ? 9.383 -5.098 -18.234 1 80.75 101 GLN B N 1
ATOM 2453 C CA . GLN B 1 101 ? 10.273 -3.965 -18.453 1 80.75 101 GLN B CA 1
ATOM 2454 C C . GLN B 1 101 ? 11.539 -4.395 -19.188 1 80.75 101 GLN B C 1
ATOM 2456 O O . GLN B 1 101 ? 12.172 -5.387 -18.828 1 80.75 101 GLN B O 1
ATOM 2461 N N . GLY B 1 102 ? 11.797 -3.977 -20.391 1 74.19 102 GLY B N 1
ATOM 2462 C CA . GLY B 1 102 ? 12.992 -4.23 -21.188 1 74.19 102 GLY B CA 1
ATOM 2463 C C . GLY B 1 102 ? 14.148 -3.314 -20.828 1 74.19 102 GLY B C 1
ATOM 2464 O O . GLY B 1 102 ? 14.273 -2.871 -19.688 1 74.19 102 GLY B O 1
ATOM 2465 N N . LYS B 1 103 ? 14.992 -3.201 -21.641 1 75.25 103 LYS B N 1
ATOM 2466 C CA . LYS B 1 103 ? 16.203 -2.406 -21.453 1 75.25 103 LYS B CA 1
ATOM 2467 C C . LYS B 1 103 ? 15.867 -0.923 -21.297 1 75.25 103 LYS B C 1
ATOM 2469 O O . LYS B 1 103 ? 16.531 -0.205 -20.562 1 75.25 103 LYS B O 1
ATOM 2474 N N . THR B 1 104 ? 14.828 -0.531 -22 1 73.94 104 THR B N 1
ATOM 2475 C CA . THR B 1 104 ? 14.391 0.859 -21.906 1 73.94 104 THR B CA 1
ATOM 2476 C C . THR B 1 104 ? 13.148 0.98 -21.031 1 73.94 104 THR B C 1
ATOM 2478 O O . THR B 1 104 ? 12.219 0.186 -21.156 1 73.94 104 THR B O 1
ATOM 2481 N N . ALA B 1 105 ? 13.281 1.97 -20.266 1 78 105 ALA B N 1
ATOM 2482 C CA . ALA B 1 105 ? 12.148 2.213 -19.375 1 78 105 ALA B CA 1
ATOM 2483 C C . ALA B 1 105 ? 10.898 2.568 -20.156 1 78 105 ALA B C 1
ATOM 2485 O O . ALA B 1 105 ? 10.938 3.428 -21.047 1 78 105 ALA B O 1
ATOM 2486 N N . ARG B 1 106 ? 9.859 1.785 -19.953 1 85.44 106 ARG B N 1
ATOM 2487 C CA . ARG B 1 106 ? 8.57 2.021 -20.594 1 85.44 106 ARG B CA 1
ATOM 2488 C C . ARG B 1 106 ? 7.52 2.42 -19.547 1 85.44 106 ARG B C 1
ATOM 2490 O O . ARG B 1 106 ? 7.562 1.965 -18.406 1 85.44 106 ARG B O 1
ATOM 2497 N N . PRO B 1 107 ? 6.617 3.35 -20.016 1 86.88 107 PRO B N 1
ATOM 2498 C CA . PRO B 1 107 ? 5.562 3.744 -19.078 1 86.88 107 PRO B CA 1
ATOM 2499 C C . PRO B 1 107 ? 4.711 2.564 -18.625 1 86.88 107 PRO B C 1
ATOM 2501 O O . PRO B 1 107 ? 4.434 1.653 -19.406 1 86.88 107 PRO B O 1
ATOM 2504 N N . LEU B 1 108 ? 4.328 2.58 -17.469 1 88.81 108 LEU B N 1
ATOM 2505 C CA . LEU B 1 108 ? 3.564 1.517 -16.828 1 88.81 108 LEU B CA 1
ATOM 2506 C C . LEU B 1 108 ? 2.25 1.271 -17.562 1 88.81 108 LEU B C 1
ATOM 2508 O O . LEU B 1 108 ? 1.834 0.124 -17.734 1 88.81 108 LEU B O 1
ATOM 2512 N N . ARG B 1 109 ? 1.605 2.303 -17.953 1 90.12 109 ARG B N 1
ATOM 2513 C CA . ARG B 1 109 ? 0.323 2.18 -18.641 1 90.12 109 ARG B CA 1
ATOM 2514 C C . ARG B 1 109 ? 0.46 1.354 -19.922 1 90.12 109 ARG B C 1
ATOM 2516 O O . ARG B 1 109 ? -0.397 0.521 -20.219 1 90.12 109 ARG B O 1
ATOM 2523 N N . ARG B 1 110 ? 1.518 1.605 -20.656 1 90.56 110 ARG B N 1
ATOM 2524 C CA . ARG B 1 110 ? 1.779 0.855 -21.875 1 90.56 110 ARG B CA 1
ATOM 2525 C C . ARG B 1 110 ? 2.061 -0.612 -21.562 1 90.56 110 ARG B C 1
ATOM 2527 O O . ARG B 1 110 ? 1.52 -1.503 -22.219 1 90.56 110 ARG B O 1
ATOM 2534 N N . LEU B 1 111 ? 2.871 -0.837 -20.609 1 90.88 111 LEU B N 1
ATOM 2535 C CA . LEU B 1 111 ? 3.209 -2.201 -20.219 1 90.88 111 LEU B CA 1
ATOM 2536 C C . LEU B 1 111 ? 1.963 -2.969 -19.797 1 90.88 111 LEU B C 1
ATOM 2538 O O . LEU B 1 111 ? 1.783 -4.129 -20.172 1 90.88 111 LEU B O 1
ATOM 2542 N N . ALA B 1 112 ? 1.11 -2.289 -19.047 1 92.88 112 ALA B N 1
ATOM 2543 C CA . ALA B 1 112 ? -0.133 -2.906 -18.594 1 92.88 112 ALA B CA 1
ATOM 2544 C C . ALA B 1 112 ? -1.057 -3.207 -19.766 1 92.88 112 ALA B C 1
ATOM 2546 O O . ALA B 1 112 ? -1.739 -4.234 -19.781 1 92.88 112 ALA B O 1
ATOM 2547 N N . GLY B 1 113 ? -1.043 -2.281 -20.703 1 91.88 113 GLY B N 1
ATOM 2548 C CA . GLY B 1 113 ? -1.816 -2.508 -21.906 1 91.88 113 GLY B CA 1
ATOM 2549 C C . GLY B 1 113 ? -1.396 -3.756 -22.656 1 91.88 113 GLY B C 1
ATOM 2550 O O . GLY B 1 113 ? -2.242 -4.516 -23.141 1 91.88 113 GLY B O 1
ATOM 2551 N N . ASN B 1 114 ? -0.138 -4.039 -22.734 1 90.44 114 ASN B N 1
ATOM 2552 C CA . ASN B 1 114 ? 0.394 -5.23 -23.375 1 90.44 114 ASN B CA 1
ATOM 2553 C C . ASN B 1 114 ? -0.097 -6.504 -22.703 1 90.44 114 ASN B C 1
ATOM 2555 O O . ASN B 1 114 ? -0.157 -7.566 -23.328 1 90.44 114 ASN B O 1
ATOM 2559 N N . LEU B 1 115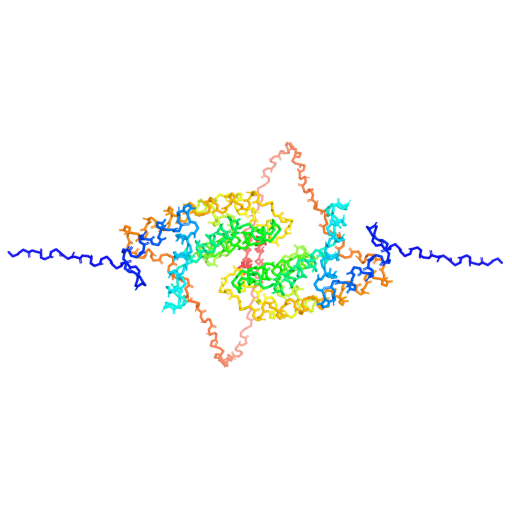 ? -0.375 -6.422 -21.469 1 92.75 115 LEU B N 1
ATOM 2560 C CA . LEU B 1 115 ? -0.788 -7.574 -20.688 1 92.75 115 LEU B CA 1
ATOM 2561 C C . LEU B 1 115 ? -2.307 -7.656 -20.594 1 92.75 115 LEU B C 1
ATOM 2563 O O . LEU B 1 115 ? -2.846 -8.5 -19.875 1 92.75 115 LEU B O 1
ATOM 2567 N N . ASN B 1 116 ? -3.008 -6.711 -21.25 1 93.69 116 ASN B N 1
ATOM 2568 C CA . ASN B 1 116 ? -4.465 -6.66 -21.281 1 93.69 116 ASN B CA 1
ATOM 2569 C C . ASN B 1 116 ? -5.043 -6.355 -19.891 1 93.69 116 ASN B C 1
ATOM 2571 O O . ASN B 1 116 ? -6.07 -6.914 -19.516 1 93.69 116 ASN B O 1
ATOM 2575 N N . ILE B 1 117 ? -4.359 -5.617 -19.125 1 94.75 117 ILE B N 1
ATOM 2576 C CA . ILE B 1 117 ? -4.863 -5.105 -17.859 1 94.75 117 ILE B CA 1
ATOM 2577 C C . ILE B 1 117 ? -5.641 -3.812 -18.094 1 94.75 117 ILE B C 1
ATOM 2579 O O . ILE B 1 117 ? -5.113 -2.863 -18.672 1 94.75 117 ILE B O 1
ATOM 2583 N N . PRO B 1 118 ? -6.836 -3.764 -17.625 1 95.31 118 PRO B N 1
ATOM 2584 C CA . PRO B 1 118 ? -7.637 -2.561 -17.875 1 95.31 118 PRO B CA 1
ATOM 2585 C C . PRO B 1 118 ? -6.965 -1.291 -17.344 1 95.31 118 PRO B C 1
ATOM 2587 O O . PRO B 1 118 ? -6.363 -1.306 -16.266 1 95.31 118 PRO B O 1
ATOM 2590 N N . ALA B 1 119 ? -7.164 -0.201 -18.062 1 94.94 119 ALA B N 1
ATOM 2591 C CA . ALA B 1 119 ? -6.52 1.068 -17.734 1 94.94 119 ALA B CA 1
ATOM 2592 C C . ALA B 1 119 ? -6.969 1.575 -16.359 1 94.94 119 ALA B C 1
ATOM 2594 O O . ALA B 1 119 ? -6.18 2.182 -15.633 1 94.94 119 ALA B O 1
ATOM 2595 N N . TRP B 1 120 ? -8.141 1.344 -16.062 1 95 120 TRP B N 1
ATOM 2596 C CA . TRP B 1 120 ? -8.672 1.875 -14.812 1 95 120 TRP B CA 1
ATOM 2597 C C . TRP B 1 120 ? -8.039 1.183 -13.609 1 95 120 TRP B C 1
ATOM 2599 O O . TRP B 1 120 ? -7.98 1.751 -12.516 1 95 120 TRP B O 1
ATOM 2609 N N . VAL B 1 121 ? -7.531 -0.048 -13.727 1 96.19 121 VAL B N 1
ATOM 2610 C CA . VAL B 1 121 ? -6.785 -0.717 -12.672 1 96.19 121 VAL B CA 1
ATOM 2611 C C . VAL B 1 121 ? -5.457 0.007 -12.438 1 96.19 121 VAL B C 1
ATOM 2613 O O . VAL B 1 121 ? -5.039 0.194 -11.289 1 96.19 121 VAL B O 1
ATOM 2616 N N . VAL B 1 122 ? -4.887 0.404 -13.523 1 95.38 122 VAL B N 1
ATOM 2617 C CA . VAL B 1 122 ? -3.645 1.164 -13.445 1 95.38 122 VAL B CA 1
ATOM 2618 C C . VAL B 1 122 ? -3.906 2.521 -12.797 1 95.38 122 VAL B C 1
ATOM 2620 O O . VAL B 1 122 ? -3.086 3.014 -12.023 1 95.38 122 VAL B O 1
ATOM 2623 N N . ASP B 1 123 ? -5.047 3.061 -13.086 1 94.5 123 ASP B N 1
ATOM 2624 C CA . ASP B 1 123 ? -5.434 4.32 -12.453 1 94.5 123 ASP B CA 1
ATOM 2625 C C . ASP B 1 123 ? -5.613 4.152 -10.945 1 94.5 123 ASP B C 1
ATOM 2627 O O . ASP B 1 123 ? -5.305 5.062 -10.18 1 94.5 123 ASP B O 1
ATOM 2631 N N . LEU B 1 124 ? -6.109 3.006 -10.531 1 94.75 124 LEU B N 1
ATOM 2632 C CA . LEU B 1 124 ? -6.254 2.74 -9.109 1 94.75 124 LEU B CA 1
ATOM 2633 C C . LEU B 1 124 ? -4.898 2.764 -8.406 1 94.75 124 LEU B C 1
ATOM 2635 O O . LEU B 1 124 ? -4.77 3.322 -7.316 1 94.75 124 LEU B O 1
ATOM 2639 N N . ARG B 1 125 ? -4.012 2.141 -9.039 1 93.75 125 ARG B N 1
ATOM 2640 C CA . ARG B 1 125 ? -2.656 2.141 -8.5 1 93.75 125 ARG B CA 1
ATOM 2641 C C . ARG B 1 125 ? -2.119 3.561 -8.367 1 93.75 125 ARG B C 1
ATOM 2643 O O . ARG B 1 125 ? -1.501 3.906 -7.359 1 93.75 125 ARG B O 1
ATOM 2650 N N . HIS B 1 126 ? -2.326 4.359 -9.398 1 91.31 126 HIS B N 1
ATOM 2651 C CA . HIS B 1 126 ? -1.876 5.746 -9.375 1 91.31 126 HIS B CA 1
ATOM 2652 C C . HIS B 1 126 ? -2.543 6.523 -8.242 1 91.31 126 HIS B C 1
ATOM 2654 O O . HIS B 1 126 ? -1.87 7.227 -7.488 1 91.31 126 HIS B O 1
ATOM 2660 N N . ASP B 1 127 ? -3.809 6.371 -8.156 1 91.38 127 ASP B N 1
ATOM 2661 C CA . ASP B 1 127 ? -4.559 7.039 -7.098 1 91.38 127 ASP B CA 1
ATOM 2662 C C . ASP B 1 127 ? -4.039 6.633 -5.719 1 91.38 127 ASP B C 1
ATOM 2664 O O . ASP B 1 127 ? -3.803 7.484 -4.859 1 91.38 127 ASP B O 1
ATOM 2668 N N . PHE B 1 128 ? -3.807 5.418 -5.547 1 92.38 128 PHE B N 1
ATOM 2669 C CA . PHE B 1 128 ? -3.355 4.871 -4.273 1 92.38 128 PHE B CA 1
ATOM 2670 C C . PHE B 1 128 ? -1.979 5.414 -3.906 1 92.38 128 PHE B C 1
ATOM 2672 O O . PHE B 1 128 ? -1.68 5.625 -2.729 1 92.38 128 PHE B O 1
ATOM 2679 N N . THR B 1 129 ? -1.139 5.633 -4.883 1 90.56 129 THR B N 1
ATOM 2680 C CA . THR B 1 129 ? 0.257 5.98 -4.641 1 90.56 129 THR B CA 1
ATOM 2681 C C . THR B 1 129 ? 0.429 7.496 -4.547 1 90.56 129 THR B C 1
ATOM 2683 O O . THR B 1 129 ? 1.305 7.984 -3.83 1 90.56 129 THR B O 1
ATOM 2686 N N . HIS B 1 130 ? -0.333 8.281 -5.258 1 82.69 130 HIS B N 1
ATOM 2687 C CA . HIS B 1 130 ? 0.018 9.688 -5.402 1 82.69 130 HIS B CA 1
ATOM 2688 C C . HIS B 1 130 ? -1.179 10.586 -5.109 1 82.69 130 HIS B C 1
ATOM 2690 O O . HIS B 1 130 ? -1.047 11.812 -5.078 1 82.69 130 HIS B O 1
ATOM 2696 N N . ARG B 1 131 ? -2.318 10.047 -4.879 1 74.75 131 ARG B N 1
ATOM 2697 C CA . ARG B 1 131 ? -3.494 10.898 -4.766 1 74.75 131 ARG B CA 1
ATOM 2698 C C . ARG B 1 131 ? -4.348 10.5 -3.564 1 74.75 131 ARG B C 1
ATOM 2700 O O . ARG B 1 131 ? -3.822 10.07 -2.537 1 74.75 131 ARG B O 1
ATOM 2707 N N . LYS B 1 132 ? -5.559 10.93 -3.766 1 81.44 132 LYS B N 1
ATOM 2708 C CA . LYS B 1 132 ? -6.539 10.477 -2.781 1 81.44 132 LYS B CA 1
ATOM 2709 C C . LYS B 1 132 ? -6.809 8.984 -2.924 1 81.44 132 LYS B C 1
ATOM 2711 O O . LYS B 1 132 ? -6.863 8.461 -4.039 1 81.44 132 LYS B O 1
ATOM 2716 N N . LEU B 1 133 ? -6.992 8.445 -1.851 1 88.62 133 LEU B N 1
ATOM 2717 C CA . LEU B 1 133 ? -7.234 7.008 -1.825 1 88.62 133 LEU B CA 1
ATOM 2718 C C . LEU B 1 133 ? -8.516 6.66 -2.574 1 88.62 133 LEU B C 1
ATOM 2720 O O . LEU B 1 133 ? -9.508 7.387 -2.492 1 88.62 133 LEU B O 1
ATOM 2724 N N . PRO B 1 134 ? -8.438 5.609 -3.367 1 92.12 134 PRO B N 1
ATOM 2725 C CA . PRO B 1 134 ? -9.672 5.145 -4.008 1 92.12 134 PRO B CA 1
ATOM 2726 C C . PRO B 1 134 ? -10.727 4.691 -3.002 1 92.12 134 PRO B C 1
ATOM 2728 O O . PRO B 1 134 ? -10.43 4.543 -1.814 1 92.12 134 PRO B O 1
ATOM 2731 N N . THR B 1 135 ? -11.914 4.578 -3.488 1 93.94 135 THR B N 1
ATOM 2732 C CA . THR B 1 135 ? -12.977 4.066 -2.633 1 93.94 135 THR B CA 1
ATOM 2733 C C . THR B 1 135 ? -12.875 2.551 -2.486 1 93.94 135 THR B C 1
ATOM 2735 O O . THR B 1 135 ? -12.289 1.879 -3.338 1 93.94 135 THR B O 1
ATOM 2738 N N . LEU B 1 136 ? -13.461 2.084 -1.446 1 95.69 136 LEU B N 1
ATOM 2739 C CA . LEU B 1 136 ? -13.453 0.65 -1.181 1 95.69 136 LEU B CA 1
ATOM 2740 C C . LEU B 1 136 ? -14.141 -0.117 -2.305 1 95.69 136 LEU B C 1
ATOM 2742 O O . LEU B 1 136 ? -13.703 -1.212 -2.67 1 95.69 136 LEU B O 1
ATOM 2746 N N . LYS B 1 137 ? -15.195 0.454 -2.799 1 97.38 137 LYS B N 1
ATOM 2747 C CA . LYS B 1 137 ? -15.93 -0.174 -3.895 1 97.38 137 LYS B CA 1
ATOM 2748 C C . LYS B 1 137 ? -15.016 -0.444 -5.086 1 97.38 137 LYS B C 1
ATOM 2750 O O . LYS B 1 137 ? -15.016 -1.544 -5.641 1 97.38 137 LYS B O 1
ATOM 2755 N N . TRP B 1 138 ? -14.234 0.493 -5.438 1 96.69 138 TRP B N 1
ATOM 2756 C CA . TRP B 1 138 ? -13.328 0.359 -6.582 1 96.69 138 TRP B CA 1
ATOM 2757 C C . TRP B 1 138 ? -12.188 -0.6 -6.266 1 96.69 138 TRP B C 1
ATOM 2759 O O . TRP B 1 138 ? -11.727 -1.331 -7.141 1 96.69 138 TRP B O 1
ATOM 2769 N N . CYS B 1 139 ? -11.75 -0.602 -5.031 1 97.12 139 CYS B N 1
ATOM 2770 C CA . CYS B 1 139 ? -10.719 -1.55 -4.613 1 97.12 139 CYS B CA 1
ATOM 2771 C C . CYS B 1 139 ? -11.227 -2.984 -4.715 1 97.12 139 CYS B C 1
ATOM 2773 O O . CYS B 1 139 ? -10.516 -3.865 -5.203 1 97.12 139 CYS B O 1
ATOM 2775 N N . ARG B 1 140 ? -12.453 -3.117 -4.289 1 97.81 140 ARG B N 1
ATOM 2776 C CA . ARG B 1 140 ? -13.078 -4.43 -4.375 1 97.81 140 ARG B CA 1
ATOM 2777 C C . ARG B 1 140 ? -13.227 -4.875 -5.824 1 97.81 140 ARG B C 1
ATOM 2779 O O . ARG B 1 140 ? -12.93 -6.023 -6.16 1 97.81 140 ARG B O 1
ATOM 2786 N N . LYS B 1 141 ? -13.688 -4.004 -6.629 1 98.19 141 LYS B N 1
ATOM 2787 C CA . LYS B 1 141 ? -13.836 -4.297 -8.047 1 98.19 141 LYS B CA 1
ATOM 2788 C C . LYS B 1 141 ? -12.492 -4.621 -8.688 1 98.19 141 LYS B C 1
ATOM 2790 O O . LYS B 1 141 ? -12.383 -5.566 -9.469 1 98.19 141 LYS B O 1
ATOM 2795 N N . GLY B 1 142 ? -11.516 -3.762 -8.375 1 98.19 142 GLY B N 1
ATOM 2796 C CA . GLY B 1 142 ? -10.18 -4.027 -8.875 1 98.19 142 GLY B CA 1
ATOM 2797 C C . GLY B 1 142 ? -9.648 -5.391 -8.477 1 98.19 142 GLY B C 1
ATOM 2798 O O . GLY B 1 142 ? -9.039 -6.094 -9.289 1 98.19 142 GLY B O 1
ATOM 2799 N N . CYS B 1 143 ? -9.875 -5.746 -7.266 1 98.06 143 CYS B N 1
ATOM 2800 C CA . CYS B 1 143 ? -9.453 -7.047 -6.762 1 98.06 143 CYS B CA 1
ATOM 2801 C C . CYS B 1 143 ? -10.07 -8.18 -7.578 1 98.06 143 CYS B C 1
ATOM 2803 O O . CYS B 1 143 ? -9.375 -9.117 -7.977 1 98.06 143 CYS B O 1
ATOM 2805 N N . LYS B 1 144 ? -11.328 -8.07 -7.875 1 97.81 144 LYS B N 1
ATOM 2806 C CA . LYS B 1 144 ? -12.031 -9.094 -8.648 1 97.81 144 LYS B CA 1
ATOM 2807 C C . LYS B 1 144 ? -11.469 -9.195 -10.062 1 97.81 144 LYS B C 1
ATOM 2809 O O . LYS B 1 144 ? -11.18 -10.289 -10.547 1 97.81 144 LYS B O 1
ATOM 2814 N N . VAL B 1 145 ? -11.297 -8.133 -10.695 1 98 145 VAL B N 1
ATOM 2815 C CA . VAL B 1 145 ? -10.828 -8.086 -12.07 1 98 145 VAL B CA 1
ATOM 2816 C C . VAL B 1 145 ? -9.422 -8.672 -12.164 1 98 145 VAL B C 1
ATOM 2818 O O . VAL B 1 145 ? -9.125 -9.453 -13.07 1 98 145 VAL B O 1
ATOM 2821 N N . VAL B 1 146 ? -8.594 -8.312 -11.25 1 98 146 VAL B N 1
ATOM 2822 C CA . VAL B 1 146 ? -7.207 -8.766 -11.258 1 98 146 VAL B CA 1
ATOM 2823 C C . VAL B 1 146 ? -7.152 -10.258 -10.969 1 98 146 VAL B C 1
ATOM 2825 O O . VAL B 1 146 ? -6.363 -10.992 -11.578 1 98 146 VAL B O 1
ATOM 2828 N N . LEU B 1 147 ? -7.984 -10.719 -10.055 1 98 147 LEU B N 1
ATOM 2829 C CA . LEU B 1 147 ? -8.023 -12.148 -9.766 1 98 147 LEU B CA 1
ATOM 2830 C C . LEU B 1 147 ? -8.461 -12.938 -11 1 98 147 LEU B C 1
ATOM 2832 O O . LEU B 1 147 ? -7.914 -14.008 -11.281 1 98 147 LEU B O 1
ATOM 2836 N N . GLU B 1 148 ? -9.383 -12.391 -11.703 1 97.12 148 GLU B N 1
ATOM 2837 C CA . GLU B 1 148 ? -9.828 -13.031 -12.938 1 97.12 148 GLU B CA 1
ATOM 2838 C C . GLU B 1 148 ? -8.711 -13.039 -13.984 1 97.12 148 GLU B C 1
ATOM 2840 O O . GLU B 1 148 ? -8.5 -14.047 -14.664 1 97.12 148 GLU B O 1
ATOM 2845 N N . TRP B 1 149 ? -8.07 -11.984 -14.055 1 96.62 149 TRP B N 1
ATOM 2846 C CA . TRP B 1 149 ? -6.934 -11.883 -14.961 1 96.62 149 TRP B CA 1
ATOM 2847 C C . TRP B 1 149 ? -5.871 -12.922 -14.617 1 96.62 149 TRP B C 1
ATOM 2849 O O . TRP B 1 149 ? -5.375 -13.625 -15.5 1 96.62 149 TRP B O 1
ATOM 2859 N N . LEU B 1 150 ? -5.531 -13.016 -13.398 1 96.12 150 LEU B N 1
ATOM 2860 C CA . LEU B 1 150 ? -4.523 -13.969 -12.922 1 96.12 150 LEU B CA 1
ATOM 2861 C C . LEU B 1 150 ? -4.961 -15.398 -13.195 1 96.12 150 LEU B C 1
ATOM 2863 O O . LEU B 1 150 ? -4.141 -16.25 -13.57 1 96.12 150 LEU B O 1
ATOM 2867 N N . GLN B 1 151 ? -6.203 -15.625 -12.977 1 94.69 151 GLN B N 1
ATOM 2868 C CA . GLN B 1 151 ? -6.73 -16.969 -13.234 1 94.69 151 GLN B CA 1
ATOM 2869 C C . GLN B 1 151 ? -6.59 -17.344 -14.711 1 94.69 151 GLN B C 1
ATOM 2871 O O . GLN B 1 151 ? -6.109 -18.422 -15.039 1 94.69 151 GLN B O 1
ATOM 2876 N N . HIS B 1 152 ? -6.906 -16.469 -15.539 1 92.62 152 HIS B N 1
ATOM 2877 C CA . HIS B 1 152 ? -6.922 -16.719 -16.984 1 92.62 152 HIS B CA 1
ATOM 2878 C C . HIS B 1 152 ? -5.512 -16.703 -17.562 1 92.62 152 HIS B C 1
ATOM 2880 O O . HIS B 1 152 ? -5.156 -17.578 -18.344 1 92.62 152 HIS B O 1
ATOM 2886 N N . GLU B 1 153 ? -4.715 -15.773 -17.141 1 89.56 153 GLU B N 1
ATOM 2887 C CA . GLU B 1 153 ? -3.439 -15.539 -17.812 1 89.56 153 GLU B CA 1
ATOM 2888 C C . GLU B 1 153 ? -2.334 -16.391 -17.203 1 89.56 153 GLU B C 1
ATOM 2890 O O . GLU B 1 153 ? -1.374 -16.766 -17.875 1 89.56 153 GLU B O 1
ATOM 2895 N N . TYR B 1 154 ? -2.502 -16.781 -16.031 1 87.5 154 TYR B N 1
ATOM 2896 C CA . TYR B 1 154 ? -1.412 -17.5 -15.375 1 87.5 154 TYR B CA 1
ATOM 2897 C C . TYR B 1 154 ? -1.857 -18.891 -14.953 1 87.5 154 TYR B C 1
ATOM 2899 O O . TYR B 1 154 ? -1.284 -19.906 -15.383 1 87.5 154 TYR B O 1
ATOM 2907 N N . TRP B 1 155 ? -2.852 -18.953 -14.109 1 88.12 155 TRP B N 1
ATOM 2908 C CA . TRP B 1 155 ? -3.211 -20.219 -13.469 1 88.12 155 TRP B CA 1
ATOM 2909 C C . TRP B 1 155 ? -3.744 -21.219 -14.492 1 88.12 155 TRP B C 1
ATOM 2911 O O . TRP B 1 155 ? -3.467 -22.406 -14.406 1 88.12 155 TRP B O 1
ATOM 2921 N N . SER B 1 156 ? -4.449 -20.781 -15.469 1 83.31 156 SER B N 1
ATOM 2922 C CA . SER B 1 156 ? -5.02 -21.656 -16.484 1 83.31 156 SER B CA 1
ATOM 2923 C C . SER B 1 156 ? -3.963 -22.109 -17.484 1 83.31 156 SER B C 1
ATOM 2925 O O . SER B 1 156 ? -4.094 -23.156 -18.109 1 83.31 156 SER B O 1
ATOM 2927 N N . ARG B 1 157 ? -2.951 -21.297 -17.75 1 75.19 157 ARG B N 1
ATOM 2928 C CA . ARG B 1 157 ? -1.906 -21.609 -18.719 1 75.19 157 ARG B CA 1
ATOM 2929 C C . ARG B 1 157 ? -0.86 -22.547 -18.109 1 75.19 157 ARG B C 1
ATOM 2931 O O . ARG B 1 157 ? -0.217 -23.312 -18.812 1 75.19 157 ARG B O 1
ATOM 2938 N N . GLN B 1 158 ? -0.414 -22.281 -16.938 1 62.47 158 GLN B N 1
ATOM 2939 C CA . GLN B 1 158 ? 0.595 -23.125 -16.281 1 62.47 158 GLN B CA 1
ATOM 2940 C C . GLN B 1 158 ? 0.187 -24.594 -16.297 1 62.47 158 GLN B C 1
ATOM 2942 O O . GLN B 1 158 ? 1.043 -25.469 -16.297 1 62.47 158 GLN B O 1
ATOM 2947 N N . LEU B 1 159 ? -1.058 -24.953 -16.141 1 53.72 159 LEU B N 1
ATOM 2948 C CA . LEU B 1 159 ? -1.456 -26.359 -16.25 1 53.72 159 LEU B CA 1
ATOM 2949 C C . LEU B 1 159 ? -1.05 -26.938 -17.594 1 53.72 159 LEU B C 1
ATOM 2951 O O . LEU B 1 159 ? -0.686 -28.109 -17.672 1 53.72 159 LEU B O 1
ATOM 2955 N N . GLY B 1 160 ? -1.587 -26.266 -18.719 1 44.94 160 GLY B N 1
ATOM 2956 C CA . GLY B 1 160 ? -1.434 -26.953 -20 1 44.94 160 GLY B CA 1
ATOM 2957 C C . GLY B 1 160 ? 0.013 -27.078 -20.438 1 44.94 160 GLY B C 1
ATOM 2958 O O . GLY B 1 160 ? 0.368 -28.016 -21.156 1 44.94 160 GLY B O 1
ATOM 2959 N N . GLY B 1 161 ? 0.99 -25.906 -20.484 1 44 161 GLY B N 1
ATOM 2960 C CA . GLY B 1 161 ? 2.363 -25.859 -20.969 1 44 161 GLY B CA 1
ATOM 2961 C C . GLY B 1 161 ? 3.375 -25.672 -19.844 1 44 161 GLY B C 1
ATOM 2962 O O . GLY B 1 161 ? 3.006 -25.344 -18.719 1 44 161 GLY B O 1
ATOM 2963 N N . GLY B 1 162 ? 4.754 -26.203 -19.875 1 42.12 162 GLY B N 1
ATOM 2964 C CA . GLY B 1 162 ? 5.926 -25.922 -19.047 1 42.12 162 GLY B CA 1
ATOM 2965 C C . GLY B 1 162 ? 5.953 -24.516 -18.5 1 42.12 162 GLY B C 1
ATOM 2966 O O . GLY B 1 162 ? 5.195 -23.656 -18.938 1 42.12 162 GLY B O 1
ATOM 2967 N N . PRO B 1 163 ? 6.477 -24.312 -17.203 1 44.78 163 PRO B N 1
ATOM 2968 C CA . PRO B 1 163 ? 6.629 -22.922 -16.766 1 44.78 163 PRO B CA 1
ATOM 2969 C C . PRO B 1 163 ? 6.828 -21.953 -17.922 1 44.78 163 PRO B C 1
ATOM 2971 O O . PRO B 1 163 ? 7.672 -22.188 -18.781 1 44.78 163 PRO B O 1
ATOM 2974 N N . SER B 1 164 ? 5.902 -21.484 -18.469 1 43.72 164 SER B N 1
ATOM 2975 C CA . SER B 1 164 ? 6.262 -20.484 -19.469 1 43.72 164 SER B CA 1
ATOM 2976 C C . SER B 1 164 ? 7.449 -19.641 -19.016 1 43.72 164 SER B C 1
ATOM 2978 O O . SER B 1 164 ? 7.516 -19.234 -17.844 1 43.72 164 SER B O 1
ATOM 2980 N N . GLU B 1 165 ? 8.633 -19.812 -19.531 1 45.84 165 GLU B N 1
ATOM 2981 C CA . GLU B 1 165 ? 9.914 -19.125 -19.359 1 45.84 165 GLU B CA 1
ATOM 2982 C C . GLU B 1 165 ? 9.711 -17.703 -18.875 1 45.84 165 GLU B C 1
ATOM 2984 O O . GLU B 1 165 ? 10.57 -17.141 -18.188 1 45.84 165 GLU B O 1
ATOM 2989 N N . ASP B 1 166 ? 8.602 -17.188 -19.125 1 48.94 166 ASP B N 1
ATOM 2990 C CA . ASP B 1 166 ? 8.5 -15.734 -19.016 1 48.94 166 ASP B CA 1
ATOM 2991 C C . ASP B 1 166 ? 8.273 -15.305 -17.562 1 48.94 166 ASP B C 1
ATOM 2993 O O . ASP B 1 166 ? 8.75 -14.25 -17.141 1 48.94 166 ASP B O 1
ATOM 2997 N N . TRP B 1 167 ? 7.512 -16.062 -16.797 1 55.16 167 TRP B N 1
ATOM 2998 C CA . TRP B 1 167 ? 7.191 -15.539 -15.469 1 55.16 167 TRP B CA 1
ATOM 2999 C C . TRP B 1 167 ? 8.273 -15.898 -14.461 1 55.16 167 TRP B C 1
ATOM 3001 O O . TRP B 1 167 ? 8.305 -15.367 -13.352 1 55.16 167 TRP B O 1
ATOM 3011 N N . GLU B 1 168 ? 9.234 -16.891 -14.797 1 47.47 168 GLU B N 1
ATOM 3012 C CA . GLU B 1 168 ? 10.25 -17.328 -13.852 1 47.47 168 GLU B CA 1
ATOM 3013 C C . GLU B 1 168 ? 11.414 -16.344 -13.797 1 47.47 168 GLU B C 1
ATOM 3015 O O . GLU B 1 168 ? 12.242 -16.406 -12.883 1 47.47 168 GLU B O 1
ATOM 3020 N N . SER B 1 169 ? 11.781 -15.633 -14.906 1 43 169 SER B N 1
ATOM 3021 C CA . SER B 1 169 ? 13.094 -15.008 -15.047 1 43 169 SER B CA 1
ATOM 3022 C C . SER B 1 169 ? 13.273 -13.875 -14.039 1 43 169 SER B C 1
ATOM 3024 O O . SER B 1 169 ? 14.281 -13.164 -14.07 1 43 169 SER B O 1
ATOM 3026 N N . GLU B 1 170 ? 12.484 -13.656 -13.289 1 42.5 170 GLU B N 1
ATOM 3027 C CA . GLU B 1 170 ? 12.781 -12.367 -12.664 1 42.5 170 GLU B CA 1
ATOM 3028 C C . GLU B 1 170 ? 13.977 -12.477 -11.719 1 42.5 170 GLU B C 1
ATOM 3030 O O . GLU B 1 170 ? 14.453 -11.469 -11.188 1 42.5 170 GLU B O 1
ATOM 3035 N N . SER B 1 171 ? 14.352 -13.656 -11.203 1 39.5 171 SER B N 1
ATOM 3036 C CA . SER B 1 171 ? 15.211 -13.531 -10.031 1 39.5 171 SER B CA 1
ATOM 3037 C C . SER B 1 171 ? 16.656 -13.227 -10.438 1 39.5 171 SER B C 1
ATOM 3039 O O . SER B 1 171 ? 17.547 -13.156 -9.578 1 39.5 171 SER B O 1
ATOM 3041 N N . ASP B 1 172 ? 17.156 -13.484 -11.602 1 34.19 172 ASP B N 1
ATOM 3042 C CA . ASP B 1 172 ? 18.594 -13.328 -11.719 1 34.19 172 ASP B CA 1
ATOM 3043 C C . ASP B 1 172 ? 19 -11.852 -11.68 1 34.19 172 ASP B C 1
ATOM 3045 O O . ASP B 1 172 ? 18.797 -11.117 -12.656 1 34.19 172 ASP B O 1
ATOM 3049 N N . GLY B 1 173 ? 18.781 -11.25 -10.648 1 32.75 173 GLY B N 1
ATOM 3050 C CA . GLY B 1 173 ? 19.453 -9.977 -10.508 1 32.75 173 GLY B CA 1
ATOM 3051 C C . GLY B 1 173 ? 20.891 -10 -10.977 1 32.75 173 GLY B C 1
ATOM 3052 O O . GLY B 1 173 ? 21.656 -10.875 -10.578 1 32.75 173 GLY B O 1
ATOM 3053 N N . GLU B 1 174 ? 21.219 -9.781 -12.273 1 29.88 174 GLU B N 1
ATOM 3054 C CA . GLU B 1 174 ? 22.578 -9.477 -12.719 1 29.88 174 GLU B CA 1
ATOM 3055 C C . GLU B 1 174 ? 23.312 -8.633 -11.688 1 29.88 174 GLU B C 1
ATOM 3057 O O . GLU B 1 174 ? 22.828 -7.574 -11.281 1 29.88 174 GLU B O 1
ATOM 3062 N N . ASP B 1 175 ? 24.141 -9.242 -10.805 1 28.77 175 ASP B N 1
ATOM 3063 C CA . ASP B 1 175 ? 25.297 -8.703 -10.102 1 28.77 175 ASP B CA 1
ATOM 3064 C C . ASP B 1 175 ? 26.172 -7.875 -11.047 1 28.77 175 ASP B C 1
ATOM 3066 O O . ASP B 1 175 ? 26.766 -8.414 -11.977 1 28.77 175 ASP B O 1
ATOM 3070 N N . GLU B 1 176 ? 25.828 -6.828 -11.609 1 27.81 176 GLU B N 1
ATOM 3071 C CA . GLU B 1 176 ? 26.828 -5.965 -12.227 1 27.81 176 GLU B CA 1
ATOM 3072 C C . GLU B 1 176 ? 28.047 -5.805 -11.32 1 27.81 176 GLU B C 1
ATOM 3074 O O . GLU B 1 176 ? 28.031 -5.004 -10.383 1 27.81 176 GLU B O 1
ATOM 3079 N N . ASP B 1 177 ? 28.688 -6.844 -10.852 1 25.17 177 ASP B N 1
ATOM 3080 C CA . ASP B 1 177 ? 30.078 -6.758 -10.398 1 25.17 177 ASP B CA 1
ATOM 3081 C C . ASP B 1 177 ? 30.969 -6.16 -11.484 1 25.17 177 ASP B C 1
ATOM 3083 O O . ASP B 1 177 ? 31.25 -6.812 -12.492 1 25.17 177 ASP B O 1
ATOM 3087 N N . ALA B 1 178 ? 30.812 -4.883 -11.797 1 22.23 178 ALA B N 1
ATOM 3088 C CA . ALA B 1 178 ? 31.859 -4.16 -12.5 1 22.23 178 ALA B CA 1
ATOM 3089 C C . ALA B 1 178 ? 33.219 -4.402 -11.852 1 22.23 178 ALA B C 1
ATOM 3091 O O . ALA B 1 178 ? 33.375 -4.27 -10.633 1 22.23 178 ALA B O 1
ATOM 3092 N N . ASP B 1 179 ? 33.969 -5.219 -12.305 1 24.16 179 ASP B N 1
ATOM 3093 C CA . ASP B 1 179 ? 35.406 -5.414 -12.266 1 24.16 179 ASP B CA 1
ATOM 3094 C C . ASP B 1 179 ? 36.156 -4.094 -12.438 1 24.16 179 ASP B C 1
ATOM 3096 O O . ASP B 1 179 ? 36.062 -3.469 -13.5 1 24.16 179 ASP B O 1
ATOM 3100 N N . LEU B 1 180 ? 36 -3.158 -11.453 1 21.31 180 LEU B N 1
ATOM 3101 C CA . LEU B 1 180 ? 37.031 -2.143 -11.289 1 21.31 180 LEU B CA 1
ATOM 3102 C C . LEU B 1 180 ? 38.406 -2.764 -11.367 1 21.31 180 LEU B C 1
ATOM 3104 O O . LEU B 1 180 ? 38.938 -3.238 -10.359 1 21.31 180 LEU B O 1
ATOM 3108 N N . LYS B 1 181 ? 38.625 -3.609 -12.273 1 22.58 181 LYS B N 1
ATOM 3109 C CA . LYS B 1 181 ? 40.031 -3.824 -12.57 1 22.58 181 LYS B CA 1
ATOM 3110 C C . LYS B 1 181 ? 40.75 -2.496 -12.773 1 22.58 181 LYS B C 1
ATOM 3112 O O . LYS B 1 181 ? 40.25 -1.602 -13.445 1 22.58 181 LYS B O 1
ATOM 3117 N N . GLY B 1 182 ? 41.625 -2.037 -11.805 1 19.92 182 GLY B N 1
ATOM 3118 C CA . GLY B 1 182 ? 42.656 -1.031 -11.648 1 19.92 182 GLY B CA 1
ATOM 3119 C C . GLY B 1 182 ? 43.531 -0.876 -12.883 1 19.92 182 GLY B C 1
ATOM 3120 O O . GLY B 1 182 ? 44.656 -0.401 -12.797 1 19.92 182 GLY B O 1
ATOM 3121 N N . GLY B 1 183 ? 42.969 -1.268 -14.07 1 18.22 183 GLY B N 1
ATOM 3122 C CA . GLY B 1 183 ? 43.938 -1.035 -15.117 1 18.22 183 GLY B CA 1
ATOM 3123 C C . GLY B 1 183 ? 44.438 0.402 -15.172 1 18.22 183 GLY B C 1
ATOM 3124 O O . GLY B 1 183 ? 43.688 1.326 -14.828 1 18.22 183 GLY B O 1
ATOM 3125 N N . GLY B 1 184 ? 45.688 0.667 -14.797 1 19.27 184 GLY B N 1
ATOM 3126 C CA . GLY B 1 184 ? 46.656 1.754 -14.914 1 19.27 184 GLY B CA 1
ATOM 3127 C C . GLY B 1 184 ? 46.625 2.447 -16.266 1 19.27 184 GLY B C 1
ATOM 3128 O O . GLY B 1 184 ? 47.531 3.176 -16.625 1 19.27 184 GLY B O 1
ATOM 3129 N N . ALA B 1 185 ? 45.562 2.188 -17.109 1 17.7 185 ALA B N 1
ATOM 3130 C CA . ALA B 1 185 ? 45.938 2.699 -18.422 1 17.7 185 ALA B CA 1
ATOM 3131 C C . ALA B 1 185 ? 46.156 4.207 -18.375 1 17.7 185 ALA B C 1
ATOM 3133 O O . ALA B 1 185 ? 45.562 4.91 -17.562 1 17.7 185 ALA B O 1
ATOM 3134 N N . HIS B 1 186 ? 47.312 4.621 -18.969 1 18.17 186 HIS B N 1
ATOM 3135 C CA . HIS B 1 186 ? 48.031 5.781 -19.469 1 18.17 186 HIS B CA 1
ATOM 3136 C C . HIS B 1 186 ? 47.125 6.719 -20.25 1 18.17 186 HIS B C 1
ATOM 3138 O O . HIS B 1 186 ? 46.344 6.27 -21.078 1 18.17 186 HIS B O 1
ATOM 3144 N N . CYS B 1 187 ? 46.656 7.77 -19.547 1 16.84 187 CYS B N 1
ATOM 3145 C CA . CYS B 1 187 ? 46 8.969 -20.031 1 16.84 187 CYS B CA 1
ATOM 3146 C C . CYS B 1 187 ? 46.625 9.461 -21.328 1 16.84 187 CYS B C 1
ATOM 3148 O O . CYS B 1 187 ? 47.75 10.008 -21.312 1 16.84 187 CYS B O 1
ATOM 3150 N N . LYS B 1 188 ? 46.594 8.531 -22.375 1 16.61 188 LYS B N 1
ATOM 3151 C CA . LYS B 1 188 ? 47 9.234 -23.578 1 16.61 188 LYS B CA 1
ATOM 3152 C C . LYS B 1 188 ? 46.094 10.414 -23.891 1 16.61 188 LYS B C 1
ATOM 3154 O O . LYS B 1 188 ? 44.875 10.289 -23.781 1 16.61 188 LYS B O 1
ATOM 3159 N N . ALA B 1 189 ? 46.625 11.57 -23.891 1 16.61 189 ALA B N 1
ATOM 3160 C CA . ALA B 1 189 ? 46.281 12.977 -24.094 1 16.61 189 ALA B CA 1
ATOM 3161 C C . ALA B 1 189 ? 45.562 13.188 -25.438 1 16.61 189 ALA B C 1
ATOM 3163 O O . ALA B 1 189 ? 45.312 14.328 -25.828 1 16.61 189 ALA B O 1
ATOM 3164 N N . LYS B 1 190 ? 44.969 12.086 -26.062 1 17.27 190 LYS B N 1
ATOM 3165 C CA . LYS B 1 190 ? 44.812 12.703 -27.375 1 17.27 190 LYS B CA 1
ATOM 3166 C C . LYS B 1 190 ? 43.812 13.844 -27.344 1 17.27 190 LYS B C 1
ATOM 3168 O O . LYS B 1 190 ? 42.844 13.797 -26.562 1 17.27 190 LYS B O 1
ATOM 3173 N N . ARG B 1 191 ? 44.031 14.953 -28 1 16.88 191 ARG B N 1
ATOM 3174 C CA . ARG B 1 191 ? 43.719 16.359 -28.219 1 16.88 191 ARG B CA 1
ATOM 3175 C C . ARG B 1 191 ? 42.344 16.516 -28.875 1 16.88 191 ARG B C 1
ATOM 3177 O O . ARG B 1 191 ? 41.844 17.641 -28.984 1 16.88 191 ARG B O 1
ATOM 3184 N N . ASN B 1 192 ? 41.719 15.32 -29.422 1 16.95 192 ASN B N 1
ATOM 3185 C CA . ASN B 1 192 ? 41.062 15.922 -30.578 1 16.95 192 ASN B CA 1
ATOM 3186 C C . ASN B 1 192 ? 39.812 16.719 -30.141 1 16.95 192 ASN B C 1
ATOM 3188 O O . ASN B 1 192 ? 39.312 16.547 -29.031 1 16.95 192 ASN B O 1
ATOM 3192 N N . GLY B 1 193 ? 38.906 17.094 -31.141 1 17.28 193 GLY B N 1
ATOM 3193 C CA . GLY B 1 193 ? 38.188 18.25 -31.656 1 17.28 193 GLY B CA 1
ATOM 3194 C C . GLY B 1 193 ? 36.812 18.391 -31.062 1 17.28 193 GLY B C 1
ATOM 3195 O O . GLY B 1 193 ? 36.469 19.453 -30.516 1 17.28 193 GLY B O 1
ATOM 3196 N N . SER B 1 194 ? 35.656 17.906 -31.75 1 18.56 194 SER B N 1
ATOM 3197 C CA . SER B 1 194 ? 34.5 18.641 -32.25 1 18.56 194 SER B CA 1
ATOM 3198 C C . SER B 1 194 ? 33.312 18.562 -31.297 1 18.56 194 SER B C 1
ATOM 3200 O O . SER B 1 194 ? 33.188 17.594 -30.562 1 18.56 194 SER B O 1
ATOM 3202 N N . LEU B 1 195 ? 32.531 19.656 -31.047 1 18.69 195 LEU B N 1
ATOM 3203 C CA . LEU B 1 195 ? 31.547 20.328 -30.188 1 18.69 195 LEU B CA 1
ATOM 3204 C C . LEU B 1 195 ? 30.141 19.781 -30.422 1 18.69 195 LEU B C 1
ATOM 3206 O O . LEU B 1 195 ? 29.156 20.312 -29.906 1 18.69 195 LEU B O 1
ATOM 3210 N N . GLN B 1 196 ? 29.859 18.516 -30.891 1 17.66 196 GLN B N 1
ATOM 3211 C CA . GLN B 1 196 ? 28.516 18.422 -31.438 1 17.66 196 GLN B CA 1
ATOM 3212 C C . GLN B 1 196 ? 27.453 18.453 -30.344 1 17.66 196 GLN B C 1
ATOM 3214 O O . GLN B 1 196 ? 27.672 17.953 -29.234 1 17.66 196 GLN B O 1
ATOM 3219 N N . GLU B 1 197 ? 26.25 19.266 -30.547 1 18.42 197 GLU B N 1
ATOM 3220 C CA . GLU B 1 197 ? 25.141 19.906 -29.859 1 18.42 197 GLU B CA 1
ATOM 3221 C C . GLU B 1 197 ? 24.047 18.875 -29.516 1 18.42 197 GLU B C 1
ATOM 3223 O O . GLU B 1 197 ? 23.391 18.344 -30.406 1 18.42 197 GLU B O 1
ATOM 3228 N N . CYS B 1 198 ? 24.234 17.859 -28.609 1 17.77 198 CYS B N 1
ATOM 3229 C CA . CYS B 1 198 ? 23.266 16.781 -28.406 1 17.77 198 CYS B CA 1
ATOM 3230 C C . CYS B 1 198 ? 22.062 17.281 -27.625 1 17.77 198 CYS B C 1
ATOM 3232 O O . CYS B 1 198 ? 22.188 17.75 -26.5 1 17.77 198 CYS B O 1
ATOM 3234 N N . THR B 1 199 ? 20.969 17.812 -28.219 1 18.55 199 THR B N 1
ATOM 3235 C CA . THR B 1 199 ? 19.766 18.422 -27.688 1 18.55 199 THR B CA 1
ATOM 3236 C C . THR B 1 199 ? 18.797 17.359 -27.156 1 18.55 199 THR B C 1
ATOM 3238 O O . THR B 1 199 ? 17.672 17.672 -26.75 1 18.55 199 THR B O 1
ATOM 3241 N N . GLY B 1 200 ? 19.156 16.188 -26.703 1 17.47 200 GLY B N 1
ATOM 3242 C CA . GLY B 1 200 ? 18.109 15.18 -26.547 1 17.47 200 GLY B CA 1
ATOM 3243 C C . GLY B 1 200 ? 17.234 15.422 -25.328 1 17.47 200 GLY B C 1
ATOM 3244 O O . GLY B 1 200 ? 17.734 15.586 -24.219 1 17.47 200 GLY B O 1
ATOM 3245 N N . ALA B 1 201 ? 16.016 16.094 -25.438 1 18.11 201 ALA B N 1
ATOM 3246 C CA . ALA B 1 201 ? 15.008 16.422 -24.438 1 18.11 201 ALA B CA 1
ATOM 3247 C C . ALA B 1 201 ? 14.422 15.172 -23.812 1 18.11 201 ALA B C 1
ATOM 3249 O O . ALA B 1 201 ? 13.82 14.344 -24.484 1 18.11 201 ALA B O 1
ATOM 3250 N N . ALA B 1 202 ? 15.008 14.508 -22.797 1 18.61 202 ALA B N 1
ATOM 3251 C CA . ALA B 1 202 ? 14.703 13.32 -22.016 1 18.61 202 ALA B CA 1
ATOM 3252 C C . ALA B 1 202 ? 13.344 13.445 -21.328 1 18.61 202 ALA B C 1
ATOM 3254 O O . ALA B 1 202 ? 12.953 14.539 -20.906 1 18.61 202 ALA B O 1
ATOM 3255 N N . ASP B 1 203 ? 12.516 12.438 -21.547 1 19 203 ASP B N 1
ATOM 3256 C CA . ASP B 1 203 ? 11.188 12.031 -21.109 1 19 203 ASP B CA 1
ATOM 3257 C C . ASP B 1 203 ? 11.133 11.898 -19.578 1 19 203 ASP B C 1
ATOM 3259 O O . ASP B 1 203 ? 11.758 11 -19.016 1 19 203 ASP B O 1
ATOM 3263 N N . ILE B 1 204 ? 11.352 12.891 -18.719 1 20.06 204 ILE B N 1
ATOM 3264 C CA . ILE B 1 204 ? 11.477 12.977 -17.266 1 20.06 204 ILE B CA 1
ATOM 3265 C C . ILE B 1 204 ? 10.273 12.312 -16.594 1 20.06 204 ILE B C 1
ATOM 3267 O O . ILE B 1 204 ? 10.43 11.5 -15.688 1 20.06 204 ILE B O 1
ATOM 3271 N N . LEU B 1 205 ? 9.242 13.055 -16.203 1 18.7 205 LEU B N 1
ATOM 3272 C CA . LEU B 1 205 ? 8.344 12.711 -15.109 1 18.7 205 LEU B CA 1
ATOM 3273 C C . LEU B 1 205 ? 7.457 11.523 -15.492 1 18.7 205 LEU B C 1
ATOM 3275 O O . LEU B 1 205 ? 6.953 11.453 -16.609 1 18.7 205 LEU B O 1
#

Organism: Champsocephalus gunnari (NCBI:txid52237)

Foldseek 3Di:
DDPPPPPPPLPQPPQDDPVLLVQLLCLLPDPDLVSNVVSLVVVVVSCVVVPPQDFPLSVLSSQLSVLVSVVVVVPDDQVVSLLSLLVSLLSSLVLVLVLVQPPDGDDSQVSCVVLVHDSVSVVQNVCCPPHPGDGSVVSNVSSVSVNVSSCPVPSVVSVPDPPPPRRRPPPPPPPPPPPPPVPPPPPPVDDDDDDDDPPDPDDDD/DPPPPPPPPLPQPPQDDPVLLVQLLCLLPDPDLVSNVVSLVVVVVSCVVVPPQDFPLSVLSSQLSVLVSVVVVVPDDQVVSLLSLLVSLLSSLVLVLVLVQPPDGDDSQVSCVVLVHDSVSVVQNVCCPPHPGDGSVVSNVSSVSVNVSSCVVPSVVSVPDPPPPRRRPPPPPPPPPPPPPVPPDDPPPDDDDDDDDPPPPDPDD

Radius of gyration: 26.73 Å; Cα contacts (8 Å, |Δi|>4): 381; chains: 2; bounding box: 64×110×72 Å

Solvent-accessible surface area (backbone atoms only — not comparable to full-atom values): 24332 Å² total; per-residue (Å²): 133,82,77,76,73,75,71,71,72,74,59,45,58,94,82,50,57,63,67,57,49,52,51,35,53,53,21,52,73,42,92,44,57,68,46,27,50,52,26,47,52,51,50,50,52,46,36,69,72,50,50,92,64,62,46,61,69,59,55,40,49,48,47,46,45,49,43,50,44,48,59,72,66,62,79,61,53,66,70,58,46,29,39,41,36,40,41,37,51,32,30,40,57,43,47,62,32,53,72,67,52,61,94,58,55,64,62,64,69,59,44,31,49,76,69,71,44,61,67,67,55,56,47,49,33,48,26,50,45,70,53,66,70,64,53,52,69,56,36,53,51,45,48,53,56,50,50,52,46,45,41,62,69,43,62,57,42,52,72,81,46,58,69,59,72,76,69,67,60,71,70,72,69,79,75,80,72,73,75,75,70,75,75,71,71,74,77,67,66,82,76,84,83,86,78,82,75,51,62,30,80,56,88,78,129,133,82,77,73,72,74,72,71,73,73,61,44,60,91,82,47,56,60,67,57,48,52,49,36,52,54,22,52,73,42,92,45,57,68,45,26,50,51,26,46,52,50,51,52,51,46,36,68,74,49,51,90,65,61,48,61,66,59,53,40,48,46,47,45,45,50,43,50,46,47,60,72,66,61,80,62,53,64,70,56,46,31,39,41,38,40,41,38,52,33,30,40,58,42,48,62,33,53,71,67,52,62,96,57,90,64,62,64,69,59,46,30,49,77,70,71,44,61,66,68,54,55,47,49,35,48,26,50,45,70,52,66,70,65,54,52,69,56,36,52,50,44,48,51,53,50,50,51,46,45,42,60,69,42,61,56,43,50,73,80,46,61,68,57,70,75,68,66,60,73,69,73,68,78,75,79,74,72,77,79,68,77,73,73,78,74,84,71,70,81,78,82,85,86,81,82,64,40,65,41,83,64,92,55,118

Sequence (410 aa):
MKKRSAEKRRHVVAWTNKAEWDQVLEYLYSKDPALQRYALQRISAWRGRYANSSPVAVDCTADLVRCQVLDRSGQLDGDDLVLLYGAALMRFVNLITERQQGKTARPLRRLAGNLNIPAWVVDLRHDFTHRKLPTLKWCRKGCKVVLEWLQHEYWSRQLGGGPSEDWESESDGEDEDADLKGGGAHCKAKRNGSLQECTGAADILMKKRSAEKRRHVVAWTNKAEWDQVLEYLYSKDPALQRYALQRISAWRGRYANSSPVAVDCTADLVRCQVLDRSGQLDGDDLVLLYGAALMRFVNLITERQQGKTARPLRRLAGNLNIPAWVVDLRHDFTHRKLPTLKWCRKGCKVVLEWLQHEYWSRQLGGGPSEDWESESDGEDEDADLKGGGAHCKAKRNGSLQECTGAADIL

pLDDT: mean 72.09, std 29.21, range [15.6, 98.19]

Nearest PDB structures (foldseek):
  6of3-assembly1_D  TM=9.051E-01  e=2.451E-06  Thermochaetoides thermophila DSM 1495
  8puw-assembly1_D  TM=8.756E-01  e=1.649E-06  Thermochaetoides thermophila DSM 1495
  6of2-assembly1_A  TM=8.904E-01  e=6.600E-06  Thermochaetoides thermophila DSM 1495
  7y16-assembly2_C  TM=7.556E-01  e=1.458E-05  Cyberlindnera jadinii
  7y16-assembly1_B  TM=7.592E-01  e=2.336E-04  Cyberlindnera jadinii

InterPro domains:
  IPR007174 Las1 [PF04031] (13-157)
  IPR007174 Las1 [PTHR15002] (10-175)

Secondary structure (DSSP, 8-state):
-------------TTS-HHHHHHHHHHHT-S-HHHHHHHHHHHHHHHHHHGGG--HHHHHHHHHHHHHHHHHHT-S-HHHHHHHHHHHHHHHHHHHHHTT--SS---HHHHHHHTT--HHHHHHHHHHHHSSPPPHHHHHHHHHHHHHHHIIIIIHHHHHSS--HHHHGGG----------------------------------/-------------TTS-HHHHHHHHHHHT-S-HHHHHHHHHHHHHHHHHHGGG--HHHHHHHHHHHHHHHHHHT-S-HHHHHHHHHHHHHHHHHHHHHTT--SS---HHHHHHHTT--HHHHHHHHHHHHSSPPPHHHHHHHHHHHHHHHIIIIIHHHHHSS--HHHHGGG----------------------------------